Protein AF-0000000087190404 (afdb_homodimer)

Structure (mmCIF, N/CA/C/O backbone):
data_AF-0000000087190404-model_v1
#
loop_
_entity.id
_entity.type
_entity.pdbx_description
1 polymer 'ATP-binding protein'
#
loop_
_atom_site.group_PDB
_atom_site.id
_atom_site.type_symbol
_atom_site.label_atom_id
_atom_site.label_alt_id
_atom_site.label_comp_id
_atom_site.label_asym_id
_atom_site.label_entity_id
_atom_site.label_seq_id
_atom_site.pdbx_PDB_ins_code
_atom_site.Cartn_x
_atom_site.Cartn_y
_atom_site.Cartn_z
_atom_site.occupancy
_atom_site.B_iso_or_equiv
_atom_site.auth_seq_id
_atom_site.auth_comp_id
_atom_site.auth_asym_id
_atom_site.auth_atom_id
_atom_site.pdbx_PDB_model_num
ATOM 1 N N . MET A 1 1 ? -22.219 -53.188 53.156 1 31.44 1 MET A N 1
ATOM 2 C CA . MET A 1 1 ? -21.594 -52.031 52.562 1 31.44 1 MET A CA 1
ATOM 3 C C . MET A 1 1 ? -21.797 -52.031 51.062 1 31.44 1 MET A C 1
ATOM 5 O O . MET A 1 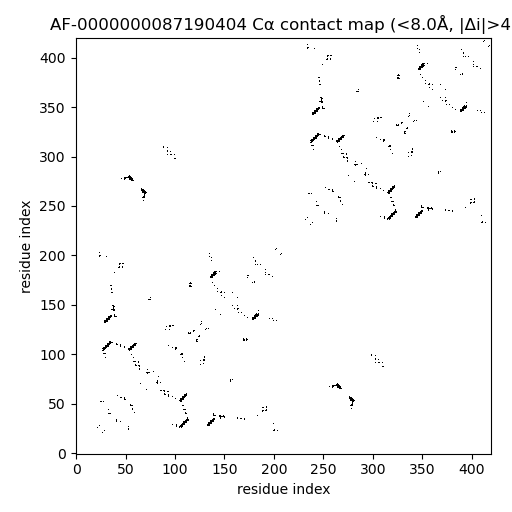1 ? -21.25 -52.875 50.344 1 31.44 1 MET A O 1
ATOM 9 N N . GLN A 1 2 ? -22.984 -51.625 50.562 1 42.12 2 GLN A N 1
ATOM 10 C CA . GLN A 1 2 ? -23.453 -51.594 49.188 1 42.12 2 GLN A CA 1
ATOM 11 C C . GLN A 1 2 ? -22.656 -50.594 48.375 1 42.12 2 GLN A C 1
ATOM 13 O O . GLN A 1 2 ? -22.516 -49.406 48.75 1 42.12 2 GLN A O 1
ATOM 18 N N . HIS A 1 3 ? -21.688 -51.031 47.531 1 48.88 3 HIS A N 1
ATOM 19 C CA . HIS A 1 3 ? -20.891 -50.25 46.594 1 48.88 3 HIS A CA 1
ATOM 20 C C . HIS A 1 3 ? -21.781 -49.438 45.688 1 48.88 3 HIS A C 1
ATOM 22 O O . HIS A 1 3 ? -22.734 -49.938 45.094 1 48.88 3 HIS A O 1
ATOM 28 N N . PRO A 1 4 ? -21.906 -48.062 45.844 1 46.94 4 PRO A N 1
ATOM 29 C CA . PRO A 1 4 ? -22.734 -47.25 44.969 1 46.94 4 PRO A CA 1
ATOM 30 C C . PRO A 1 4 ? -22.484 -47.531 43.5 1 46.94 4 PRO A C 1
ATOM 32 O O . PRO A 1 4 ? -21.359 -47.844 43.094 1 46.94 4 PRO A O 1
ATOM 35 N N . VAL A 1 5 ? -23.484 -48.062 42.719 1 50.5 5 VAL A N 1
ATOM 36 C CA . VAL A 1 5 ? -23.516 -48.219 41.281 1 50.5 5 VAL A CA 1
ATOM 37 C C . VAL A 1 5 ? -23.016 -46.938 40.594 1 50.5 5 VAL A C 1
ATOM 39 O O . VAL A 1 5 ? -23.422 -45.812 41 1 50.5 5 VAL A O 1
ATOM 42 N N . GLY A 1 6 ? -21.828 -46.938 40.062 1 47.31 6 GLY A N 1
ATOM 43 C CA . GLY A 1 6 ? -21.172 -45.844 39.375 1 47.31 6 GLY A CA 1
ATOM 44 C C . GLY A 1 6 ? -22.094 -45.094 38.406 1 47.31 6 GLY A C 1
ATOM 45 O O . GLY A 1 6 ? -23.016 -45.688 37.844 1 47.31 6 GLY A O 1
ATOM 46 N N . GLN A 1 7 ? -22.375 -43.781 38.594 1 56.03 7 GLN A N 1
ATOM 47 C CA . GLN A 1 7 ? -23.141 -42.938 37.719 1 56.03 7 GLN A CA 1
ATOM 48 C C . GLN A 1 7 ? -22.766 -43.188 36.25 1 56.03 7 GLN A C 1
ATOM 50 O O . GLN A 1 7 ? -21.594 -43.344 35.938 1 56.03 7 GLN A O 1
ATOM 55 N N . PRO A 1 8 ? -23.781 -43.562 35.344 1 53.41 8 PRO A N 1
ATOM 56 C CA . PRO A 1 8 ? -23.422 -43.719 33.938 1 53.41 8 PRO A CA 1
ATOM 57 C C . PRO A 1 8 ? -22.625 -42.562 33.375 1 53.41 8 PRO A C 1
ATOM 59 O O . PRO A 1 8 ? -22.828 -41.406 33.812 1 53.41 8 PRO A O 1
ATOM 62 N N . LEU A 1 9 ? -21.438 -42.812 32.781 1 54.31 9 LEU A N 1
ATOM 63 C CA . LEU A 1 9 ? -20.656 -41.781 32.062 1 54.31 9 LEU A CA 1
ATOM 64 C C . LEU A 1 9 ? -21.547 -40.969 31.125 1 54.31 9 LEU A C 1
ATOM 66 O O . LEU A 1 9 ? -22.516 -41.5 30.562 1 54.31 9 LEU A O 1
ATOM 70 N N . PRO A 1 10 ? -21.547 -39.625 31.281 1 54.41 10 PRO A N 1
ATOM 71 C CA . PRO A 1 10 ? -22.344 -38.812 30.344 1 54.41 10 PRO A CA 1
ATOM 72 C C . PRO A 1 10 ? -22.156 -39.25 28.891 1 54.41 10 PRO A C 1
ATOM 74 O O . PRO A 1 10 ? -21.109 -39.812 28.531 1 54.41 10 PRO A O 1
ATOM 77 N N . PRO A 1 11 ? -23.219 -39.344 28.094 1 54.03 11 PRO A N 1
ATOM 78 C CA . PRO A 1 11 ? -23.078 -39.781 26.688 1 54.03 11 PRO A CA 1
ATOM 79 C C . PRO A 1 11 ? -21.984 -39 25.953 1 54.03 11 PRO A C 1
ATOM 81 O O . PRO A 1 11 ? -21.688 -37.844 26.312 1 54.03 11 PRO A O 1
ATOM 84 N N . ALA A 1 12 ? -21.125 -39.75 25.219 1 54.16 12 ALA A N 1
ATOM 85 C CA . ALA A 1 12 ? -20.062 -39.219 24.375 1 54.16 12 ALA A CA 1
ATOM 86 C C . ALA A 1 12 ? -20.562 -38.094 23.516 1 54.16 12 ALA A C 1
ATOM 88 O O . ALA A 1 12 ? -21.688 -38.125 23 1 54.16 12 ALA A O 1
ATOM 89 N N . HIS A 1 13 ? -20.078 -36.812 23.75 1 52.69 13 HIS A N 1
ATOM 90 C CA . HIS A 1 13 ? -20.438 -35.688 22.891 1 52.69 13 HIS A CA 1
ATOM 91 C C . HIS A 1 13 ? -20.359 -36.062 21.422 1 52.69 13 HIS A C 1
ATOM 93 O O . HIS A 1 13 ? -19.5 -36.875 21.031 1 52.69 13 HIS A O 1
ATOM 99 N N . PRO A 1 14 ? -21.453 -35.875 20.656 1 54.41 14 PRO A N 1
ATOM 100 C CA . PRO A 1 14 ? -21.328 -36.219 19.25 1 54.41 14 PRO A CA 1
ATOM 101 C C . PRO A 1 14 ? -20.078 -35.625 18.594 1 54.41 14 PRO A C 1
ATOM 103 O O . PRO A 1 14 ? -19.594 -34.562 19.047 1 54.41 14 PRO A O 1
ATOM 106 N N . PRO A 1 15 ? -19.312 -36.406 17.781 1 45.94 15 PRO A N 1
ATOM 107 C CA . PRO A 1 15 ? -18.109 -35.844 17.156 1 45.94 15 PRO A CA 1
ATOM 108 C C . PRO A 1 15 ? -18.391 -34.5 16.453 1 45.94 15 PRO A C 1
ATOM 110 O O . PRO A 1 15 ? -19.516 -34.281 16.016 1 45.94 15 PRO A O 1
ATOM 113 N N . LEU A 1 16 ? -17.656 -33.469 16.766 1 53 16 LEU A N 1
ATOM 114 C CA . LEU A 1 16 ? -17.719 -32.188 16.047 1 53 16 LEU A CA 1
ATOM 115 C C . LEU A 1 16 ? -17.766 -32.438 14.547 1 53 16 LEU A C 1
ATOM 117 O O . LEU A 1 16 ? -17.203 -33.406 14.039 1 53 16 LEU A O 1
ATOM 121 N N . PRO A 1 17 ? -18.703 -31.875 13.828 1 51.62 17 PRO A N 1
ATOM 122 C CA . PRO A 1 17 ? -18.781 -32.094 12.383 1 51.62 17 PRO A CA 1
ATOM 123 C C . PRO A 1 17 ? -17.422 -31.953 11.695 1 51.62 17 PRO A C 1
ATOM 125 O O . PRO A 1 17 ? -16.562 -31.219 12.18 1 51.62 17 PRO A O 1
ATOM 128 N N . ALA A 1 18 ? -17 -32.781 10.805 1 50.62 18 ALA A N 1
ATOM 129 C CA . ALA A 1 18 ? -15.773 -32.75 10.008 1 50.62 18 ALA A CA 1
ATOM 130 C C . ALA A 1 18 ? -15.594 -31.391 9.344 1 50.62 18 ALA A C 1
ATOM 132 O O . ALA A 1 18 ? -16.578 -30.734 9 1 50.62 18 ALA A O 1
ATOM 133 N N . PRO A 1 19 ? -14.414 -30.703 9.508 1 47.59 19 PRO A N 1
ATOM 134 C CA . PRO A 1 19 ? -14.234 -29.422 8.828 1 47.59 19 PRO A CA 1
ATOM 135 C C . PRO A 1 19 ? -14.617 -29.469 7.355 1 47.59 19 PRO A C 1
ATOM 137 O O . PRO A 1 19 ? -14.359 -30.469 6.68 1 47.59 19 PRO A O 1
ATOM 140 N N . VAL A 1 20 ? -15.742 -28.938 6.984 1 51.59 20 VAL A N 1
ATOM 141 C CA . VAL A 1 20 ? -16.172 -28.828 5.594 1 51.59 20 VAL A CA 1
ATOM 142 C C . VAL A 1 20 ? -14.969 -28.484 4.715 1 51.59 20 VAL A C 1
ATOM 144 O O . VAL A 1 20 ? -14.211 -27.562 5.02 1 51.59 20 VAL A O 1
ATOM 147 N N . PRO A 1 21 ? -14.609 -29.422 3.805 1 54.62 21 PRO A N 1
ATOM 148 C CA . PRO A 1 21 ? -13.484 -29.094 2.928 1 54.62 21 PRO A CA 1
ATOM 149 C C . PRO A 1 21 ? -13.586 -27.703 2.311 1 54.62 21 PRO A C 1
ATOM 151 O O . PRO A 1 21 ? -14.672 -27.281 1.92 1 54.62 21 PRO A O 1
ATOM 154 N N . LEU A 1 22 ? -12.594 -26.844 2.562 1 62.41 22 LEU A N 1
ATOM 155 C CA . LEU A 1 22 ? -12.594 -25.484 2.023 1 62.41 22 LEU A CA 1
ATOM 156 C C . LEU A 1 22 ? -12.672 -25.5 0.501 1 62.41 22 LEU A C 1
ATOM 158 O O . LEU A 1 22 ? -12.023 -26.328 -0.15 1 62.41 22 LEU A O 1
ATOM 162 N N . ASP A 1 23 ? -13.766 -25.062 -0.133 1 70.81 23 ASP A N 1
ATOM 163 C CA . ASP A 1 23 ? -13.898 -24.812 -1.564 1 70.81 23 ASP A CA 1
ATOM 164 C C . ASP A 1 23 ? -12.977 -23.672 -2.008 1 70.81 23 ASP A C 1
ATOM 166 O O . ASP A 1 23 ? -13.156 -22.531 -1.596 1 70.81 23 ASP A O 1
ATOM 170 N N . PRO A 1 24 ? -11.898 -24.062 -2.781 1 66.19 24 PRO A N 1
ATOM 171 C CA . PRO A 1 24 ? -10.922 -23.031 -3.158 1 66.19 24 PRO A CA 1
ATOM 172 C C . PRO A 1 24 ? -11.555 -21.828 -3.854 1 66.19 24 PRO A C 1
ATOM 174 O O . PRO A 1 24 ? -10.969 -20.75 -3.891 1 66.19 24 PRO A O 1
ATOM 177 N N . THR A 1 25 ? -12.711 -22.141 -4.375 1 71.75 25 THR A N 1
ATOM 178 C CA . THR A 1 25 ? -13.344 -21.062 -5.117 1 71.75 25 THR A CA 1
ATOM 179 C C . THR A 1 25 ? -14.039 -20.078 -4.164 1 71.75 25 THR A C 1
ATOM 181 O O . THR A 1 25 ? -14.336 -18.953 -4.539 1 71.75 25 THR A O 1
ATOM 184 N N . THR A 1 26 ? -14.227 -20.547 -2.971 1 78.31 26 THR A N 1
ATOM 185 C CA . THR A 1 26 ? -14.977 -19.672 -2.08 1 78.31 26 THR A CA 1
ATOM 186 C C . THR A 1 26 ? -14.172 -19.375 -0.814 1 78.31 26 THR A C 1
ATOM 188 O O . THR A 1 26 ? -14.43 -18.391 -0.128 1 78.31 26 THR A O 1
ATOM 191 N N . ALA A 1 27 ? -13.281 -20.266 -0.605 1 86.31 27 ALA A N 1
ATOM 192 C CA . ALA A 1 27 ? -12.484 -20.047 0.603 1 86.31 27 ALA A CA 1
ATOM 193 C C . ALA A 1 27 ? -11.43 -18.969 0.386 1 86.31 27 ALA A C 1
ATOM 195 O O . ALA A 1 27 ? -10.852 -18.859 -0.697 1 86.31 27 ALA A O 1
ATOM 196 N N . PRO A 1 28 ? -11.219 -18.156 1.398 1 91.94 28 PRO A N 1
ATOM 197 C CA . PRO A 1 28 ? -10.148 -17.156 1.254 1 91.94 28 PRO A CA 1
ATOM 198 C C . PRO A 1 28 ? -8.773 -17.781 1.077 1 91.94 28 PRO A C 1
ATOM 200 O O . PRO A 1 28 ? -8.414 -18.703 1.82 1 91.94 28 PRO A O 1
ATOM 203 N N . VAL A 1 29 ? -8.086 -17.391 0.091 1 94.62 29 VAL A N 1
ATOM 204 C CA . VAL A 1 29 ? -6.766 -17.938 -0.19 1 94.62 29 VAL A CA 1
ATOM 205 C C . VAL A 1 29 ? -5.758 -16.797 -0.348 1 94.62 29 VAL A C 1
ATOM 207 O O . VAL A 1 29 ? -6.133 -15.664 -0.63 1 94.62 29 VAL A O 1
ATOM 210 N N . ALA A 1 30 ? -4.492 -17.094 -0.086 1 96.38 30 ALA A N 1
ATOM 211 C CA . ALA A 1 30 ? -3.373 -16.203 -0.362 1 96.38 30 ALA A CA 1
ATOM 212 C C . ALA A 1 30 ? -2.43 -16.797 -1.398 1 96.38 30 ALA A C 1
ATOM 214 O O . ALA A 1 30 ? -1.849 -17.875 -1.174 1 96.38 30 ALA A O 1
ATOM 215 N N . VAL A 1 31 ? -2.309 -16.125 -2.516 1 97.06 31 VAL A N 1
ATOM 216 C CA . VAL A 1 31 ? -1.421 -16.562 -3.59 1 97.06 31 VAL A CA 1
ATOM 217 C C . VAL A 1 31 ? -0.216 -15.633 -3.674 1 97.06 31 VAL A C 1
ATOM 219 O O . VAL A 1 31 ? -0.366 -14.406 -3.631 1 97.06 31 VAL A O 1
ATOM 222 N N . LEU A 1 32 ? 0.983 -16.172 -3.684 1 97.12 32 LEU A N 1
ATOM 223 C CA . LEU A 1 32 ? 2.197 -15.406 -3.963 1 97.12 32 LEU A CA 1
ATOM 224 C C . LEU A 1 32 ? 2.674 -15.656 -5.391 1 97.12 32 LEU A C 1
ATOM 226 O O . LEU A 1 32 ? 3.168 -16.734 -5.707 1 97.12 32 LEU A O 1
ATOM 230 N N . LEU A 1 33 ? 2.465 -14.68 -6.223 1 97.5 33 LEU A N 1
ATOM 231 C CA . LEU A 1 33 ? 2.902 -14.758 -7.613 1 97.5 33 LEU A CA 1
ATOM 232 C C . LEU A 1 33 ? 4.352 -14.305 -7.75 1 97.5 33 LEU A C 1
ATOM 234 O O . LEU A 1 33 ? 4.664 -13.133 -7.539 1 97.5 33 LEU A O 1
ATOM 238 N N . ILE A 1 34 ? 5.211 -15.234 -8.133 1 95.94 34 ILE A N 1
ATOM 239 C CA . ILE A 1 34 ? 6.652 -15.031 -8.172 1 95.94 34 ILE A CA 1
ATOM 240 C C . ILE A 1 34 ? 7.117 -14.93 -9.625 1 95.94 34 ILE A C 1
ATOM 242 O O . ILE A 1 34 ? 6.664 -15.688 -10.484 1 95.94 34 ILE A O 1
ATOM 246 N N . GLY A 1 35 ? 8.102 -14.07 -9.906 1 94.5 35 GLY A N 1
ATOM 247 C CA . GLY A 1 35 ? 8.672 -13.984 -11.234 1 94.5 35 GLY A CA 1
ATOM 248 C C . GLY A 1 35 ? 9.539 -12.75 -11.438 1 94.5 35 GLY A C 1
ATOM 249 O O . GLY A 1 35 ? 9.492 -11.82 -10.633 1 94.5 35 GLY A O 1
ATOM 250 N N . PRO A 1 36 ? 10.297 -12.734 -12.484 1 92.56 36 PRO A N 1
ATOM 251 C CA . PRO A 1 36 ? 11.164 -11.586 -12.75 1 92.56 36 PRO A CA 1
ATOM 252 C C . PRO A 1 36 ? 10.391 -10.359 -13.242 1 92.56 36 PRO A C 1
ATOM 254 O O . PRO A 1 36 ? 9.203 -10.461 -13.547 1 92.56 36 PRO A O 1
ATOM 257 N N . ALA A 1 37 ? 11.164 -9.188 -13.18 1 88.44 37 ALA A N 1
ATOM 258 C CA . ALA A 1 37 ? 10.609 -8 -13.828 1 88.44 37 ALA A CA 1
ATOM 259 C C . ALA A 1 37 ? 10.242 -8.289 -15.281 1 88.44 37 ALA A C 1
ATOM 261 O O . ALA A 1 37 ? 10.977 -8.969 -15.992 1 88.44 37 ALA A O 1
ATOM 262 N N . GLY A 1 38 ? 9.078 -7.891 -15.688 1 90.12 38 GLY A N 1
ATOM 263 C CA . GLY A 1 38 ? 8.664 -8.094 -17.062 1 90.12 38 GLY A CA 1
ATOM 264 C C . GLY A 1 38 ? 7.852 -9.359 -17.266 1 90.12 38 GLY A C 1
ATOM 265 O O . GLY A 1 38 ? 7.359 -9.617 -18.359 1 90.12 38 GLY A O 1
ATOM 266 N N . ALA A 1 39 ? 7.684 -10.133 -16.25 1 94.69 39 ALA A N 1
ATOM 267 C CA . ALA A 1 39 ? 6.984 -11.414 -16.375 1 94.69 39 ALA A CA 1
ATOM 268 C C . ALA A 1 39 ? 5.48 -11.203 -16.516 1 94.69 39 ALA A C 1
ATOM 270 O O . ALA A 1 39 ? 4.75 -12.117 -16.891 1 94.69 39 ALA A O 1
ATOM 271 N N . GLY A 1 40 ? 4.977 -10.016 -16.141 1 93.81 40 GLY A N 1
ATOM 272 C CA . GLY A 1 40 ? 3.551 -9.742 -16.203 1 93.81 40 GLY A CA 1
ATOM 273 C C . GLY A 1 40 ? 2.83 -10.047 -14.898 1 93.81 40 GLY A C 1
ATOM 274 O O . GLY A 1 40 ? 1.606 -10.195 -14.883 1 93.81 40 GLY A O 1
ATOM 275 N N . LYS A 1 41 ? 3.557 -10.117 -13.812 1 96.25 41 LYS A N 1
ATOM 276 C CA . LYS A 1 41 ? 2.984 -10.453 -12.508 1 96.25 41 LYS A CA 1
ATOM 277 C C . LYS A 1 41 ? 1.875 -9.477 -12.133 1 96.25 41 LYS A C 1
ATOM 279 O O . LYS A 1 41 ? 0.756 -9.891 -11.82 1 96.25 41 LYS A O 1
ATOM 284 N N . THR A 1 42 ? 2.213 -8.188 -12.141 1 94.25 42 THR A N 1
ATOM 285 C CA . THR A 1 42 ? 1.285 -7.164 -11.68 1 94.25 42 THR A CA 1
ATOM 286 C C . THR A 1 42 ? 0.003 -7.18 -12.5 1 94.25 42 THR A C 1
ATOM 288 O O . THR A 1 42 ? -1.099 -7.121 -11.953 1 94.25 42 THR A O 1
ATOM 291 N N . THR A 1 43 ? 0.123 -7.301 -13.812 1 94.38 43 THR A N 1
ATOM 292 C CA . THR A 1 43 ? -1.033 -7.344 -14.703 1 94.38 43 THR A CA 1
ATOM 293 C C . THR A 1 43 ? -1.882 -8.578 -14.43 1 94.38 43 THR A C 1
ATOM 295 O O . THR A 1 43 ? -3.102 -8.484 -14.281 1 94.38 43 THR A O 1
ATOM 298 N N . ALA A 1 44 ? -1.234 -9.711 -14.375 1 97.62 44 ALA A N 1
ATOM 299 C CA . ALA A 1 44 ? -1.954 -10.961 -14.133 1 97.62 44 ALA A CA 1
ATOM 300 C C . ALA A 1 44 ? -2.611 -10.961 -12.758 1 97.62 44 ALA A C 1
ATOM 302 O O . ALA A 1 44 ? -3.758 -11.391 -12.609 1 97.62 44 ALA A O 1
ATOM 303 N N . ALA A 1 45 ? -1.882 -10.539 -11.758 1 98.25 45 ALA A N 1
ATOM 304 C CA . ALA A 1 45 ? -2.393 -10.5 -10.391 1 98.25 45 ALA A CA 1
ATOM 305 C C . ALA A 1 45 ? -3.619 -9.594 -10.289 1 98.25 45 ALA A C 1
ATOM 307 O O . ALA A 1 45 ? -4.621 -9.969 -9.672 1 98.25 45 ALA A O 1
ATOM 308 N N . ARG A 1 46 ? -3.529 -8.422 -10.852 1 97.5 46 ARG A N 1
ATOM 309 C CA . ARG A 1 46 ? -4.652 -7.488 -10.828 1 97.5 46 ARG A CA 1
ATOM 310 C C . ARG A 1 46 ? -5.879 -8.086 -11.508 1 97.5 46 ARG A C 1
ATOM 312 O O . ARG A 1 46 ? -6.984 -8.016 -10.969 1 97.5 46 ARG A O 1
ATOM 319 N N . TYR A 1 47 ? -5.668 -8.664 -12.688 1 97.88 47 TYR A N 1
ATOM 320 C CA . TYR A 1 47 ? -6.77 -9.281 -13.414 1 97.88 47 TYR A CA 1
ATOM 321 C C . TYR A 1 47 ? -7.398 -10.406 -12.602 1 97.88 47 TYR A C 1
ATOM 323 O O . TYR A 1 47 ? -8.625 -10.5 -12.5 1 97.88 47 TYR A O 1
ATOM 331 N N . TRP A 1 48 ? -6.523 -11.242 -12.07 1 97.69 48 TRP A N 1
ATOM 332 C CA . TRP A 1 48 ? -6.988 -12.352 -11.25 1 97.69 48 TRP A CA 1
ATOM 333 C C . TRP A 1 48 ? -7.812 -11.852 -10.07 1 97.69 48 TRP A C 1
ATOM 335 O O . TRP A 1 48 ? -8.898 -12.367 -9.789 1 97.69 48 TRP A O 1
ATOM 345 N N . ALA A 1 49 ? -7.348 -10.836 -9.375 1 97.88 49 ALA A N 1
ATOM 346 C CA . ALA A 1 49 ? -8.039 -10.273 -8.219 1 97.88 49 ALA A CA 1
ATOM 347 C C . ALA A 1 49 ? -9.367 -9.641 -8.633 1 97.88 49 ALA A C 1
ATOM 349 O O . ALA A 1 49 ? -10.352 -9.711 -7.887 1 97.88 49 ALA A O 1
ATOM 350 N N . ASP A 1 50 ? -9.398 -9.031 -9.828 1 97.19 50 ASP A N 1
ATOM 351 C CA . ASP A 1 50 ? -10.586 -8.336 -10.32 1 97.19 50 ASP A CA 1
ATOM 352 C C . ASP A 1 50 ? -11.703 -9.328 -10.648 1 97.19 50 ASP A C 1
ATOM 354 O O . ASP A 1 50 ? -12.883 -8.992 -10.547 1 97.19 50 ASP A O 1
ATOM 358 N N . THR A 1 51 ? -11.344 -10.523 -11.039 1 95.5 51 THR A N 1
ATOM 359 C CA . THR A 1 51 ? -12.328 -11.383 -11.68 1 95.5 51 THR A CA 1
ATOM 360 C C . THR A 1 51 ? -12.75 -12.516 -10.758 1 95.5 51 THR A C 1
ATOM 362 O O . THR A 1 51 ? -13.578 -13.352 -11.117 1 95.5 51 THR A O 1
ATOM 365 N N . ARG A 1 52 ? -12.211 -12.555 -9.562 1 93.62 52 ARG A N 1
ATOM 366 C CA . ARG A 1 52 ? -12.609 -13.586 -8.617 1 93.62 52 ARG A CA 1
ATOM 367 C C . ARG A 1 52 ? -14.055 -13.398 -8.164 1 93.62 52 ARG A C 1
ATOM 369 O O . ARG A 1 52 ? -14.547 -12.266 -8.109 1 93.62 52 ARG A O 1
ATOM 376 N N . ARG A 1 53 ? -14.695 -14.469 -7.793 1 90.44 53 ARG A N 1
ATOM 377 C CA . ARG A 1 53 ? -16.078 -14.438 -7.34 1 90.44 53 ARG A CA 1
ATOM 378 C C . ARG A 1 53 ? -16.172 -13.969 -5.895 1 90.44 53 ARG A C 1
ATOM 380 O O . ARG A 1 53 ? -17.234 -13.539 -5.445 1 90.44 53 ARG A O 1
ATOM 387 N N . VAL A 1 54 ? -15.117 -14.102 -5.172 1 92.12 54 VAL A N 1
ATOM 388 C CA . VAL A 1 54 ? -15.086 -13.703 -3.766 1 92.12 54 VAL A CA 1
ATOM 389 C C . VAL A 1 54 ? -14.227 -12.453 -3.6 1 92.12 54 VAL A C 1
ATOM 391 O O . VAL A 1 54 ? -13.367 -12.164 -4.438 1 92.12 54 VAL A O 1
ATOM 394 N N . PRO A 1 55 ? -14.492 -11.656 -2.5 1 95.44 55 PRO A N 1
ATOM 395 C CA . PRO A 1 55 ? -13.625 -10.492 -2.287 1 95.44 55 PRO A CA 1
ATOM 396 C C . PRO A 1 55 ? -12.141 -10.844 -2.318 1 95.44 55 PRO A C 1
ATOM 398 O O . PRO A 1 55 ? -11.727 -11.82 -1.687 1 95.44 55 PRO A O 1
ATOM 401 N N . THR A 1 56 ? -11.414 -10.117 -3.143 1 97.62 56 THR A N 1
ATOM 402 C CA . THR A 1 56 ? -10.016 -10.438 -3.379 1 97.62 56 THR A CA 1
ATOM 403 C C . THR A 1 56 ? -9.18 -9.172 -3.502 1 97.62 56 THR A C 1
ATOM 405 O O . THR A 1 56 ? -9.586 -8.219 -4.168 1 97.62 56 THR A O 1
ATOM 408 N N . ALA A 1 57 ? -8.062 -9.195 -2.797 1 98.25 57 ALA A N 1
ATOM 409 C CA . ALA A 1 57 ? -7.156 -8.047 -2.814 1 98.25 57 ALA A CA 1
ATOM 410 C C . ALA A 1 57 ? -5.895 -8.359 -3.609 1 98.25 57 ALA A C 1
ATOM 412 O O . ALA A 1 57 ? -5.445 -9.508 -3.648 1 98.25 57 ALA A O 1
ATOM 413 N N . HIS A 1 58 ? -5.398 -7.375 -4.293 1 98.69 58 HIS A N 1
ATOM 414 C CA . HIS A 1 58 ? -4.066 -7.43 -4.883 1 98.69 58 HIS A CA 1
ATOM 415 C C . HIS A 1 58 ? -3.074 -6.594 -4.078 1 98.69 58 HIS A C 1
ATOM 417 O O . HIS A 1 58 ? -3.314 -5.414 -3.822 1 98.69 58 HIS A O 1
ATOM 423 N N . ILE A 1 59 ? -1.999 -7.203 -3.674 1 98.25 59 ILE A N 1
ATOM 424 C CA . ILE A 1 59 ? -0.938 -6.539 -2.922 1 98.25 59 ILE A CA 1
ATOM 425 C C . ILE A 1 59 ? 0.375 -6.629 -3.693 1 98.25 59 ILE A C 1
ATOM 427 O O . ILE A 1 59 ? 0.911 -7.723 -3.896 1 98.25 59 ILE A O 1
ATOM 431 N N . SER A 1 60 ? 0.896 -5.516 -4.117 1 97.19 60 SER A N 1
ATOM 432 C CA . SER A 1 60 ? 2.17 -5.473 -4.828 1 97.19 60 SER A CA 1
ATOM 433 C C . SER A 1 60 ? 3.307 -5.055 -3.898 1 97.19 60 SER A C 1
ATOM 435 O O . SER A 1 60 ? 3.332 -3.926 -3.406 1 97.19 60 SER A O 1
ATOM 437 N N . LEU A 1 61 ? 4.27 -5.957 -3.705 1 95.5 61 LEU A N 1
ATOM 438 C CA . LEU A 1 61 ? 5.41 -5.641 -2.854 1 95.5 61 LEU A CA 1
ATOM 439 C C . LEU A 1 61 ? 6.168 -4.426 -3.385 1 95.5 61 LEU A C 1
ATOM 441 O O . LEU A 1 61 ? 6.578 -3.557 -2.613 1 95.5 61 LEU A O 1
ATOM 445 N N . ASP A 1 62 ? 6.352 -4.328 -4.672 1 92.31 62 ASP A N 1
ATOM 446 C CA . ASP A 1 62 ? 7.09 -3.217 -5.262 1 92.31 62 ASP A CA 1
ATOM 447 C C . ASP A 1 62 ? 6.379 -1.889 -5.008 1 92.31 62 ASP A C 1
ATOM 449 O O . ASP A 1 62 ? 7.027 -0.861 -4.801 1 92.31 62 ASP A O 1
ATOM 453 N N . ASP A 1 63 ? 5.039 -1.924 -5.059 1 94.25 63 ASP A N 1
ATOM 454 C CA . ASP A 1 63 ? 4.293 -0.71 -4.746 1 94.25 63 ASP A CA 1
ATOM 455 C C . ASP A 1 63 ? 4.566 -0.255 -3.312 1 94.25 63 ASP A C 1
ATOM 457 O O . ASP A 1 63 ? 4.777 0.934 -3.064 1 94.25 63 ASP A O 1
ATOM 461 N N . VAL A 1 64 ? 4.551 -1.178 -2.416 1 96.44 64 VAL A N 1
ATOM 462 C CA . VAL A 1 64 ? 4.75 -0.851 -1.008 1 96.44 64 VAL A CA 1
ATOM 463 C C . VAL A 1 64 ? 6.18 -0.363 -0.788 1 96.44 64 VAL A C 1
ATOM 465 O O . VAL A 1 64 ? 6.418 0.558 -0.002 1 96.44 64 VAL A O 1
ATOM 468 N N . ARG A 1 65 ? 7.145 -0.986 -1.43 1 94.06 65 ARG A N 1
ATOM 469 C CA . ARG A 1 65 ? 8.523 -0.517 -1.333 1 94.06 65 ARG A CA 1
ATOM 470 C C . ARG A 1 65 ? 8.633 0.947 -1.746 1 94.06 65 ARG A C 1
ATOM 472 O O . ARG A 1 65 ? 9.414 1.704 -1.167 1 94.06 65 ARG A O 1
ATOM 479 N N . GLU A 1 66 ? 7.832 1.325 -2.705 1 93.81 66 GLU A N 1
ATOM 480 C CA . GLU A 1 66 ? 7.895 2.668 -3.273 1 93.81 66 GLU A CA 1
ATOM 481 C C . GLU A 1 66 ? 7.176 3.678 -2.385 1 93.81 66 GLU A C 1
ATOM 483 O O . GLU A 1 66 ? 7.145 4.871 -2.691 1 93.81 66 GLU A O 1
ATOM 488 N N . TRP A 1 67 ? 6.605 3.227 -1.318 1 96.12 67 TRP A N 1
ATOM 489 C CA . TRP A 1 67 ? 6.082 4.18 -0.346 1 96.12 67 TRP A CA 1
ATOM 490 C C . TRP A 1 67 ? 7.195 5.082 0.183 1 96.12 67 TRP A C 1
ATOM 492 O O . TRP A 1 67 ? 6.953 6.246 0.514 1 96.12 67 TRP A O 1
ATOM 502 N N . VAL A 1 68 ? 8.367 4.445 0.344 1 95.5 68 VAL A N 1
ATOM 503 C CA . VAL A 1 68 ? 9.508 5.266 0.742 1 95.5 68 VAL A CA 1
ATOM 504 C C . VAL A 1 68 ? 9.883 6.219 -0.392 1 95.5 68 VAL A C 1
ATOM 506 O O . VAL A 1 68 ? 10.141 5.781 -1.516 1 95.5 68 VAL A O 1
ATOM 509 N N . ARG A 1 69 ? 9.836 7.48 -0.065 1 95.69 69 ARG A N 1
ATOM 510 C CA . ARG A 1 69 ? 10.164 8.508 -1.053 1 95.69 69 ARG A CA 1
ATOM 511 C C . ARG A 1 69 ? 11.578 9.039 -0.843 1 95.69 69 ARG A C 1
ATOM 513 O O . ARG A 1 69 ? 12.531 8.562 -1.466 1 95.69 69 ARG A O 1
ATOM 520 N N . ALA A 1 70 ? 11.703 9.938 0.105 1 94 70 ALA A N 1
ATOM 521 C CA . ALA A 1 70 ? 13.062 10.312 0.473 1 94 70 ALA A CA 1
ATOM 522 C C . ALA A 1 70 ? 13.828 9.125 1.056 1 94 70 ALA A C 1
ATOM 524 O O . ALA A 1 70 ? 13.305 8.406 1.917 1 94 70 ALA A O 1
ATOM 525 N N . GLY A 1 71 ? 15.039 8.875 0.472 1 92.44 71 GLY A N 1
ATOM 526 C CA . GLY A 1 71 ? 15.859 7.781 0.97 1 92.44 71 GLY A CA 1
ATOM 527 C C . GLY A 1 71 ? 15.531 6.453 0.318 1 92.44 71 GLY A C 1
ATOM 528 O O . GLY A 1 71 ? 16.016 5.406 0.754 1 92.44 71 GLY A O 1
ATOM 529 N N . PHE A 1 72 ? 14.695 6.477 -0.697 1 92.31 72 PHE A N 1
ATOM 530 C CA . PHE A 1 72 ? 14.375 5.262 -1.436 1 92.31 72 PHE A CA 1
ATOM 531 C C . PHE A 1 72 ? 15.641 4.625 -2.004 1 92.31 72 PHE A C 1
ATOM 533 O O . PHE A 1 72 ? 16.453 5.309 -2.625 1 92.31 72 PHE A O 1
ATOM 540 N N . ALA A 1 73 ? 15.734 3.307 -1.693 1 88.19 73 ALA A N 1
ATOM 541 C CA . ALA A 1 73 ? 16.844 2.547 -2.268 1 88.19 73 ALA A CA 1
ATOM 542 C C . ALA A 1 73 ? 16.469 1.992 -3.641 1 88.19 73 ALA A C 1
ATOM 544 O O . ALA A 1 73 ? 15.828 0.946 -3.742 1 88.19 73 ALA A O 1
ATOM 545 N N . ASP A 1 74 ? 16.953 2.596 -4.656 1 82.25 74 ASP A N 1
ATOM 546 C CA . ASP A 1 74 ? 16.625 2.273 -6.039 1 82.25 74 ASP A CA 1
ATOM 547 C C . ASP A 1 74 ? 17.234 0.94 -6.457 1 82.25 74 ASP A C 1
ATOM 549 O O . ASP A 1 74 ? 18.453 0.763 -6.391 1 82.25 74 ASP A O 1
ATOM 553 N N . PRO A 1 75 ? 16.438 0.062 -6.93 1 74.75 75 PRO A N 1
ATOM 554 C CA . PRO A 1 75 ? 16.969 -1.228 -7.375 1 74.75 75 PRO A CA 1
ATOM 555 C C . PRO A 1 75 ? 17.969 -1.089 -8.523 1 74.75 75 PRO A C 1
ATOM 557 O O . PRO A 1 75 ? 18.812 -1.967 -8.727 1 74.75 75 PRO A O 1
ATOM 560 N N . GLN A 1 76 ? 17.812 -0.02 -9.266 1 75.94 76 GLN A N 1
ATOM 561 C CA . GLN A 1 76 ? 18.719 0.208 -10.383 1 75.94 76 GLN A CA 1
ATOM 562 C C . GLN A 1 76 ? 20.141 0.45 -9.906 1 75.94 76 GLN A C 1
ATOM 564 O O . GLN A 1 76 ? 21.109 0.292 -10.664 1 75.94 76 GLN A O 1
ATOM 569 N N . ALA A 1 77 ? 20.266 0.869 -8.672 1 78.56 77 ALA A N 1
ATOM 570 C CA . ALA A 1 77 ? 21.578 1.138 -8.109 1 78.56 77 ALA A CA 1
ATOM 571 C C . ALA A 1 77 ? 22.203 -0.13 -7.52 1 78.56 77 ALA A C 1
ATOM 573 O O . ALA A 1 77 ? 23.297 -0.094 -6.953 1 78.56 77 ALA A O 1
ATOM 574 N N . GLY A 1 78 ? 21.531 -1.243 -7.695 1 77.06 78 GLY A N 1
ATOM 575 C CA . GLY A 1 78 ? 22.031 -2.504 -7.172 1 77.06 78 GLY A CA 1
ATOM 576 C C . GLY A 1 78 ? 21.469 -2.846 -5.805 1 77.06 78 GLY A C 1
ATOM 577 O O . GLY A 1 78 ? 20.922 -1.98 -5.117 1 77.06 78 GLY A O 1
ATOM 578 N N . TRP A 1 79 ? 21.609 -4.066 -5.473 1 79 79 TRP A N 1
ATOM 579 C CA . TRP A 1 79 ? 21.125 -4.559 -4.18 1 79 79 TRP A CA 1
ATOM 580 C C . TRP A 1 79 ? 22.156 -4.273 -3.084 1 79 79 TRP A C 1
ATOM 582 O O . TRP A 1 79 ? 23.312 -4.66 -3.193 1 79 79 TRP A O 1
ATOM 592 N N . ASN A 1 80 ? 21.812 -3.504 -2.068 1 84.5 80 ASN A N 1
ATOM 593 C CA . ASN A 1 80 ? 22.641 -3.152 -0.927 1 84.5 80 ASN A CA 1
ATOM 594 C C . ASN A 1 80 ? 21.891 -3.289 0.39 1 84.5 80 ASN A C 1
ATOM 596 O O . ASN A 1 80 ? 20.766 -3.814 0.417 1 84.5 80 ASN A O 1
ATOM 600 N N . GLU A 1 81 ? 22.516 -2.91 1.449 1 85.69 81 GLU A N 1
ATOM 601 C CA . GLU A 1 81 ? 21.922 -3.086 2.77 1 85.69 81 GLU A CA 1
ATOM 602 C C . GLU A 1 81 ? 20.625 -2.275 2.906 1 85.69 81 GLU A C 1
ATOM 604 O O . GLU A 1 81 ? 19.656 -2.734 3.514 1 85.69 81 GLU A O 1
ATOM 609 N N . ARG A 1 82 ? 20.625 -1.097 2.322 1 87.75 82 ARG A N 1
ATOM 610 C CA . ARG A 1 82 ? 19.453 -0.24 2.408 1 87.75 82 ARG A CA 1
ATOM 611 C C . ARG A 1 82 ? 18.281 -0.831 1.624 1 87.75 82 ARG A C 1
ATOM 613 O O . ARG A 1 82 ? 17.141 -0.816 2.092 1 87.75 82 ARG A O 1
ATOM 620 N N . SER A 1 83 ? 18.609 -1.354 0.438 1 88.19 83 SER A N 1
ATOM 621 C CA . SER A 1 83 ? 17.562 -1.975 -0.366 1 88.19 83 SER A CA 1
ATOM 622 C C . SER A 1 83 ? 17 -3.219 0.318 1 88.19 83 SER A C 1
ATOM 624 O O . SER A 1 83 ? 15.789 -3.459 0.294 1 88.19 83 SER A O 1
ATOM 626 N N . GLU A 1 84 ? 17.875 -3.949 0.921 1 88 84 GLU A N 1
ATOM 627 C CA . GLU A 1 84 ? 17.422 -5.133 1.644 1 88 84 GLU A CA 1
ATOM 628 C C . GLU A 1 84 ? 16.516 -4.758 2.818 1 88 84 GLU A C 1
ATOM 630 O O . GLU A 1 84 ? 15.492 -5.395 3.051 1 88 84 GLU A O 1
ATOM 635 N N . ALA A 1 85 ? 16.938 -3.766 3.574 1 89.31 85 ALA A N 1
ATOM 636 C CA . ALA A 1 85 ? 16.156 -3.316 4.719 1 89.31 85 ALA A CA 1
ATOM 637 C C . ALA A 1 85 ? 14.766 -2.859 4.281 1 89.31 85 ALA A C 1
ATOM 639 O O . ALA A 1 85 ? 13.766 -3.217 4.906 1 89.31 85 ALA A O 1
ATOM 640 N N . GLN A 1 86 ? 14.742 -2.08 3.25 1 92.19 86 GLN A N 1
ATOM 641 C CA . GLN A 1 86 ? 13.461 -1.576 2.754 1 92.19 86 GLN A CA 1
ATOM 642 C C . GLN A 1 86 ? 12.602 -2.709 2.193 1 92.19 86 GLN A C 1
ATOM 644 O O . GLN A 1 86 ? 11.383 -2.695 2.332 1 92.19 86 GLN A O 1
ATOM 649 N N . TYR A 1 87 ? 13.234 -3.729 1.576 1 91.62 87 TYR A N 1
ATOM 650 C CA . TYR A 1 87 ? 12.531 -4.918 1.102 1 91.62 87 TYR A CA 1
ATOM 651 C C . TYR A 1 87 ? 11.891 -5.668 2.26 1 91.62 87 TYR A C 1
ATOM 653 O O . TYR A 1 87 ? 10.719 -6.055 2.186 1 91.62 87 TYR A O 1
ATOM 661 N N . ARG A 1 88 ? 12.617 -5.84 3.291 1 90.44 88 ARG A N 1
ATOM 662 C CA . ARG A 1 88 ? 12.117 -6.562 4.457 1 90.44 88 ARG A CA 1
ATOM 663 C C . ARG A 1 88 ? 10.938 -5.828 5.09 1 90.44 88 ARG A C 1
ATOM 665 O O . ARG A 1 88 ? 9.969 -6.457 5.512 1 90.44 88 ARG A O 1
ATOM 672 N N . LEU A 1 89 ? 11.055 -4.523 5.133 1 92.5 89 LEU A N 1
ATOM 673 C CA . LEU A 1 89 ? 9.969 -3.721 5.684 1 92.5 89 LEU A CA 1
ATOM 674 C C . LEU A 1 89 ? 8.711 -3.854 4.828 1 92.5 89 LEU A C 1
ATOM 676 O O . LEU A 1 89 ? 7.609 -4.012 5.355 1 92.5 89 LEU A O 1
ATOM 680 N N . ALA A 1 90 ? 8.906 -3.791 3.551 1 95.38 90 ALA A N 1
ATOM 681 C CA . ALA A 1 90 ? 7.777 -3.939 2.635 1 95.38 90 ALA A CA 1
ATOM 682 C C . ALA A 1 90 ? 7.141 -5.32 2.766 1 95.38 90 ALA A C 1
ATOM 684 O O . ALA A 1 90 ? 5.914 -5.445 2.807 1 95.38 90 ALA A O 1
ATOM 685 N N . ARG A 1 91 ? 7.938 -6.316 2.879 1 94.5 91 ARG A N 1
ATOM 686 C CA . ARG A 1 91 ? 7.426 -7.676 3.006 1 94.5 91 ARG A CA 1
ATOM 687 C C . ARG A 1 91 ? 6.633 -7.844 4.297 1 94.5 91 ARG A C 1
ATOM 689 O O . ARG A 1 91 ? 5.586 -8.5 4.309 1 94.5 91 ARG A O 1
ATOM 696 N N . ARG A 1 92 ? 7.172 -7.316 5.348 1 94.81 92 ARG A N 1
ATOM 697 C CA . ARG A 1 92 ? 6.469 -7.379 6.621 1 94.81 92 ARG A CA 1
ATOM 698 C C . ARG A 1 92 ? 5.098 -6.715 6.523 1 94.81 92 ARG A C 1
ATOM 700 O O . ARG A 1 92 ? 4.105 -7.25 7.023 1 94.81 92 ARG A O 1
ATOM 707 N N . THR A 1 93 ? 5.078 -5.602 5.922 1 96 93 THR A N 1
ATOM 708 C CA . THR A 1 93 ? 3.83 -4.871 5.734 1 96 93 THR A CA 1
ATOM 709 C C . THR A 1 93 ? 2.852 -5.676 4.887 1 96 93 THR A C 1
ATOM 711 O O . THR A 1 93 ? 1.686 -5.832 5.25 1 96 93 THR A O 1
ATOM 714 N N . CYS A 1 94 ? 3.309 -6.188 3.787 1 97.31 94 CYS A N 1
ATOM 715 C CA . CYS A 1 94 ? 2.469 -6.977 2.896 1 97.31 94 CYS A CA 1
ATOM 716 C C . CYS A 1 94 ? 1.959 -8.234 3.598 1 97.31 94 CYS A C 1
ATOM 718 O O . CYS A 1 94 ? 0.79 -8.594 3.457 1 97.31 94 CYS A O 1
ATOM 720 N N . GLY A 1 95 ? 2.854 -8.867 4.316 1 96.56 95 GLY A N 1
ATOM 721 C CA . GLY A 1 95 ? 2.455 -10.055 5.059 1 96.56 95 GLY A CA 1
ATOM 722 C C . GLY A 1 95 ? 1.371 -9.781 6.082 1 96.56 95 GLY A C 1
ATOM 723 O O . GLY A 1 95 ? 0.403 -10.539 6.188 1 96.56 95 GLY A O 1
ATOM 724 N N . PHE A 1 96 ? 1.525 -8.719 6.797 1 96 96 PHE A N 1
ATOM 725 C CA . PHE A 1 96 ? 0.519 -8.312 7.77 1 96 96 PHE A CA 1
ATOM 726 C C . PHE A 1 96 ? -0.821 -8.055 7.09 1 96 96 PHE A C 1
ATOM 728 O O . PHE A 1 96 ? -1.863 -8.516 7.57 1 96 96 PHE A O 1
ATOM 735 N N . ALA A 1 97 ? -0.765 -7.352 6.023 1 97.06 97 ALA A N 1
ATOM 736 C CA . ALA A 1 97 ? -1.983 -7.047 5.277 1 97.06 97 ALA A CA 1
ATOM 737 C C . ALA A 1 97 ? -2.68 -8.32 4.816 1 97.06 97 ALA A C 1
ATOM 739 O O . ALA A 1 97 ? -3.898 -8.453 4.949 1 97.06 97 ALA A O 1
ATOM 740 N N . ALA A 1 98 ? -1.902 -9.203 4.277 1 97.5 98 ALA A N 1
ATOM 741 C CA . ALA A 1 98 ? -2.459 -10.461 3.791 1 97.5 98 ALA A CA 1
ATOM 742 C C . ALA A 1 98 ? -3.162 -11.219 4.914 1 97.5 98 ALA A C 1
ATOM 744 O O . ALA A 1 98 ? -4.281 -11.703 4.734 1 97.5 98 ALA A O 1
ATOM 745 N N . ARG A 1 99 ? -2.535 -11.297 6.043 1 96.19 99 ARG A N 1
ATOM 746 C CA . ARG A 1 99 ? -3.146 -11.977 7.18 1 96.19 99 ARG A CA 1
ATOM 747 C C . ARG A 1 99 ? -4.441 -11.289 7.598 1 96.19 99 ARG A C 1
ATOM 749 O O . ARG A 1 99 ? -5.426 -11.961 7.926 1 96.19 99 ARG A O 1
ATOM 756 N N . ASN A 1 100 ? -4.34 -10.016 7.621 1 95.19 100 ASN A N 1
ATOM 757 C CA . ASN A 1 100 ? -5.523 -9.25 7.992 1 95.19 100 ASN A CA 1
ATOM 758 C C . ASN A 1 100 ? -6.676 -9.492 7.027 1 95.19 100 ASN A C 1
ATOM 760 O O . ASN A 1 100 ? -7.82 -9.664 7.449 1 95.19 100 ASN A O 1
ATOM 764 N N . PHE A 1 101 ? -6.434 -9.5 5.738 1 96.31 101 PHE A N 1
ATOM 765 C CA . PHE A 1 101 ? -7.449 -9.781 4.727 1 96.31 101 PHE A CA 1
ATOM 766 C C . PHE A 1 101 ? -8.031 -11.18 4.914 1 96.31 101 PHE A C 1
ATOM 768 O O . PHE A 1 101 ? -9.25 -11.344 4.996 1 96.31 101 PHE A O 1
ATOM 775 N N . LEU A 1 102 ? -7.145 -12.156 5.047 1 94.94 102 LEU A N 1
ATOM 776 C CA . LEU A 1 102 ? -7.59 -13.539 5.199 1 94.94 102 LEU A CA 1
ATOM 777 C C . LEU A 1 102 ? -8.492 -13.688 6.422 1 94.94 102 LEU A C 1
ATOM 779 O O . LEU A 1 102 ? -9.531 -14.344 6.352 1 94.94 102 LEU A O 1
ATOM 783 N N . ALA A 1 103 ? -8.078 -13.086 7.523 1 94.44 103 ALA A N 1
ATOM 784 C CA . ALA A 1 103 ? -8.836 -13.156 8.766 1 94.44 103 ALA A CA 1
ATOM 785 C C . ALA A 1 103 ? -10.219 -12.539 8.609 1 94.44 103 ALA A C 1
ATOM 787 O O . ALA A 1 103 ? -11.117 -12.789 9.414 1 94.44 103 ALA A O 1
ATOM 788 N N . ASN A 1 104 ? -10.383 -11.742 7.531 1 94.31 104 ASN A N 1
ATOM 789 C CA . ASN A 1 104 ? -11.656 -11.07 7.301 1 94.31 104 ASN A CA 1
ATOM 790 C C . ASN A 1 104 ? -12.352 -11.594 6.051 1 94.31 104 ASN A C 1
ATOM 792 O O . ASN A 1 104 ? -13.195 -10.914 5.469 1 94.31 104 ASN A O 1
ATOM 796 N N . GLY A 1 105 ? -11.938 -12.719 5.551 1 93.38 105 GLY A N 1
ATOM 797 C CA . GLY A 1 105 ? -12.617 -13.422 4.477 1 93.38 105 GLY A CA 1
ATOM 798 C C . GLY A 1 105 ? -12.289 -12.867 3.102 1 93.38 105 GLY A C 1
ATOM 799 O O . GLY A 1 105 ? -13.062 -13.055 2.154 1 93.38 105 GLY A O 1
ATOM 800 N N . ILE A 1 106 ? -11.242 -12.125 2.965 1 95.88 106 ILE A N 1
ATOM 801 C CA . ILE A 1 106 ? -10.805 -11.562 1.69 1 95.88 106 ILE A CA 1
ATOM 802 C C . ILE A 1 106 ? -9.57 -12.32 1.189 1 95.88 106 ILE A C 1
ATOM 804 O O . ILE A 1 106 ? -8.555 -12.391 1.883 1 95.88 106 ILE A O 1
ATOM 808 N N . SER A 1 107 ? -9.688 -12.906 0.008 1 96.5 107 SER A N 1
ATOM 809 C CA . SER A 1 107 ? -8.516 -13.523 -0.616 1 96.5 107 SER A CA 1
ATOM 810 C C . SER A 1 107 ? -7.492 -12.469 -1.025 1 96.5 107 SER A C 1
ATOM 812 O O . SER A 1 107 ? -7.816 -11.281 -1.116 1 96.5 107 SER A O 1
ATOM 814 N N . CYS A 1 108 ? -6.262 -12.945 -1.192 1 96.94 108 CYS A N 1
ATOM 815 C CA . CYS A 1 108 ? -5.281 -11.977 -1.679 1 96.94 108 CYS A CA 1
ATOM 816 C C . CYS A 1 108 ? -4.277 -12.641 -2.613 1 96.94 108 CYS A C 1
ATOM 818 O O . CYS A 1 108 ? -3.994 -13.828 -2.482 1 96.94 108 CYS A O 1
ATOM 820 N N . ILE A 1 109 ? -3.861 -11.914 -3.574 1 98.38 109 ILE A N 1
ATOM 821 C CA . ILE A 1 109 ? -2.729 -12.258 -4.43 1 98.38 109 ILE A CA 1
ATOM 822 C C . ILE A 1 109 ? -1.633 -11.203 -4.277 1 98.38 109 ILE A C 1
ATOM 824 O O . ILE A 1 109 ? -1.9 -10 -4.363 1 98.38 109 ILE A O 1
ATOM 828 N N . LEU A 1 110 ? -0.436 -11.656 -3.908 1 98.06 110 LEU A N 1
ATOM 829 C CA . LEU A 1 110 ? 0.752 -10.82 -3.795 1 98.06 110 LEU A CA 1
ATOM 830 C C . LEU A 1 110 ? 1.699 -11.055 -4.965 1 98.06 110 LEU A C 1
ATOM 832 O O . LEU A 1 110 ? 1.776 -12.164 -5.492 1 98.06 110 LEU A O 1
ATOM 836 N N . ASP A 1 111 ? 2.385 -10.07 -5.375 1 97.12 111 ASP A N 1
ATOM 837 C CA . ASP A 1 111 ? 3.402 -10.281 -6.398 1 97.12 111 ASP A CA 1
ATOM 838 C C . ASP A 1 111 ? 4.77 -9.797 -5.926 1 97.12 111 ASP A C 1
ATOM 840 O O . ASP A 1 111 ? 4.871 -8.766 -5.266 1 97.12 111 ASP A O 1
ATOM 844 N N . ASP A 1 112 ? 5.738 -10.625 -6.117 1 94.81 112 ASP A N 1
ATOM 845 C CA . ASP A 1 112 ? 7.125 -10.406 -5.719 1 94.81 112 ASP A CA 1
ATOM 846 C C . ASP A 1 112 ? 8.086 -11.203 -6.598 1 94.81 112 ASP A C 1
ATOM 848 O O . ASP A 1 112 ? 7.723 -12.266 -7.113 1 94.81 112 ASP A O 1
ATOM 852 N N . ALA A 1 113 ? 9.281 -10.711 -6.852 1 91.31 113 ALA A N 1
ATOM 853 C CA . ALA A 1 113 ? 10.258 -11.445 -7.645 1 91.31 113 ALA A CA 1
ATOM 854 C C . ALA A 1 113 ? 10.773 -12.664 -6.891 1 91.31 113 ALA A C 1
ATOM 856 O O . ALA A 1 113 ? 10.852 -13.766 -7.449 1 91.31 113 ALA A O 1
ATOM 857 N N . VAL A 1 114 ? 10.969 -12.898 -5.785 1 90.19 114 VAL A N 1
ATOM 858 C CA . VAL A 1 114 ? 11.516 -13.898 -4.875 1 90.19 114 VAL A CA 1
ATOM 859 C C . VAL A 1 114 ? 12.492 -14.797 -5.625 1 90.19 114 VAL A C 1
ATOM 861 O O . VAL A 1 114 ? 12.133 -15.43 -6.621 1 90.19 114 VAL A O 1
ATOM 864 N N . PHE A 1 115 ? 13.68 -14.805 -5.145 1 87.88 115 PHE A N 1
ATOM 865 C CA . PHE A 1 115 ? 14.695 -15.602 -5.809 1 87.88 115 PHE A CA 1
ATOM 866 C C . PHE A 1 115 ? 14.883 -16.938 -5.102 1 87.88 115 PHE A C 1
ATOM 868 O O . PHE A 1 115 ? 14.789 -17.016 -3.877 1 87.88 115 PHE A O 1
ATOM 875 N N . PRO A 1 116 ? 15.172 -17.969 -5.824 1 84.38 116 PRO A N 1
ATOM 876 C CA . PRO A 1 116 ? 15.32 -19.297 -5.242 1 84.38 116 PRO A CA 1
ATOM 877 C C . PRO A 1 116 ? 16.609 -19.453 -4.445 1 84.38 116 PRO A C 1
ATOM 879 O O . PRO A 1 116 ? 16.734 -20.391 -3.643 1 84.38 116 PRO A O 1
ATOM 882 N N . ASP A 1 117 ? 17.562 -18.672 -4.652 1 77.25 117 ASP A N 1
ATOM 883 C CA . ASP A 1 117 ? 18.891 -18.891 -4.094 1 77.25 117 ASP A CA 1
ATOM 884 C C . ASP A 1 117 ? 18.969 -18.422 -2.646 1 77.25 117 ASP A C 1
ATOM 886 O O . ASP A 1 117 ? 19.906 -18.75 -1.928 1 77.25 117 ASP A O 1
ATOM 890 N N . ARG A 1 118 ? 18.062 -17.609 -2.221 1 68.75 118 ARG A N 1
ATOM 891 C CA . ARG A 1 118 ? 18.047 -17.25 -0.806 1 68.75 118 ARG A CA 1
ATOM 892 C C . ARG A 1 118 ? 16.703 -17.594 -0.167 1 68.75 118 ARG A C 1
ATOM 894 O O . ARG A 1 118 ? 15.922 -16.703 0.163 1 68.75 118 ARG A O 1
ATOM 901 N N . PRO A 1 119 ? 16.469 -18.891 0.108 1 58.5 119 PRO A N 1
ATOM 902 C CA . PRO A 1 119 ? 15.133 -19.344 0.507 1 58.5 119 PRO A CA 1
ATOM 903 C C . 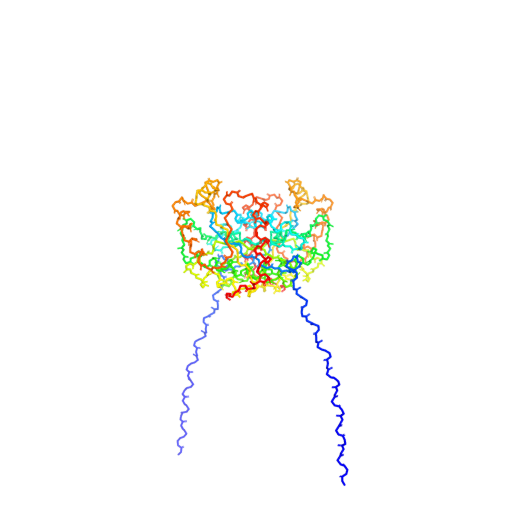PRO A 1 119 ? 14.672 -18.719 1.818 1 58.5 119 PRO A C 1
ATOM 905 O O . PRO A 1 119 ? 13.484 -18.406 1.972 1 58.5 119 PRO A O 1
ATOM 908 N N . ALA A 1 120 ? 15.586 -18.5 2.668 1 57.19 120 ALA A N 1
ATOM 909 C CA . ALA A 1 120 ? 15.219 -17.953 3.975 1 57.19 120 ALA A CA 1
ATOM 910 C C . ALA A 1 120 ? 14.711 -16.531 3.85 1 57.19 120 ALA A C 1
ATOM 912 O O . ALA A 1 120 ? 13.797 -16.125 4.57 1 57.19 120 ALA A O 1
ATOM 913 N N . VAL A 1 121 ? 15.297 -15.93 2.85 1 62.84 121 VAL A N 1
ATOM 914 C CA . VAL A 1 121 ? 14.906 -14.539 2.637 1 62.84 121 VAL A CA 1
ATOM 915 C C . VAL A 1 121 ? 13.719 -14.477 1.681 1 62.84 121 VAL A C 1
ATOM 917 O O . VAL A 1 121 ? 12.789 -13.688 1.877 1 62.84 121 VAL A O 1
ATOM 920 N N . GLY A 1 122 ? 13.727 -15.516 0.923 1 76.75 122 GLY A N 1
ATOM 921 C CA . GLY A 1 122 ? 12.711 -15.5 -0.116 1 76.75 122 GLY A CA 1
ATOM 922 C C . GLY A 1 122 ? 11.383 -16.062 0.349 1 76.75 122 GLY A C 1
ATOM 923 O O . GLY A 1 122 ? 10.672 -15.422 1.132 1 76.75 122 GLY A O 1
ATOM 924 N N . LEU A 1 123 ? 11.102 -17.281 0.018 1 84.81 123 LEU A N 1
ATOM 925 C CA . LEU A 1 123 ? 9.82 -17.922 0.264 1 84.81 123 LEU A CA 1
ATOM 926 C C . LEU A 1 123 ? 9.609 -18.172 1.755 1 84.81 123 LEU A C 1
ATOM 928 O O . LEU A 1 123 ? 8.484 -18.062 2.256 1 84.81 123 LEU A O 1
ATOM 932 N N . GLY A 1 124 ? 10.703 -18.484 2.432 1 85.56 124 GLY A N 1
ATOM 933 C CA . GLY A 1 124 ? 10.617 -18.672 3.869 1 85.56 124 GLY A CA 1
ATOM 934 C C . GLY A 1 124 ? 10.148 -17.438 4.613 1 85.56 124 GLY A C 1
ATOM 935 O O . GLY A 1 124 ? 9.344 -17.531 5.543 1 85.56 124 GLY A O 1
ATOM 936 N N . GLY A 1 125 ? 10.633 -16.312 4.227 1 87.25 125 GLY A N 1
ATOM 937 C CA . GLY A 1 125 ? 10.188 -15.062 4.82 1 87.25 125 GLY A CA 1
ATOM 938 C C . GLY A 1 125 ? 8.703 -14.812 4.645 1 87.25 125 GLY A C 1
ATOM 939 O O . GLY A 1 125 ? 8.023 -14.414 5.59 1 87.25 125 GLY A O 1
ATOM 940 N N . TRP A 1 126 ? 8.227 -15.078 3.492 1 92.5 126 TRP A N 1
ATOM 941 C CA . TRP A 1 126 ? 6.805 -14.898 3.221 1 92.5 126 TRP A CA 1
ATOM 942 C C . TRP A 1 126 ? 5.965 -15.867 4.043 1 92.5 126 TRP A C 1
ATOM 944 O O . TRP A 1 126 ? 4.938 -15.484 4.609 1 92.5 126 TRP A O 1
ATOM 954 N N . LYS A 1 127 ? 6.387 -17.078 4.121 1 90.06 127 LYS A N 1
ATOM 955 C CA . LYS A 1 127 ? 5.66 -18.094 4.887 1 90.06 127 LYS A CA 1
ATOM 956 C C . LYS A 1 127 ? 5.602 -17.719 6.367 1 90.06 127 LYS A C 1
ATOM 958 O O . LYS A 1 127 ? 4.594 -17.953 7.031 1 90.06 127 LYS A O 1
ATOM 963 N N . ARG A 1 128 ? 6.688 -17.188 6.805 1 89.94 128 ARG A N 1
ATOM 964 C CA . ARG A 1 128 ? 6.727 -16.75 8.203 1 89.94 128 ARG A CA 1
ATOM 965 C C . ARG A 1 128 ? 5.699 -15.656 8.469 1 89.94 128 ARG A C 1
ATOM 967 O O . ARG A 1 128 ? 5.074 -15.625 9.523 1 89.94 128 ARG A O 1
ATOM 974 N N . HIS A 1 129 ? 5.531 -14.812 7.555 1 91.69 129 HIS A N 1
ATOM 975 C CA . HIS A 1 129 ? 4.66 -13.656 7.766 1 91.69 129 HIS A CA 1
ATOM 976 C C . HIS A 1 129 ? 3.199 -14.023 7.531 1 91.69 129 HIS A C 1
ATOM 978 O O . HIS A 1 129 ? 2.311 -13.523 8.219 1 91.69 129 HIS A O 1
ATOM 984 N N . ILE A 1 130 ? 2.891 -14.906 6.598 1 93 130 ILE A N 1
ATOM 985 C CA . ILE A 1 130 ? 1.504 -15.125 6.203 1 93 130 ILE A CA 1
ATOM 986 C C . ILE A 1 130 ? 1.008 -16.453 6.762 1 93 130 ILE A C 1
ATOM 988 O O . ILE A 1 130 ? -0.17 -16.594 7.105 1 93 130 ILE A O 1
ATOM 992 N N . GLY A 1 131 ? 1.912 -17.5 6.777 1 89.69 131 GLY A N 1
ATOM 993 C CA . GLY A 1 131 ? 1.543 -18.812 7.309 1 89.69 131 GLY A CA 1
ATOM 994 C C . GLY A 1 131 ? 1.615 -19.906 6.27 1 89.69 131 GLY A C 1
ATOM 995 O O . GLY A 1 131 ? 1.923 -19.656 5.105 1 89.69 131 GLY A O 1
ATOM 996 N N . PRO A 1 132 ? 1.323 -21.078 6.641 1 83.25 132 PRO A N 1
ATOM 997 C CA . PRO A 1 132 ? 1.53 -22.266 5.805 1 83.25 132 PRO A CA 1
ATOM 998 C C . PRO A 1 132 ? 0.529 -22.359 4.656 1 83.25 132 PRO A C 1
ATOM 1000 O O . PRO A 1 132 ? 0.749 -23.109 3.701 1 83.25 132 PRO A O 1
ATOM 1003 N N . GLY A 1 133 ? -0.499 -21.641 4.738 1 86.69 133 GLY A N 1
A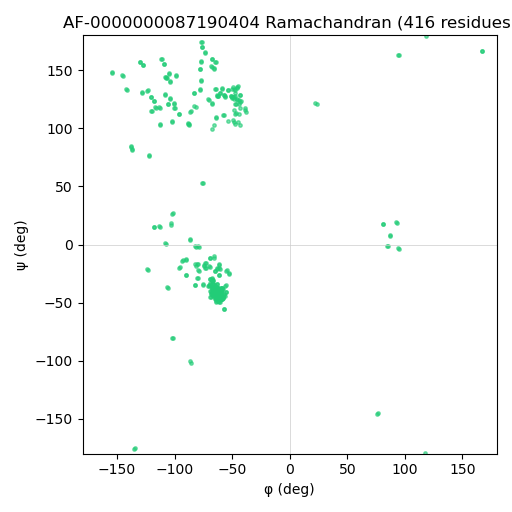TOM 1004 C CA . GLY A 1 133 ? -1.512 -21.703 3.695 1 86.69 133 GLY A CA 1
ATOM 1005 C C . GLY A 1 133 ? -1.174 -20.859 2.482 1 86.69 133 GLY A C 1
ATOM 1006 O O . GLY A 1 133 ? -1.9 -20.875 1.487 1 86.69 133 GLY A O 1
ATOM 1007 N N . LEU A 1 134 ? -0.06 -20.156 2.525 1 94.06 134 LEU A N 1
ATOM 1008 C CA . LEU A 1 134 ? 0.383 -19.375 1.381 1 94.06 134 LEU A CA 1
ATOM 1009 C C . LEU A 1 134 ? 0.697 -20.266 0.189 1 94.06 134 LEU A C 1
ATOM 1011 O O . LEU A 1 134 ? 1.383 -21.281 0.334 1 94.06 134 LEU A O 1
ATOM 1015 N N . LEU A 1 135 ? 0.205 -19.891 -0.998 1 94.06 135 LEU A N 1
ATOM 1016 C CA . LEU A 1 135 ? 0.382 -20.688 -2.211 1 94.06 135 LEU A CA 1
ATOM 1017 C C . LEU A 1 135 ? 1.278 -19.953 -3.207 1 94.06 135 LEU A C 1
ATOM 1019 O O . LEU A 1 135 ? 0.817 -19.078 -3.936 1 94.06 135 LEU A O 1
ATOM 1023 N N . PRO A 1 136 ? 2.516 -20.375 -3.316 1 95 136 PRO A N 1
ATOM 1024 C CA . PRO A 1 136 ? 3.398 -19.781 -4.32 1 95 136 PRO A CA 1
ATOM 1025 C C . PRO A 1 136 ? 3.139 -20.312 -5.727 1 95 136 PRO A C 1
ATOM 1027 O O . PRO A 1 136 ? 2.951 -21.516 -5.91 1 95 136 PRO A O 1
ATOM 1030 N N . VAL A 1 137 ? 3.062 -19.406 -6.66 1 96.12 137 VAL A N 1
ATOM 1031 C CA . VAL A 1 137 ? 2.975 -19.703 -8.086 1 96.12 137 VAL A CA 1
ATOM 1032 C C . VAL A 1 137 ? 4.035 -18.906 -8.844 1 96.12 137 VAL A C 1
ATOM 1034 O O . VAL A 1 137 ? 4.148 -17.703 -8.68 1 96.12 137 VAL A O 1
ATOM 1037 N N . VAL A 1 138 ? 4.809 -19.594 -9.727 1 96.12 138 VAL A N 1
ATOM 1038 C CA . VAL A 1 138 ? 5.891 -18.938 -10.445 1 96.12 138 VAL A CA 1
ATOM 1039 C C . VAL A 1 138 ? 5.438 -18.609 -11.867 1 96.12 138 VAL A C 1
ATOM 1041 O O . VAL A 1 138 ? 4.953 -19.484 -12.594 1 96.12 138 VAL A O 1
ATOM 1044 N N . LEU A 1 139 ? 5.477 -17.375 -12.195 1 97.31 139 LEU A N 1
ATOM 1045 C CA . LEU A 1 139 ? 5.281 -16.891 -13.555 1 97.31 139 LEU A CA 1
ATOM 1046 C C . LEU A 1 139 ? 6.621 -16.672 -14.25 1 97.31 139 LEU A C 1
ATOM 1048 O O . LEU A 1 139 ? 7.352 -15.742 -13.914 1 97.31 139 LEU A O 1
ATOM 1052 N N . LEU A 1 140 ? 6.902 -17.516 -15.273 1 96.44 140 LEU A N 1
ATOM 1053 C CA . LEU A 1 140 ? 8.242 -17.5 -15.844 1 96.44 140 LEU A CA 1
ATOM 1054 C C . LEU A 1 140 ? 8.18 -17.578 -17.375 1 96.44 140 LEU A C 1
ATOM 1056 O O . LEU A 1 140 ? 8.422 -18.641 -17.953 1 96.44 140 LEU A O 1
ATOM 1060 N N . PRO A 1 141 ? 8.008 -16.469 -18 1 97.19 141 PRO A N 1
ATOM 1061 C CA . PRO A 1 141 ? 8.086 -16.438 -19.469 1 97.19 141 PRO A CA 1
ATOM 1062 C C . PRO A 1 141 ? 9.523 -16.5 -19.984 1 97.19 141 PRO A C 1
ATOM 1064 O O . PRO A 1 141 ? 10.469 -16.391 -19.203 1 97.19 141 PRO A O 1
ATOM 1067 N N . GLY A 1 142 ? 9.609 -16.688 -21.281 1 96.19 142 GLY A N 1
ATOM 1068 C CA . GLY A 1 142 ? 10.93 -16.719 -21.906 1 96.19 142 GLY A CA 1
ATOM 1069 C C . GLY A 1 142 ? 11.664 -15.406 -21.797 1 96.19 142 GLY A C 1
ATOM 1070 O O . GLY A 1 142 ? 11.047 -14.352 -21.641 1 96.19 142 GLY A O 1
ATOM 1071 N N . LEU A 1 143 ? 12.984 -15.477 -21.891 1 96.12 143 LEU A N 1
ATOM 1072 C CA . LEU A 1 143 ? 13.844 -14.305 -21.734 1 96.12 143 LEU A CA 1
ATOM 1073 C C . LEU A 1 143 ? 13.492 -13.242 -22.781 1 96.12 143 LEU A C 1
ATOM 1075 O O . LEU A 1 143 ? 13.469 -12.047 -22.453 1 96.12 143 LEU A O 1
ATOM 1079 N N . ASP A 1 144 ? 13.203 -13.656 -23.969 1 95.94 144 ASP A N 1
ATOM 1080 C CA . ASP A 1 144 ? 12.898 -12.703 -25.031 1 95.94 144 ASP A CA 1
ATOM 1081 C C . ASP A 1 144 ? 11.656 -11.883 -24.688 1 95.94 144 ASP A C 1
ATOM 1083 O O . ASP A 1 144 ? 11.625 -10.672 -24.938 1 95.94 144 ASP A O 1
ATOM 1087 N N . VAL A 1 145 ? 10.727 -12.547 -24.109 1 95.62 145 VAL A N 1
ATOM 1088 C CA . VAL A 1 145 ? 9.477 -11.891 -23.734 1 95.62 145 VAL A CA 1
ATOM 1089 C C . VAL A 1 145 ? 9.727 -10.883 -22.609 1 95.62 145 VAL A C 1
ATOM 1091 O O . VAL A 1 145 ? 9.25 -9.75 -22.672 1 95.62 145 VAL A O 1
ATOM 1094 N N . VAL A 1 146 ? 10.484 -11.289 -21.625 1 95.25 146 VAL A N 1
ATOM 1095 C CA . VAL A 1 146 ? 10.75 -10.438 -20.469 1 95.25 146 VAL A CA 1
ATOM 1096 C C . VAL A 1 146 ? 11.555 -9.211 -20.906 1 95.25 146 VAL A C 1
ATOM 1098 O O . VAL A 1 146 ? 11.312 -8.102 -20.438 1 95.25 146 VAL A O 1
ATOM 1101 N N . LEU A 1 147 ? 12.477 -9.398 -21.844 1 94.62 147 LEU A N 1
ATOM 1102 C CA . LEU A 1 147 ? 13.281 -8.289 -22.344 1 94.62 147 LEU A CA 1
ATOM 1103 C C . LEU A 1 147 ? 12.422 -7.305 -23.125 1 94.62 147 LEU A C 1
ATOM 1105 O O . LEU A 1 147 ? 12.578 -6.09 -22.984 1 94.62 147 LEU A O 1
ATOM 1109 N N . GLU A 1 148 ? 11.57 -7.793 -23.922 1 94.81 148 GLU A N 1
ATOM 1110 C CA . GLU A 1 148 ? 10.672 -6.949 -24.719 1 94.81 148 GLU A CA 1
ATOM 1111 C C . GLU A 1 148 ? 9.781 -6.105 -23.812 1 94.81 148 GLU A C 1
ATOM 1113 O O . GLU A 1 148 ? 9.641 -4.898 -24.016 1 94.81 148 GLU A O 1
ATOM 1118 N N . ARG A 1 149 ? 9.227 -6.723 -22.812 1 91.62 149 ARG A N 1
ATOM 1119 C CA . ARG A 1 149 ? 8.336 -6.02 -21.891 1 91.62 149 ARG A CA 1
ATOM 1120 C C . ARG A 1 149 ? 9.109 -5.012 -21.047 1 91.62 149 ARG A C 1
ATOM 1122 O O . ARG A 1 149 ? 8.609 -3.922 -20.766 1 91.62 149 ARG A O 1
ATOM 1129 N N . ASN A 1 150 ? 10.266 -5.367 -20.609 1 90.38 150 ASN A N 1
ATOM 1130 C CA . ASN A 1 150 ? 11.117 -4.445 -19.875 1 90.38 150 ASN A CA 1
ATOM 1131 C C . ASN A 1 150 ? 11.453 -3.205 -20.703 1 90.38 150 ASN A C 1
ATOM 1133 O O . ASN A 1 150 ? 11.5 -2.096 -20.156 1 90.38 150 ASN A O 1
ATOM 1137 N N . ALA A 1 151 ? 11.664 -3.418 -21.984 1 90.81 151 ALA A N 1
ATOM 1138 C CA . ALA A 1 151 ? 12.023 -2.318 -22.875 1 90.81 151 ALA A CA 1
ATOM 1139 C C . ALA A 1 151 ? 10.906 -1.281 -22.953 1 90.81 151 ALA A C 1
ATOM 1141 O O . ALA A 1 151 ? 11.156 -0.11 -23.234 1 90.81 151 ALA A O 1
ATOM 1142 N N . GLU A 1 152 ? 9.688 -1.654 -22.609 1 90.94 152 GLU A N 1
ATOM 1143 C CA . GLU A 1 152 ? 8.523 -0.773 -22.656 1 90.94 152 GLU A CA 1
ATOM 1144 C C . GLU A 1 152 ? 8.32 -0.035 -21.344 1 90.94 152 GLU A C 1
ATOM 1146 O O . GLU A 1 152 ? 7.539 0.912 -21.266 1 90.94 152 GLU A O 1
ATOM 1151 N N . ARG A 1 153 ? 9.008 -0.494 -20.344 1 84.5 153 ARG A N 1
ATOM 1152 C CA . ARG A 1 153 ? 8.852 0.127 -19.031 1 84.5 153 ARG A CA 1
ATOM 1153 C C . ARG A 1 153 ? 9.609 1.448 -18.953 1 84.5 153 ARG A C 1
ATOM 1155 O O . ARG A 1 153 ? 10.484 1.716 -19.781 1 84.5 153 ARG A O 1
ATOM 1162 N N . ARG A 1 154 ? 9.125 2.275 -17.984 1 81.31 154 ARG A N 1
ATOM 1163 C CA . ARG A 1 154 ? 9.742 3.578 -17.766 1 81.31 154 ARG A CA 1
ATOM 1164 C C . ARG A 1 154 ? 10.062 3.793 -16.297 1 81.31 154 ARG A C 1
ATOM 1166 O O . ARG A 1 154 ? 9.562 3.064 -15.43 1 81.31 154 ARG A O 1
ATOM 1173 N N . GLY A 1 155 ? 10.984 4.645 -16.062 1 80.12 155 GLY A N 1
ATOM 1174 C CA . GLY A 1 155 ? 11.266 5.082 -14.711 1 80.12 155 GLY A CA 1
ATOM 1175 C C . GLY A 1 155 ? 12.039 4.055 -13.898 1 80.12 155 GLY A C 1
ATOM 1176 O O . GLY A 1 155 ? 12.914 3.369 -14.43 1 80.12 155 GLY A O 1
ATOM 1177 N N . ASN A 1 156 ? 11.727 3.998 -12.578 1 76.5 156 ASN A N 1
ATOM 1178 C CA . ASN A 1 156 ? 12.477 3.166 -11.641 1 76.5 156 ASN A CA 1
ATOM 1179 C C . ASN A 1 156 ? 12.242 1.68 -11.898 1 76.5 156 ASN A C 1
ATOM 1181 O O . ASN A 1 156 ? 12.992 0.834 -11.414 1 76.5 156 ASN A O 1
ATOM 1185 N N . ARG A 1 157 ? 11.273 1.359 -12.711 1 80.19 157 ARG A N 1
ATOM 1186 C CA . ARG A 1 157 ? 10.898 -0.035 -12.922 1 80.19 157 ARG A CA 1
ATOM 1187 C C . ARG A 1 157 ? 11.633 -0.617 -14.125 1 80.19 157 ARG A C 1
ATOM 1189 O O . ARG A 1 157 ? 11.656 -1.834 -14.32 1 80.19 157 ARG A O 1
ATOM 1196 N N . ARG A 1 158 ? 12.234 0.201 -14.938 1 83.75 158 ARG A N 1
ATOM 1197 C CA . ARG A 1 158 ? 13.023 -0.298 -16.062 1 83.75 158 ARG A CA 1
ATOM 1198 C C . ARG A 1 158 ? 14.43 -0.68 -15.609 1 83.75 158 ARG A C 1
ATOM 1200 O O . ARG A 1 158 ? 15.117 0.116 -14.977 1 83.75 158 ARG A O 1
ATOM 1207 N N . LEU A 1 159 ? 14.859 -1.889 -15.992 1 86.44 159 LEU A N 1
ATOM 1208 C CA . LEU A 1 159 ? 16.188 -2.391 -15.664 1 86.44 159 LEU A CA 1
ATOM 1209 C C . LEU A 1 159 ? 17.047 -2.502 -16.922 1 86.44 159 LEU A C 1
ATOM 1211 O O . LEU A 1 159 ? 16.531 -2.496 -18.031 1 86.44 159 LEU A O 1
ATOM 1215 N N . GLY A 1 160 ? 18.312 -2.539 -16.719 1 88.75 160 GLY A N 1
ATOM 1216 C CA . GLY A 1 160 ? 19.203 -2.85 -17.844 1 88.75 160 GLY A CA 1
ATOM 1217 C C . GLY A 1 160 ? 19.031 -4.266 -18.359 1 88.75 160 GLY A C 1
ATOM 1218 O O . GLY A 1 160 ? 18.703 -5.176 -17.594 1 88.75 160 GLY A O 1
ATOM 1219 N N . ASP A 1 161 ? 19.312 -4.43 -19.672 1 90.38 161 ASP A N 1
ATOM 1220 C CA . ASP A 1 161 ? 19.109 -5.727 -20.297 1 90.38 161 ASP A CA 1
ATOM 1221 C C . ASP A 1 161 ? 19.953 -6.809 -19.625 1 90.38 161 ASP A C 1
ATOM 1223 O O . ASP A 1 161 ? 19.5 -7.938 -19.453 1 90.38 161 ASP A O 1
ATOM 1227 N N . GLU A 1 162 ? 21.109 -6.473 -19.281 1 90.88 162 GLU A N 1
ATOM 1228 C CA . GLU A 1 162 ? 21.984 -7.441 -18.641 1 90.88 162 GLU A CA 1
ATOM 1229 C C . GLU A 1 162 ? 21.453 -7.844 -17.266 1 90.88 162 GLU A C 1
ATOM 1231 O O . GLU A 1 162 ? 21.516 -9.016 -16.891 1 90.88 162 GLU A O 1
ATOM 1236 N N . GLU A 1 163 ? 20.938 -6.879 -16.609 1 88.88 163 GLU A N 1
ATOM 1237 C CA . GLU A 1 163 ? 20.344 -7.152 -15.297 1 88.88 163 GLU A CA 1
ATOM 1238 C C . GLU A 1 163 ? 19.094 -8.016 -15.422 1 88.88 163 GLU A C 1
ATOM 1240 O O . GLU A 1 163 ? 18.891 -8.93 -14.625 1 88.88 163 GLU A O 1
ATOM 1245 N N . VAL A 1 164 ? 18.344 -7.781 -16.438 1 90.25 164 VAL A N 1
ATOM 1246 C CA . VAL A 1 164 ? 17.141 -8.578 -16.688 1 90.25 164 VAL A CA 1
ATOM 1247 C C . VAL A 1 164 ? 17.547 -10.031 -16.969 1 90.25 164 VAL A C 1
ATOM 1249 O O . VAL A 1 164 ? 16.969 -10.961 -16.422 1 90.25 164 VAL A O 1
ATOM 1252 N N . ALA A 1 165 ? 18.531 -10.164 -17.781 1 92.44 165 ALA A N 1
ATOM 1253 C CA . ALA A 1 165 ? 19 -11.5 -18.125 1 92.44 165 ALA A CA 1
ATOM 1254 C C . ALA A 1 165 ? 19.547 -12.234 -16.906 1 92.44 165 ALA A C 1
ATOM 1256 O O . ALA A 1 165 ? 19.297 -13.43 -16.719 1 92.44 165 ALA A O 1
ATOM 1257 N N . ARG A 1 166 ? 20.203 -11.508 -16.125 1 91.06 166 ARG A N 1
ATOM 1258 C CA . ARG A 1 166 ? 20.766 -12.086 -14.898 1 91.06 166 ARG A CA 1
ATOM 1259 C C . ARG A 1 166 ? 19.656 -12.547 -13.953 1 91.06 166 ARG A C 1
ATOM 1261 O O . ARG A 1 166 ? 19.703 -13.672 -13.445 1 91.06 166 ARG A O 1
ATOM 1268 N N . ILE A 1 167 ? 18.766 -11.734 -13.797 1 89.25 167 ILE A N 1
ATOM 1269 C CA . ILE A 1 167 ? 17.656 -12.039 -12.906 1 89.25 167 ILE A CA 1
ATOM 1270 C C . ILE A 1 167 ? 16.859 -13.227 -13.461 1 89.25 167 ILE A C 1
ATOM 1272 O O . ILE A 1 167 ? 16.531 -14.156 -12.719 1 89.25 167 ILE A O 1
ATOM 1276 N N . HIS A 1 168 ? 16.641 -13.195 -14.727 1 92.94 168 HIS A N 1
ATOM 1277 C CA . HIS A 1 168 ? 15.914 -14.289 -15.375 1 92.94 168 HIS A CA 1
ATOM 1278 C C . HIS A 1 168 ? 16.656 -15.609 -15.188 1 92.94 168 HIS A C 1
ATOM 1280 O O . HIS A 1 168 ? 16.031 -16.641 -14.906 1 92.94 168 HIS A O 1
ATOM 1286 N N . GLY A 1 169 ? 17.922 -15.578 -15.383 1 92.06 169 GLY A N 1
ATOM 1287 C CA . GLY A 1 169 ? 18.719 -16.766 -15.172 1 92.06 169 GLY A CA 1
ATOM 1288 C C . GLY A 1 169 ? 18.609 -17.328 -13.766 1 92.06 169 GLY A C 1
ATOM 1289 O O . GLY A 1 169 ? 18.547 -18.547 -13.578 1 92.06 169 GLY A O 1
ATOM 1290 N N . ARG A 1 170 ? 18.547 -16.438 -12.828 1 90.25 170 ARG A N 1
ATOM 1291 C CA . ARG A 1 170 ? 18.422 -16.859 -11.438 1 90.25 170 ARG A CA 1
ATOM 1292 C C . ARG A 1 170 ? 17.062 -17.516 -11.188 1 90.25 170 ARG A C 1
ATOM 1294 O O . ARG A 1 170 ? 16.969 -18.438 -10.375 1 90.25 170 ARG A O 1
ATOM 1301 N N . MET A 1 171 ? 16.062 -17.109 -11.953 1 92.25 171 MET A N 1
ATOM 1302 C CA . MET A 1 171 ? 14.719 -17.641 -11.773 1 92.25 171 MET A CA 1
ATOM 1303 C C . MET A 1 171 ? 14.648 -19.094 -12.211 1 92.25 171 MET A C 1
ATOM 1305 O O . MET A 1 171 ? 13.719 -19.812 -11.836 1 92.25 171 MET A O 1
ATOM 1309 N N . ALA A 1 172 ? 15.586 -19.531 -12.984 1 88.19 172 ALA A N 1
ATOM 1310 C CA . ALA A 1 172 ? 15.625 -20.906 -13.461 1 88.19 172 ALA A CA 1
ATOM 1311 C C . ALA A 1 172 ? 15.734 -21.891 -12.297 1 88.19 172 ALA A C 1
ATOM 1313 O O . ALA A 1 172 ? 15.367 -23.062 -12.422 1 88.19 172 ALA A O 1
ATOM 1314 N N . GLY A 1 173 ? 16.172 -21.375 -11.211 1 88.56 173 GLY A N 1
ATOM 1315 C CA . GLY A 1 173 ? 16.281 -22.188 -10.016 1 88.56 173 GLY A CA 1
ATOM 1316 C C . GLY A 1 173 ? 14.945 -22.656 -9.477 1 88.56 173 GLY A C 1
ATOM 1317 O O . GLY A 1 173 ? 14.883 -23.578 -8.672 1 88.56 173 GLY A O 1
ATOM 1318 N N . TRP A 1 174 ? 13.852 -22.125 -9.969 1 91.94 174 TRP A N 1
ATOM 1319 C CA . TRP A 1 174 ? 12.531 -22.531 -9.523 1 91.94 174 TRP A CA 1
ATOM 1320 C C . TRP A 1 174 ? 12.102 -23.828 -10.188 1 91.94 174 TRP A C 1
ATOM 1322 O O . TRP A 1 174 ? 11.219 -24.531 -9.688 1 91.94 174 TRP A O 1
ATOM 1332 N N . TYR A 1 175 ? 12.508 -24.25 -11.414 1 90.19 175 TYR A N 1
ATOM 1333 C CA . TYR A 1 175 ? 12.102 -25.469 -12.125 1 90.19 175 TYR A CA 1
ATOM 1334 C C . TYR A 1 175 ? 12.297 -26.703 -11.258 1 90.19 175 TYR A C 1
ATOM 1336 O O . TYR A 1 175 ? 11.469 -27.625 -11.281 1 90.19 175 TYR A O 1
ATOM 1344 N N . GLY A 1 176 ? 13.18 -26.734 -10.273 1 85.06 176 GLY A N 1
ATOM 1345 C CA . GLY A 1 176 ? 13.414 -27.875 -9.406 1 85.06 176 GLY A CA 1
ATOM 1346 C C . GLY A 1 176 ? 12.789 -27.719 -8.031 1 85.06 176 GLY A C 1
ATOM 1347 O O . GLY A 1 176 ? 12.961 -28.578 -7.164 1 85.06 176 GLY A O 1
ATOM 1348 N N . SER A 1 177 ? 11.875 -26.844 -7.91 1 85.81 177 SER A N 1
ATOM 1349 C CA . SER A 1 177 ? 11.367 -26.516 -6.582 1 85.81 177 SER A CA 1
ATOM 1350 C C . SER A 1 177 ? 10.102 -27.297 -6.262 1 85.81 177 SER A C 1
ATOM 1352 O O . SER A 1 177 ? 9.703 -27.391 -5.102 1 85.81 177 SER A O 1
ATOM 1354 N N . GLY A 1 178 ? 9.391 -27.828 -7.301 1 87.56 178 GLY A N 1
ATOM 1355 C CA . GLY A 1 178 ? 8.102 -28.469 -7.105 1 87.56 178 GLY A CA 1
ATOM 1356 C C . GLY A 1 178 ? 6.945 -27.484 -7.094 1 87.56 178 GLY A C 1
ATOM 1357 O O . GLY A 1 178 ? 5.781 -27.891 -7.035 1 87.56 178 GLY A O 1
ATOM 1358 N N . LEU A 1 179 ? 7.227 -26.234 -7.227 1 91.19 179 LEU A N 1
ATOM 1359 C CA . LEU A 1 179 ? 6.176 -25.219 -7.27 1 91.19 179 LEU A CA 1
ATOM 1360 C C . LEU A 1 179 ? 5.516 -25.188 -8.641 1 91.19 179 LEU A C 1
ATOM 1362 O O . LEU A 1 179 ? 6.133 -25.562 -9.641 1 91.19 179 LEU A O 1
ATOM 1366 N N . PRO A 1 180 ? 4.25 -24.797 -8.641 1 94.38 180 PRO A N 1
ATOM 1367 C CA . PRO A 1 180 ? 3.656 -24.562 -9.953 1 94.38 180 PRO A CA 1
ATOM 1368 C C . PRO A 1 180 ? 4.375 -23.469 -10.742 1 94.38 180 PRO A C 1
ATOM 1370 O O . PRO A 1 180 ? 4.617 -22.375 -10.219 1 94.38 180 PRO A O 1
ATOM 1373 N N . ILE A 1 181 ? 4.711 -23.781 -12 1 95.69 181 ILE A N 1
ATOM 1374 C CA . ILE A 1 181 ? 5.371 -22.828 -12.883 1 95.69 181 ILE A CA 1
ATOM 1375 C C . ILE A 1 181 ? 4.512 -22.594 -14.117 1 95.69 181 ILE A C 1
ATOM 1377 O O . ILE A 1 181 ? 4.098 -23.547 -14.789 1 95.69 181 ILE A O 1
ATOM 1381 N N . ILE A 1 182 ? 4.234 -21.359 -14.391 1 97.5 182 ILE A N 1
ATOM 1382 C CA . ILE A 1 182 ? 3.434 -20.969 -15.547 1 97.5 182 ILE A CA 1
ATOM 1383 C C . ILE A 1 182 ? 4.301 -20.203 -16.547 1 97.5 182 ILE A C 1
ATOM 1385 O O . ILE A 1 182 ? 4.879 -19.172 -16.203 1 97.5 182 ILE A O 1
ATOM 1389 N N . ASP A 1 183 ? 4.465 -20.719 -17.703 1 97.56 183 ASP A N 1
ATOM 1390 C CA . ASP A 1 183 ? 5.047 -19.969 -18.812 1 97.56 183 ASP A CA 1
ATOM 1391 C C . ASP A 1 183 ? 3.973 -19.219 -19.594 1 97.56 183 ASP A C 1
ATOM 1393 O O . ASP A 1 183 ? 3.223 -19.797 -20.375 1 97.56 183 ASP A O 1
ATOM 1397 N N . ASN A 1 184 ? 3.904 -17.891 -19.375 1 97.44 184 ASN A N 1
ATOM 1398 C CA . ASN A 1 184 ? 2.863 -17.094 -20.016 1 97.44 184 ASN A CA 1
ATOM 1399 C C . ASN A 1 184 ? 3.4 -16.328 -21.219 1 97.44 184 ASN A C 1
ATOM 1401 O O . ASN A 1 184 ? 2.896 -15.25 -21.547 1 97.44 184 ASN A O 1
ATOM 1405 N N . SER A 1 185 ? 4.457 -16.844 -21.859 1 96.56 185 SER A N 1
ATOM 1406 C CA . SER A 1 185 ? 5.074 -16.203 -23.016 1 96.56 185 SER A CA 1
ATOM 1407 C C . SER A 1 185 ? 4.055 -15.945 -24.109 1 96.56 185 SER A C 1
ATOM 1409 O O . SER A 1 185 ? 4.066 -14.891 -24.75 1 96.56 185 SER A O 1
ATOM 1411 N N . GLN A 1 186 ? 3.166 -16.922 -24.312 1 95.38 186 GLN A N 1
ATOM 1412 C CA . GLN A 1 186 ? 2.23 -16.812 -25.438 1 95.38 186 GLN A CA 1
ATOM 1413 C C . GLN A 1 186 ? 0.788 -16.766 -24.938 1 95.38 186 GLN A C 1
ATOM 1415 O O . GLN A 1 186 ? -0.141 -17.062 -25.688 1 95.38 186 GLN A O 1
ATOM 1420 N N . GLN A 1 187 ? 0.634 -16.516 -23.672 1 96.25 187 GLN A N 1
ATOM 1421 C CA . GLN A 1 187 ? -0.705 -16.484 -23.094 1 96.25 187 GLN A CA 1
ATOM 1422 C C . GLN A 1 187 ? -1.17 -15.055 -22.844 1 96.25 187 GLN A C 1
ATOM 1424 O O . GLN A 1 187 ? -0.374 -14.195 -22.453 1 96.25 187 GLN A O 1
ATOM 1429 N N . ASP A 1 188 ? -2.406 -14.828 -23.109 1 96.62 188 ASP A N 1
ATOM 1430 C CA . ASP A 1 188 ? -2.971 -13.539 -22.719 1 96.62 188 ASP A CA 1
ATOM 1431 C C . ASP A 1 188 ? -3.252 -13.508 -21.203 1 96.62 188 ASP A C 1
ATOM 1433 O O . ASP A 1 188 ? -3.07 -14.516 -20.516 1 96.62 188 ASP A O 1
ATOM 1437 N N . VAL A 1 189 ? -3.633 -12.422 -20.75 1 97.5 189 VAL A N 1
ATOM 1438 C CA . VAL A 1 189 ? -3.781 -12.203 -19.312 1 97.5 189 VAL A CA 1
ATOM 1439 C C . VAL A 1 189 ? -4.902 -13.086 -18.766 1 97.5 189 VAL A C 1
ATOM 1441 O O . VAL A 1 189 ? -4.793 -13.625 -17.672 1 97.5 189 VAL A O 1
ATOM 1444 N N . ALA A 1 190 ? -6.035 -13.281 -19.516 1 97.81 190 ALA A N 1
ATOM 1445 C CA . ALA A 1 190 ? -7.156 -14.102 -19.062 1 97.81 190 ALA A CA 1
ATOM 1446 C C . ALA A 1 190 ? -6.75 -15.562 -18.938 1 97.81 190 ALA A C 1
ATOM 1448 O O . ALA A 1 190 ? -7.102 -16.234 -17.969 1 97.81 190 ALA A O 1
ATOM 1449 N N . THR A 1 191 ? -5.988 -16 -19.906 1 98.12 191 THR A N 1
ATOM 1450 C CA . THR A 1 191 ? -5.496 -17.375 -19.859 1 98.12 191 THR A CA 1
ATOM 1451 C C . THR A 1 191 ? -4.52 -17.562 -18.703 1 98.12 191 THR A C 1
ATOM 1453 O O . THR A 1 191 ? -4.574 -18.578 -18 1 98.12 191 THR A O 1
ATOM 1456 N N . THR A 1 192 ? -3.635 -16.594 -18.531 1 98.06 192 THR A N 1
ATOM 1457 C CA . THR A 1 192 ? -2.697 -16.641 -17.406 1 98.06 192 THR A CA 1
ATOM 1458 C C . THR A 1 192 ? -3.439 -16.734 -16.078 1 98.06 192 THR A C 1
ATOM 1460 O O . THR A 1 192 ? -3.088 -17.547 -15.219 1 98.06 192 THR A O 1
ATOM 1463 N N . ALA A 1 193 ? -4.508 -15.977 -15.898 1 97.69 193 ALA A N 1
ATOM 1464 C CA . ALA A 1 193 ? -5.309 -15.992 -14.68 1 97.69 193 ALA A CA 1
ATOM 1465 C C . ALA A 1 193 ? -5.965 -17.359 -14.469 1 97.69 193 ALA A C 1
ATOM 1467 O O . ALA A 1 193 ? -6.039 -17.844 -13.344 1 97.69 193 ALA A O 1
ATOM 1468 N N . ARG A 1 194 ? -6.438 -17.953 -15.531 1 97 194 ARG A N 1
ATOM 1469 C CA . ARG A 1 194 ? -7.035 -19.281 -15.445 1 97 194 ARG A CA 1
ATOM 1470 C C . ARG A 1 194 ? -6.008 -20.312 -14.984 1 97 194 ARG A C 1
ATOM 1472 O O . ARG A 1 194 ? -6.332 -21.219 -14.219 1 97 194 ARG A O 1
ATOM 1479 N N . LEU A 1 195 ? -4.805 -20.156 -15.492 1 97.5 195 LEU A N 1
ATOM 1480 C CA . LEU A 1 195 ? -3.742 -21.078 -15.094 1 97.5 195 LEU A CA 1
ATOM 1481 C C . LEU A 1 195 ? -3.408 -20.906 -13.609 1 97.5 195 LEU A C 1
ATOM 1483 O O . LEU A 1 195 ? -3.09 -21.875 -12.93 1 97.5 195 LEU A O 1
ATOM 1487 N N . ILE A 1 196 ? -3.48 -19.688 -13.141 1 97.06 196 ILE A N 1
ATOM 1488 C CA . ILE A 1 196 ? -3.301 -19.438 -11.711 1 97.06 196 ILE A CA 1
ATOM 1489 C C . ILE A 1 196 ? -4.41 -20.141 -10.93 1 97.06 196 ILE A C 1
ATOM 1491 O O . ILE A 1 196 ? -4.141 -20.812 -9.93 1 97.06 196 ILE A O 1
ATOM 1495 N N . ASP A 1 197 ? -5.664 -20.078 -11.375 1 95.56 197 ASP A N 1
ATOM 1496 C CA . ASP A 1 197 ? -6.785 -20.766 -10.734 1 95.56 197 ASP A CA 1
ATOM 1497 C C . ASP A 1 197 ? -6.539 -22.266 -10.656 1 95.56 197 ASP A C 1
ATOM 1499 O O . ASP A 1 197 ? -6.812 -22.891 -9.633 1 95.56 197 ASP A O 1
ATOM 1503 N N . GLU A 1 198 ? -6.055 -22.766 -11.758 1 95.19 198 GLU A N 1
ATOM 1504 C CA . GLU A 1 198 ? -5.789 -24.188 -11.812 1 95.19 198 GLU A CA 1
ATOM 1505 C C . GLU A 1 198 ? -4.707 -24.578 -10.805 1 95.19 198 GLU A C 1
ATOM 1507 O O . GLU A 1 198 ? -4.812 -25.625 -10.148 1 95.19 198 GLU A O 1
ATOM 1512 N N . ALA A 1 199 ? -3.676 -23.781 -10.734 1 94.44 199 ALA A N 1
ATOM 1513 C CA . ALA A 1 199 ? -2.619 -24.031 -9.758 1 94.44 199 ALA A CA 1
ATOM 1514 C C . ALA A 1 199 ? -3.168 -24 -8.336 1 94.44 199 ALA A C 1
ATOM 1516 O O . ALA A 1 199 ? -2.805 -24.844 -7.508 1 94.44 199 ALA A O 1
ATOM 1517 N N . VAL A 1 200 ? -3.996 -23.047 -8.039 1 92.56 200 VAL A N 1
ATOM 1518 C CA . VAL A 1 200 ? -4.605 -22.906 -6.723 1 92.56 200 VAL A CA 1
ATOM 1519 C C . VAL A 1 200 ? -5.477 -24.125 -6.426 1 92.56 200 VAL A C 1
ATOM 1521 O O . VAL A 1 200 ? -5.395 -24.703 -5.34 1 92.56 200 VAL A O 1
ATOM 1524 N N . ALA A 1 201 ? -6.293 -24.531 -7.379 1 90.69 201 ALA A N 1
ATOM 1525 C CA . ALA A 1 201 ? -7.176 -25.688 -7.211 1 90.69 201 ALA A CA 1
ATOM 1526 C C . ALA A 1 201 ? -6.371 -26.953 -6.918 1 90.69 201 ALA A C 1
ATOM 1528 O O . ALA A 1 201 ?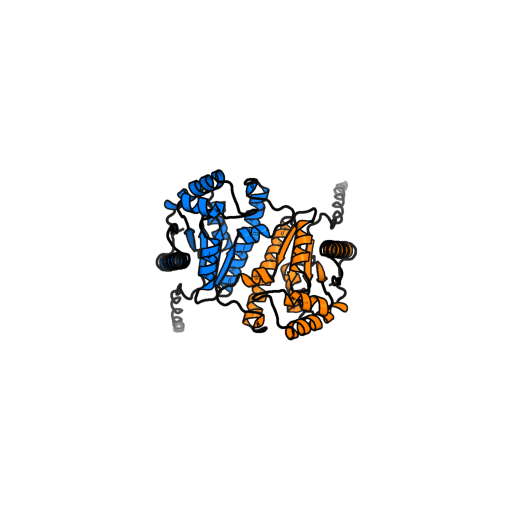 -6.754 -27.766 -6.066 1 90.69 201 ALA A O 1
ATOM 1529 N N . ARG A 1 202 ? -5.266 -27.094 -7.59 1 88.75 202 ARG A N 1
ATOM 1530 C CA . ARG A 1 202 ? -4.418 -28.281 -7.414 1 88.75 202 ARG A CA 1
ATOM 1531 C C . ARG A 1 202 ? -3.807 -28.297 -6.016 1 88.75 202 ARG A C 1
ATOM 1533 O O . ARG A 1 202 ? -3.641 -29.375 -5.426 1 88.75 202 ARG A O 1
ATOM 1540 N N . SER A 1 203 ? -3.447 -27.141 -5.516 1 83.06 203 SER A N 1
ATOM 1541 C CA . SER A 1 203 ? -2.83 -27.047 -4.199 1 83.06 203 SER A CA 1
ATOM 1542 C C . SER A 1 203 ? -3.812 -27.438 -3.1 1 83.06 203 SER A C 1
ATOM 1544 O O . SER A 1 203 ? -3.402 -27.891 -2.025 1 83.06 203 SER A O 1
ATOM 1546 N N . PHE A 1 204 ? -5.074 -27.219 -3.268 1 78.19 204 PHE A N 1
ATOM 1547 C CA . PHE A 1 204 ? -6.098 -27.625 -2.311 1 78.19 204 PHE A CA 1
ATOM 1548 C C . PHE A 1 204 ? -6.273 -29.141 -2.318 1 78.19 204 PHE A C 1
ATOM 1550 O O . PHE A 1 204 ? -6.496 -29.75 -1.271 1 78.19 204 PHE A O 1
ATOM 1557 N N . ALA A 1 205 ? -6.121 -29.609 -3.494 1 76.19 205 ALA A N 1
ATOM 1558 C CA . ALA A 1 205 ? -6.297 -31.062 -3.633 1 76.19 205 ALA A CA 1
ATOM 1559 C C . ALA A 1 205 ? -5.086 -31.812 -3.092 1 76.19 205 ALA A C 1
ATOM 1561 O O . ALA A 1 205 ? -5.227 -32.906 -2.51 1 76.19 205 ALA A O 1
ATOM 1562 N N . THR A 1 206 ? -3.857 -31.219 -3.244 1 72.12 206 THR A N 1
ATOM 1563 C CA . THR A 1 206 ? -2.596 -31.797 -2.803 1 72.12 206 THR A CA 1
ATOM 1564 C C . THR A 1 206 ? -1.716 -30.75 -2.137 1 72.12 206 THR A C 1
ATOM 1566 O O . THR A 1 206 ? -0.893 -30.109 -2.799 1 72.12 206 THR A O 1
ATOM 1569 N N . PRO A 1 207 ? -2.018 -30.5 -0.84 1 63.88 207 PRO A N 1
ATOM 1570 C CA . PRO A 1 207 ? -1.242 -29.422 -0.208 1 63.88 207 PRO A CA 1
ATOM 1571 C C . PRO A 1 207 ? 0.264 -29.656 -0.287 1 63.88 207 PRO A C 1
ATOM 1573 O O . PRO A 1 207 ? 0.726 -30.797 -0.091 1 63.88 207 PRO A O 1
ATOM 1576 N N . PRO A 1 208 ? 0.866 -28.562 -0.823 1 59.25 208 PRO A N 1
ATOM 1577 C CA . PRO A 1 208 ? 2.311 -28.75 -0.998 1 59.25 208 PRO A CA 1
ATOM 1578 C C . PRO A 1 208 ? 3.029 -29.062 0.311 1 59.25 208 PRO A C 1
ATOM 1580 O O . PRO A 1 208 ? 2.615 -28.594 1.376 1 59.25 208 PRO A O 1
ATOM 1583 N N . ALA A 1 209 ? 3.928 -30.094 0.25 1 59.47 209 ALA A N 1
ATOM 1584 C CA . ALA A 1 209 ? 4.762 -30.469 1.39 1 59.47 209 ALA A CA 1
ATOM 1585 C C . ALA A 1 209 ? 5.902 -29.469 1.58 1 59.47 209 ALA A C 1
ATOM 1587 O O . ALA A 1 209 ? 6.98 -29.625 1 1 59.47 209 ALA A O 1
ATOM 1588 N N . TRP A 1 210 ? 5.574 -28.156 1.665 1 51.97 210 TRP A N 1
ATOM 1589 C CA . TRP A 1 210 ? 6.805 -27.391 1.803 1 51.97 210 TRP A CA 1
ATOM 1590 C C . TRP A 1 210 ? 7.098 -27.078 3.27 1 51.97 210 TRP A C 1
ATOM 1592 O O . TRP A 1 210 ? 6.191 -27.109 4.105 1 51.97 210 TRP A O 1
ATOM 1602 N N . MET B 1 1 ? 35.094 -5.184 70.75 1 31.73 1 MET B N 1
ATOM 1603 C CA . MET B 1 1 ? 34.062 -5.465 69.75 1 31.73 1 MET B CA 1
ATOM 1604 C C . MET B 1 1 ? 33.906 -4.312 68.812 1 31.73 1 MET B C 1
ATOM 1606 O O . MET B 1 1 ? 33.375 -3.26 69.125 1 31.73 1 MET B O 1
ATOM 1610 N N . GLN B 1 2 ? 34.906 -4.09 67.938 1 41.5 2 GLN B N 1
ATOM 1611 C CA . GLN B 1 2 ? 35.031 -3.02 66.938 1 41.5 2 GLN B CA 1
ATOM 1612 C C . GLN B 1 2 ? 34 -3.141 65.812 1 41.5 2 GLN B C 1
ATOM 1614 O O . GLN B 1 2 ? 33.812 -4.207 65.25 1 41.5 2 GLN B O 1
ATOM 1619 N N . HIS B 1 3 ? 32.906 -2.334 65.938 1 46.72 3 HIS B N 1
ATOM 1620 C CA . HIS B 1 3 ? 31.844 -2.25 64.875 1 46.72 3 HIS B CA 1
ATOM 1621 C C . HIS B 1 3 ? 32.438 -2.031 63.5 1 46.72 3 HIS B C 1
ATOM 1623 O O . HIS B 1 3 ? 33.312 -1.188 63.344 1 46.72 3 HIS B O 1
ATOM 1629 N N . PRO B 1 4 ? 32.438 -3.055 62.594 1 45.78 4 PRO B N 1
ATOM 1630 C CA . PRO B 1 4 ? 32.969 -2.871 61.25 1 45.78 4 PRO B CA 1
ATOM 1631 C C . PRO B 1 4 ? 32.469 -1.598 60.562 1 45.78 4 PRO B C 1
ATOM 1633 O O . PRO B 1 4 ? 31.297 -1.21 60.781 1 45.78 4 PRO B O 1
ATOM 1636 N N . VAL B 1 5 ? 33.312 -0.597 60.312 1 49.34 5 VAL B N 1
ATOM 1637 C CA . VAL B 1 5 ? 33.062 0.598 59.531 1 49.34 5 VAL B CA 1
ATOM 1638 C C . VAL B 1 5 ? 32.312 0.219 58.25 1 49.34 5 VAL B C 1
ATOM 1640 O O . VAL B 1 5 ? 32.656 -0.748 57.562 1 49.34 5 VAL B O 1
ATOM 1643 N N . GLY B 1 6 ? 31.031 0.466 58.219 1 47.16 6 GLY B N 1
ATOM 1644 C CA . GLY B 1 6 ? 30.141 0.23 57.094 1 47.16 6 GLY B CA 1
ATOM 1645 C C . GLY B 1 6 ? 30.781 0.551 55.75 1 47.16 6 GLY B C 1
ATOM 1646 O O . GLY B 1 6 ? 31.625 1.435 55.656 1 47.16 6 GLY B O 1
ATOM 1647 N N . GLN B 1 7 ? 30.969 -0.448 54.812 1 55.41 7 GLN B N 1
ATOM 1648 C CA . GLN B 1 7 ? 31.469 -0.262 53.469 1 55.41 7 GLN B CA 1
ATOM 1649 C C . GLN B 1 7 ? 30.812 0.954 52.812 1 55.41 7 GLN B C 1
ATOM 1651 O O . GLN B 1 7 ? 29.609 1.181 52.969 1 55.41 7 GLN B O 1
ATOM 1656 N N . PRO B 1 8 ? 31.641 1.997 52.375 1 52.84 8 PRO B N 1
ATOM 1657 C CA . PRO B 1 8 ? 31.016 3.139 51.719 1 52.84 8 PRO B CA 1
ATOM 1658 C C . PRO B 1 8 ? 30.047 2.717 50.625 1 52.84 8 PRO B C 1
ATOM 1660 O O . PRO B 1 8 ? 30.234 1.666 50 1 52.84 8 PRO B O 1
ATOM 1663 N N . LEU B 1 9 ? 28.766 3.215 50.656 1 53.84 9 LEU B N 1
ATOM 1664 C CA . LEU B 1 9 ? 27.797 3.006 49.594 1 53.84 9 LEU B CA 1
ATOM 1665 C C . LEU B 1 9 ? 28.438 3.256 48.25 1 53.84 9 LEU B C 1
ATOM 1667 O O . LEU B 1 9 ? 29.328 4.094 48.094 1 53.84 9 LEU B O 1
ATOM 1671 N N . PRO B 1 10 ? 28.359 2.236 47.281 1 54.31 10 PRO B N 1
ATOM 1672 C CA . PRO B 1 10 ? 28.906 2.5 45.969 1 54.31 10 PRO B CA 1
ATOM 1673 C C . PRO B 1 10 ? 28.5 3.863 45.406 1 54.31 10 PRO B C 1
ATOM 1675 O O . PRO B 1 10 ? 27.453 4.398 45.781 1 54.31 10 PRO B O 1
ATOM 1678 N N . PRO B 1 11 ? 29.406 4.625 44.844 1 54 11 PRO B N 1
ATOM 1679 C CA . PRO B 1 11 ? 29.062 5.941 44.312 1 54 11 PRO B CA 1
ATOM 1680 C C . PRO B 1 11 ? 27.812 5.898 43.438 1 54 11 PRO B C 1
ATOM 1682 O O . PRO B 1 11 ? 27.5 4.863 42.844 1 54 11 PRO B O 1
ATOM 1685 N N . ALA B 1 12 ? 26.859 6.852 43.75 1 54.62 12 ALA B N 1
ATOM 1686 C CA . ALA B 1 12 ? 25.641 7.043 42.969 1 54.62 12 ALA B CA 1
ATOM 1687 C C . ALA B 1 12 ? 25.922 7.012 41.469 1 54.62 12 ALA B C 1
ATOM 1689 O O . ALA B 1 12 ? 26.938 7.539 41.031 1 54.62 12 ALA B O 1
ATOM 1690 N N . HIS B 1 13 ? 25.422 5.957 40.75 1 53.16 13 HIS B N 1
ATOM 1691 C CA . HIS B 1 13 ? 25.562 5.895 39.281 1 53.16 13 HIS B CA 1
ATOM 1692 C C . HIS B 1 13 ? 25.266 7.25 38.656 1 53.16 13 HIS B C 1
ATOM 1694 O O . HIS B 1 13 ? 24.406 7.992 39.125 1 53.16 13 HIS B O 1
ATOM 1700 N N . PRO B 1 14 ? 26.219 7.809 37.906 1 53.88 14 PRO B N 1
ATOM 1701 C CA . PRO B 1 14 ? 25.891 9.094 37.281 1 53.88 14 PRO B CA 1
ATOM 1702 C C . PRO B 1 14 ? 24.531 9.086 36.594 1 53.88 14 PRO B C 1
ATOM 1704 O O . PRO B 1 14 ? 24.078 8.031 36.125 1 53.88 14 PRO B O 1
ATOM 1707 N N . PRO B 1 15 ? 23.656 10.133 36.812 1 45.88 15 PRO B N 1
ATOM 1708 C CA . PRO B 1 15 ? 22.359 10.117 36.125 1 45.88 15 PRO B CA 1
ATOM 1709 C C . PRO B 1 15 ? 22.469 9.82 34.625 1 45.88 15 PRO B C 1
ATOM 1711 O O . PRO B 1 15 ? 23.5 10.109 34 1 45.88 15 PRO B O 1
ATOM 1714 N N . LEU B 1 16 ? 21.734 8.844 34.156 1 53.56 16 LEU B N 1
ATOM 1715 C CA . LEU B 1 16 ? 21.641 8.578 32.719 1 53.56 16 LEU B CA 1
ATOM 1716 C C . LEU B 1 16 ? 21.484 9.883 31.938 1 53.56 16 LEU B C 1
ATOM 1718 O O . LEU B 1 16 ? 20.906 10.844 32.438 1 53.56 16 LEU B O 1
ATOM 1722 N N . PRO B 1 17 ? 22.266 10.156 30.922 1 51.41 17 PRO B N 1
ATOM 1723 C CA . PRO B 1 17 ? 22.156 11.414 30.188 1 51.41 17 PRO B CA 1
ATOM 1724 C C . PRO B 1 17 ? 20.719 11.742 29.797 1 51.41 17 PRO B C 1
ATOM 1726 O O . PRO B 1 17 ? 19.891 10.836 29.625 1 51.41 17 PRO B O 1
ATOM 1729 N N . ALA B 1 18 ? 20.203 12.922 29.969 1 50.41 18 ALA B N 1
ATOM 1730 C CA . ALA B 1 18 ? 18.875 13.414 29.578 1 50.41 18 ALA B CA 1
ATOM 1731 C C . ALA B 1 18 ? 18.547 13.055 28.141 1 50.41 18 ALA B C 1
ATOM 1733 O O . ALA B 1 18 ? 19.453 12.977 27.297 1 50.41 18 ALA B O 1
ATOM 1734 N N . PRO B 1 19 ? 17.359 12.406 27.859 1 47.62 19 PRO B N 1
ATOM 1735 C CA . PRO B 1 19 ? 17.047 12.102 26.453 1 47.62 19 PRO B CA 1
ATOM 1736 C C . PRO B 1 19 ? 17.234 13.297 25.531 1 47.62 19 PRO B C 1
ATOM 1738 O O . PRO B 1 19 ? 16.953 14.438 25.922 1 47.62 19 PRO B O 1
ATOM 1741 N N . VAL B 1 20 ? 18.281 13.32 24.75 1 51.66 20 VAL B N 1
ATOM 1742 C CA . VAL B 1 20 ? 18.516 14.344 23.734 1 51.66 20 VAL B CA 1
ATOM 1743 C C . VAL B 1 20 ? 17.203 14.742 23.062 1 51.66 20 VAL B C 1
ATOM 1745 O O . VAL B 1 20 ? 16.438 13.875 22.641 1 51.66 20 VAL B O 1
ATOM 1748 N N . PRO B 1 21 ? 16.781 15.992 23.266 1 54.72 21 PRO B N 1
ATOM 1749 C CA . PRO B 1 21 ? 15.539 16.406 22.609 1 54.72 21 PRO B CA 1
ATOM 1750 C C . PRO B 1 21 ? 15.492 16 21.141 1 54.72 21 PRO B C 1
ATOM 1752 O O . PRO B 1 21 ? 16.5 16.109 20.438 1 54.72 21 PRO B O 1
ATOM 1755 N N . LEU B 1 22 ? 14.492 15.203 20.734 1 62.47 22 LEU B N 1
ATOM 1756 C CA . LEU B 1 22 ? 14.359 14.766 19.359 1 62.47 22 LEU B CA 1
ATOM 1757 C C . LEU B 1 22 ? 14.273 15.961 18.406 1 62.47 22 LEU B C 1
ATOM 1759 O O . LEU B 1 22 ? 13.602 16.953 18.719 1 62.47 22 LEU B O 1
ATOM 1763 N N . ASP B 1 23 ? 15.242 16.234 17.562 1 71.19 23 ASP B N 1
ATOM 1764 C CA . ASP B 1 23 ? 15.203 17.188 16.469 1 71.19 23 ASP B CA 1
ATOM 1765 C C . ASP B 1 23 ? 14.172 16.766 15.414 1 71.19 23 ASP B C 1
ATOM 1767 O O . ASP B 1 23 ? 14.328 15.742 14.758 1 71.19 23 ASP B O 1
ATOM 1771 N N . PRO B 1 24 ? 13.047 17.547 15.336 1 66.81 24 PRO B N 1
ATOM 1772 C CA . PRO B 1 24 ? 11.969 17.156 14.43 1 66.81 24 PRO B CA 1
ATOM 1773 C C . PRO B 1 24 ? 12.453 16.969 12.992 1 66.81 24 PRO B C 1
ATOM 1775 O O . PRO B 1 24 ? 11.805 16.281 12.203 1 66.81 24 PRO B O 1
ATOM 1778 N N . THR B 1 25 ? 13.547 17.625 12.781 1 71.69 25 THR B N 1
ATOM 1779 C CA . THR B 1 25 ? 14.023 17.562 11.406 1 71.69 25 THR B CA 1
ATOM 1780 C C . THR B 1 25 ? 14.766 16.25 11.164 1 71.69 25 THR B C 1
ATOM 1782 O O . THR B 1 25 ? 14.953 15.828 10.016 1 71.69 25 THR B O 1
ATOM 1785 N N . THR B 1 26 ? 15.125 15.625 12.242 1 78.31 26 THR B N 1
ATOM 1786 C CA . THR B 1 26 ? 15.914 14.422 12.023 1 78.31 26 THR B CA 1
ATOM 1787 C C . THR B 1 26 ? 15.25 13.211 12.68 1 78.31 26 THR B C 1
ATOM 1789 O O . THR B 1 26 ? 15.531 12.07 12.312 1 78.31 26 THR B O 1
ATOM 1792 N N . ALA B 1 27 ? 14.445 13.555 13.594 1 86.31 27 ALA B N 1
ATOM 1793 C CA . ALA B 1 27 ? 13.781 12.445 14.273 1 86.31 27 ALA B CA 1
ATOM 1794 C C . ALA B 1 27 ? 12.648 11.875 13.414 1 86.31 27 ALA B C 1
ATOM 1796 O O . ALA B 1 27 ? 11.953 12.617 12.719 1 86.31 27 ALA B O 1
ATOM 1797 N N . PRO B 1 28 ? 12.516 10.562 13.438 1 91.88 28 PRO B N 1
ATOM 1798 C CA . PRO B 1 28 ? 11.383 9.992 12.703 1 91.88 28 PRO B CA 1
ATOM 1799 C C . PRO B 1 28 ? 10.031 10.453 13.242 1 91.88 28 PRO B C 1
ATOM 1801 O O . PRO B 1 28 ? 9.805 10.438 14.453 1 91.88 28 PRO B O 1
ATOM 1804 N N . VAL B 1 29 ? 9.227 10.938 12.391 1 94.56 29 VAL B N 1
ATOM 1805 C CA . VAL B 1 29 ? 7.91 11.43 12.797 1 94.56 29 VAL B CA 1
ATOM 1806 C C . VAL B 1 29 ? 6.828 10.781 11.938 1 94.56 29 VAL B C 1
ATOM 1808 O O . VAL B 1 29 ? 7.105 10.297 10.836 1 94.56 29 VAL B O 1
ATOM 1811 N N . ALA B 1 30 ? 5.613 10.703 12.477 1 96.31 30 ALA B N 1
ATOM 1812 C CA . ALA B 1 30 ? 4.422 10.289 11.734 1 96.31 30 ALA B CA 1
ATOM 1813 C C . ALA B 1 30 ? 3.398 11.422 11.672 1 96.31 30 ALA B C 1
ATOM 1815 O O . ALA B 1 30 ? 2.912 11.883 12.703 1 96.31 30 ALA B O 1
ATOM 1816 N N . VAL B 1 31 ? 3.117 11.844 10.461 1 97.06 31 VAL B N 1
ATOM 1817 C CA . VAL B 1 31 ? 2.135 12.898 10.234 1 97.06 31 VAL B CA 1
ATOM 1818 C C . VAL B 1 31 ? 0.879 12.305 9.602 1 97.06 31 VAL B C 1
ATOM 1820 O O . VAL B 1 31 ? 0.966 11.508 8.664 1 97.06 31 VAL B O 1
ATOM 1823 N N . LEU B 1 32 ? -0.286 12.594 10.148 1 97.06 32 LEU B N 1
ATOM 1824 C CA . LEU B 1 32 ? -1.563 12.258 9.531 1 97.06 32 LEU B CA 1
ATOM 1825 C C . LEU B 1 32 ? -2.191 13.492 8.883 1 97.06 32 LEU B C 1
ATOM 1827 O O . LEU B 1 32 ? -2.66 14.391 9.586 1 97.06 32 LEU B O 1
ATOM 1831 N N . LEU B 1 33 ? -2.141 13.531 7.59 1 97.5 33 LEU B N 1
ATOM 1832 C CA . LEU B 1 33 ? -2.732 14.633 6.836 1 97.5 33 LEU B CA 1
ATOM 1833 C C . LEU B 1 33 ? -4.211 14.375 6.566 1 97.5 33 LEU B C 1
ATOM 1835 O O . LEU B 1 33 ? -4.559 13.461 5.816 1 97.5 33 LEU B O 1
ATOM 1839 N N . ILE B 1 34 ? -5.055 15.195 7.16 1 95.88 34 ILE B N 1
ATOM 1840 C CA . ILE B 1 34 ? -6.504 15.023 7.141 1 95.88 34 ILE B CA 1
ATOM 1841 C C . ILE B 1 34 ? -7.137 16.062 6.215 1 95.88 34 ILE B C 1
ATOM 1843 O O . ILE B 1 34 ? -6.75 17.234 6.223 1 95.88 34 ILE B O 1
ATOM 1847 N N . GLY B 1 35 ? -8.188 15.688 5.492 1 94.44 35 GLY B N 1
ATOM 1848 C CA . GLY B 1 35 ? -8.922 16.625 4.668 1 94.44 35 GLY B CA 1
ATOM 1849 C C . GLY B 1 35 ? -9.867 15.961 3.689 1 94.44 35 GLY B C 1
ATOM 1850 O O . GLY B 1 35 ? -9.781 14.75 3.463 1 94.44 35 GLY B O 1
ATOM 1851 N N . PRO B 1 36 ? -10.742 16.719 3.111 1 92.5 36 PRO B N 1
ATOM 1852 C CA . PRO B 1 36 ? -11.703 16.156 2.154 1 92.5 36 PRO B CA 1
ATOM 1853 C C . PRO B 1 36 ? -11.055 15.805 0.814 1 92.5 36 PRO B C 1
ATOM 1855 O O . PRO B 1 36 ? -9.906 16.172 0.564 1 92.5 36 PRO B O 1
ATOM 1858 N N . ALA B 1 37 ? -11.883 14.969 0.034 1 88.31 37 ALA B N 1
ATOM 1859 C CA . ALA B 1 37 ? -11.477 14.75 -1.351 1 88.31 37 ALA B CA 1
ATOM 1860 C C . ALA B 1 37 ? -11.266 16.078 -2.076 1 88.31 37 ALA B C 1
ATOM 1862 O O . ALA B 1 37 ? -12.039 17.016 -1.901 1 88.31 37 ALA B O 1
ATOM 1863 N N . GLY B 1 38 ? -10.172 16.203 -2.775 1 90.06 38 GLY B N 1
ATOM 1864 C CA . GLY B 1 38 ? -9.906 17.422 -3.529 1 90.06 38 GLY B CA 1
ATOM 1865 C C . GLY B 1 38 ? -9.062 18.422 -2.77 1 90.06 38 GLY B C 1
ATOM 1866 O O . GLY B 1 38 ? -8.688 19.453 -3.311 1 90.06 38 GLY B O 1
ATOM 1867 N N . ALA B 1 39 ? -8.734 18.125 -1.552 1 94.62 39 ALA B N 1
ATOM 1868 C CA . ALA B 1 39 ? -7.988 19.078 -0.727 1 94.62 39 ALA B CA 1
ATOM 1869 C C . ALA B 1 39 ? -6.523 19.141 -1.154 1 94.62 39 ALA B C 1
ATOM 1871 O O . ALA B 1 39 ? -5.793 20.047 -0.76 1 94.62 39 ALA B O 1
ATOM 1872 N N . GLY B 1 40 ? -6.051 18.125 -1.899 1 93.75 40 GLY B N 1
ATOM 1873 C CA . GLY B 1 40 ? -4.656 18.094 -2.311 1 93.75 40 GLY B CA 1
ATOM 1874 C C . GLY B 1 40 ? -3.773 17.312 -1.354 1 93.75 40 GLY B C 1
ATOM 1875 O O . GLY B 1 40 ? -2.549 17.469 -1.368 1 93.75 40 GLY B O 1
ATOM 1876 N N . LYS B 1 41 ? -4.352 16.469 -0.535 1 96.19 41 LYS B N 1
ATOM 1877 C CA . LYS B 1 41 ? -3.613 15.703 0.464 1 96.19 41 LYS B CA 1
ATOM 1878 C C . LYS B 1 41 ? -2.521 14.867 -0.187 1 96.19 41 LYS B C 1
ATOM 1880 O O . LYS B 1 41 ? -1.353 14.945 0.196 1 96.19 41 LYS B O 1
ATOM 1885 N N . THR B 1 42 ? -2.926 14.039 -1.153 1 94.19 42 THR B N 1
ATOM 1886 C CA . THR B 1 42 ? -2.008 13.086 -1.771 1 94.19 42 THR B CA 1
ATOM 1887 C C . THR B 1 42 ? -0.831 13.812 -2.416 1 94.19 42 THR B C 1
ATOM 1889 O O . THR B 1 42 ? 0.322 13.414 -2.246 1 94.19 42 THR B O 1
ATOM 1892 N N . THR B 1 43 ? -1.102 14.898 -3.125 1 94.44 43 THR B N 1
ATOM 1893 C CA . THR B 1 43 ? -0.056 15.68 -3.777 1 94.44 43 THR B CA 1
ATOM 1894 C C . THR B 1 43 ? 0.883 16.297 -2.744 1 94.44 43 THR B C 1
ATOM 1896 O O . THR B 1 43 ? 2.105 16.188 -2.867 1 94.44 43 THR B O 1
ATOM 1899 N N . ALA B 1 44 ? 0.311 16.922 -1.756 1 97.62 44 ALA B N 1
ATOM 1900 C CA . ALA B 1 44 ? 1.119 17.562 -0.723 1 97.62 44 ALA B CA 1
ATOM 1901 C C . ALA B 1 44 ? 1.932 16.531 0.057 1 97.62 44 ALA B C 1
ATOM 1903 O O . ALA B 1 44 ? 3.107 16.766 0.352 1 97.62 44 ALA B O 1
ATOM 1904 N N . ALA B 1 45 ? 1.304 15.453 0.426 1 98.25 45 ALA B N 1
ATOM 1905 C CA . ALA B 1 45 ? 1.966 14.398 1.188 1 98.25 45 ALA B CA 1
ATOM 1906 C C . ALA B 1 45 ? 3.145 13.82 0.412 1 98.25 45 ALA B C 1
ATOM 1908 O O . ALA B 1 45 ? 4.23 13.633 0.966 1 98.25 45 ALA B O 1
ATOM 1909 N N . ARG B 1 46 ? 2.924 13.508 -0.837 1 97.5 46 ARG B N 1
ATOM 1910 C CA . ARG B 1 46 ? 3.988 12.961 -1.671 1 97.5 46 ARG B CA 1
ATOM 1911 C C . ARG B 1 46 ? 5.16 13.93 -1.775 1 97.5 46 ARG B C 1
ATOM 1913 O O . ARG B 1 46 ? 6.316 13.531 -1.623 1 97.5 46 ARG B O 1
ATOM 1920 N N . TYR B 1 47 ? 4.84 15.203 -2.039 1 97.88 47 TYR B N 1
ATOM 1921 C CA . TYR B 1 47 ? 5.883 16.219 -2.143 1 97.88 47 TYR B CA 1
ATOM 1922 C C . TYR B 1 47 ? 6.664 16.328 -0.839 1 97.88 47 TYR B C 1
ATOM 1924 O O . TYR B 1 47 ? 7.898 16.391 -0.848 1 97.88 47 TYR B O 1
ATOM 1932 N N . TRP B 1 48 ? 5.914 16.391 0.245 1 97.69 48 TRP B N 1
ATOM 1933 C CA . TRP B 1 48 ? 6.531 16.484 1.563 1 97.69 48 TRP B CA 1
ATOM 1934 C C . TRP B 1 48 ? 7.457 15.297 1.811 1 97.69 48 TRP B C 1
ATOM 1936 O O . TRP B 1 48 ? 8.594 15.469 2.252 1 97.69 48 TRP B O 1
ATOM 1946 N N . ALA B 1 49 ? 7.02 14.094 1.511 1 97.88 49 ALA B N 1
ATOM 1947 C CA . ALA B 1 49 ? 7.812 12.883 1.713 1 97.88 49 ALA B CA 1
ATOM 1948 C C . ALA B 1 49 ? 9.047 12.875 0.814 1 97.88 49 ALA B C 1
ATOM 1950 O O . ALA B 1 49 ? 10.109 12.391 1.21 1 97.88 49 ALA B O 1
ATOM 1951 N N . ASP B 1 50 ? 8.898 13.43 -0.402 1 97.19 50 ASP B N 1
ATOM 1952 C CA . ASP B 1 50 ? 9.977 13.445 -1.385 1 97.19 50 ASP B CA 1
ATOM 1953 C C . ASP B 1 50 ? 11.102 14.383 -0.952 1 97.19 50 ASP B C 1
ATOM 1955 O O . ASP B 1 50 ? 12.266 14.156 -1.284 1 97.19 50 ASP B O 1
ATOM 1959 N N . THR B 1 51 ? 10.758 15.414 -0.225 1 95.5 51 THR B N 1
ATOM 1960 C CA . THR B 1 51 ? 11.711 16.516 -0.08 1 95.5 51 THR B CA 1
ATOM 1961 C C . THR B 1 51 ? 12.297 16.547 1.33 1 95.5 51 THR B C 1
ATOM 1963 O O . THR B 1 51 ? 13.125 17.391 1.648 1 95.5 51 THR B O 1
ATOM 1966 N N . ARG B 1 52 ? 11.906 15.609 2.162 1 93.69 52 ARG B N 1
ATOM 1967 C CA . ARG B 1 52 ? 12.461 15.555 3.51 1 93.69 52 ARG B CA 1
ATOM 1968 C C . ARG B 1 52 ? 13.938 15.172 3.477 1 93.69 52 ARG B C 1
ATOM 1970 O O . ARG B 1 52 ? 14.375 14.445 2.582 1 93.69 52 ARG B O 1
ATOM 1977 N N . ARG B 1 53 ? 14.672 15.594 4.477 1 90.5 53 ARG B N 1
ATOM 1978 C CA . ARG B 1 53 ? 16.094 15.305 4.574 1 90.5 53 ARG B CA 1
ATOM 1979 C C . ARG B 1 53 ? 16.344 13.891 5.098 1 90.5 53 ARG B C 1
ATOM 1981 O O . ARG B 1 53 ? 17.422 13.336 4.926 1 90.5 53 ARG B O 1
ATOM 1988 N N . VAL B 1 54 ? 15.375 13.352 5.77 1 92.06 54 VAL B N 1
ATOM 1989 C CA . VAL B 1 54 ? 15.492 12.008 6.336 1 92.06 54 VAL B CA 1
ATOM 1990 C C . VAL B 1 54 ? 14.586 11.047 5.57 1 92.06 54 VAL B C 1
ATOM 1992 O O . VAL B 1 54 ? 13.625 11.461 4.926 1 92.06 54 VAL B O 1
ATOM 1995 N N . PRO B 1 55 ? 14.938 9.703 5.602 1 95.44 55 PRO B N 1
ATOM 1996 C CA . PRO B 1 55 ? 14.047 8.758 4.934 1 95.44 55 PRO B CA 1
ATOM 1997 C C . PRO B 1 55 ? 12.586 8.922 5.359 1 95.44 55 PRO B C 1
ATOM 1999 O O . PRO B 1 55 ? 12.297 9.016 6.555 1 95.44 55 PRO B O 1
ATOM 2002 N N . THR B 1 56 ? 11.734 9.055 4.363 1 97.62 56 THR B N 1
ATOM 2003 C CA . THR B 1 56 ? 10.336 9.367 4.633 1 97.62 56 THR B CA 1
ATOM 2004 C C . THR B 1 56 ? 9.422 8.609 3.664 1 97.62 56 THR B C 1
ATOM 2006 O O . THR B 1 56 ? 9.695 8.555 2.465 1 97.62 56 THR B O 1
ATOM 2009 N N . ALA B 1 57 ? 8.398 8.023 4.246 1 98.25 57 ALA B N 1
ATOM 2010 C CA . ALA B 1 57 ? 7.438 7.266 3.451 1 98.25 57 ALA B CA 1
ATOM 2011 C C . ALA B 1 57 ? 6.109 8.008 3.348 1 98.25 57 ALA B C 1
ATOM 2013 O O . ALA B 1 57 ? 5.727 8.742 4.262 1 98.25 57 ALA B O 1
ATOM 2014 N N . HIS B 1 58 ? 5.48 7.891 2.209 1 98.69 58 HIS B N 1
ATOM 2015 C CA . HIS B 1 58 ? 4.09 8.305 2.039 1 98.69 58 HIS B CA 1
ATOM 2016 C C . HIS B 1 58 ? 3.156 7.098 2.01 1 98.69 58 HIS B C 1
ATOM 2018 O O . HIS B 1 58 ? 3.359 6.172 1.223 1 98.69 58 HIS B O 1
ATOM 2024 N N . ILE B 1 59 ? 2.182 7.098 2.865 1 98.25 59 ILE B N 1
ATOM 2025 C CA . ILE B 1 59 ? 1.182 6.039 2.945 1 98.25 59 ILE B CA 1
ATOM 2026 C C . ILE B 1 59 ? -0.208 6.621 2.688 1 98.25 59 ILE B C 1
ATOM 2028 O O . ILE B 1 59 ? -0.704 7.43 3.475 1 98.25 59 ILE B O 1
ATOM 2032 N N . SER B 1 60 ? -0.828 6.223 1.62 1 97.19 60 SER B N 1
ATOM 2033 C CA . SER B 1 60 ? -2.176 6.68 1.293 1 97.19 60 SER B CA 1
ATOM 2034 C C . SER B 1 60 ? -3.219 5.637 1.677 1 97.19 60 SER B C 1
ATOM 2036 O O . SER B 1 60 ? -3.252 4.543 1.105 1 97.19 60 SER B O 1
ATOM 2038 N N . LEU B 1 61 ? -4.109 5.996 2.607 1 95.5 61 LEU B N 1
ATOM 2039 C CA . LEU B 1 61 ? -5.156 5.07 3.023 1 95.5 61 LEU B CA 1
ATOM 2040 C C . LEU B 1 61 ? -6.035 4.68 1.841 1 95.5 61 LEU B C 1
ATOM 2042 O O . LEU B 1 61 ? -6.402 3.51 1.694 1 95.5 61 LEU B O 1
ATOM 2046 N N . ASP B 1 62 ? -6.375 5.605 0.987 1 92.44 62 ASP B N 1
ATOM 2047 C CA . ASP B 1 62 ? -7.238 5.316 -0.152 1 92.44 62 ASP B CA 1
ATOM 2048 C C . ASP B 1 62 ? -6.578 4.328 -1.108 1 92.44 62 ASP B C 1
ATOM 2050 O O . ASP B 1 62 ? -7.254 3.486 -1.706 1 92.44 62 ASP B O 1
ATOM 2054 N N . ASP B 1 63 ? -5.258 4.477 -1.278 1 94.25 63 ASP B N 1
ATOM 2055 C CA . ASP B 1 63 ? -4.551 3.51 -2.109 1 94.25 63 ASP B CA 1
ATOM 2056 C C . ASP B 1 63 ? -4.68 2.098 -1.542 1 94.25 63 ASP B C 1
ATOM 2058 O O . ASP B 1 63 ? -4.93 1.146 -2.283 1 94.25 63 ASP B O 1
ATOM 2062 N N . VAL B 1 64 ? -4.504 1.979 -0.273 1 96.44 64 VAL B N 1
ATOM 2063 C CA . VAL B 1 64 ? -4.555 0.67 0.371 1 96.44 64 VAL B CA 1
ATOM 2064 C C . VAL B 1 64 ? -5.977 0.113 0.295 1 96.44 64 VAL B C 1
ATOM 2066 O O . VAL B 1 64 ? -6.168 -1.089 0.098 1 96.44 64 VAL B O 1
ATOM 2069 N N . ARG B 1 65 ? -6.977 0.953 0.492 1 94.06 65 ARG B N 1
ATOM 2070 C CA . ARG B 1 65 ? -8.359 0.502 0.348 1 94.06 65 ARG B CA 1
ATOM 2071 C C . ARG B 1 65 ? -8.594 -0.105 -1.03 1 94.06 65 ARG B C 1
ATOM 2073 O O . ARG B 1 65 ? -9.344 -1.074 -1.167 1 94.06 65 ARG B O 1
ATOM 2080 N N . GLU B 1 66 ? -7.941 0.453 -2.016 1 93.88 66 GLU B N 1
ATOM 2081 C CA . GLU B 1 66 ? -8.141 0.042 -3.402 1 93.88 66 GLU B CA 1
ATOM 2082 C C . GLU B 1 66 ? -7.383 -1.242 -3.715 1 93.88 66 GLU B C 1
ATOM 2084 O O . GLU B 1 66 ? -7.457 -1.758 -4.832 1 93.88 66 GLU B O 1
ATOM 2089 N N . TRP B 1 67 ? -6.664 -1.756 -2.773 1 96.19 67 TRP B N 1
ATOM 2090 C CA . TRP B 1 67 ? -6.086 -3.082 -2.971 1 96.19 67 TRP B CA 1
ATOM 2091 C C . TRP B 1 67 ? -7.176 -4.121 -3.211 1 96.19 67 TRP B C 1
ATOM 2093 O O . TRP B 1 67 ? -6.965 -5.094 -3.938 1 96.19 67 TRP B O 1
ATOM 2103 N N . VAL B 1 68 ? -8.289 -3.91 -2.471 1 95.5 68 VAL B N 1
ATOM 2104 C CA . VAL B 1 68 ? -9.414 -4.801 -2.727 1 95.5 68 VAL B CA 1
ATOM 2105 C C . VAL B 1 68 ? -9.969 -4.547 -4.125 1 95.5 68 VAL B C 1
ATOM 2107 O O . VAL B 1 68 ? -10.336 -3.418 -4.461 1 95.5 68 VAL B O 1
ATOM 2110 N N . ARG B 1 69 ? -9.969 -5.594 -4.902 1 95.75 69 ARG B N 1
ATOM 2111 C CA . ARG B 1 69 ? -10.461 -5.492 -6.273 1 95.75 69 ARG B CA 1
ATOM 2112 C C . ARG B 1 69 ? -11.867 -6.07 -6.391 1 95.75 69 ARG B C 1
ATOM 2114 O O . ARG B 1 69 ? -12.859 -5.336 -6.305 1 95.75 69 ARG B O 1
ATOM 2121 N N . ALA B 1 70 ? -11.93 -7.379 -6.488 1 94.06 70 ALA B N 1
ATOM 2122 C CA . ALA B 1 70 ? -13.258 -7.973 -6.391 1 94.06 70 ALA B CA 1
ATOM 2123 C C . ALA B 1 70 ? -13.875 -7.715 -5.02 1 94.06 70 ALA B C 1
ATOM 2125 O O . ALA B 1 70 ? -13.219 -7.895 -3.99 1 94.06 70 ALA B O 1
ATOM 2126 N N . GLY B 1 71 ? -15.133 -7.184 -5.055 1 92.44 71 GLY B N 1
ATOM 2127 C CA . GLY B 1 71 ? -15.82 -6.922 -3.797 1 92.44 71 GLY B CA 1
ATOM 2128 C C . GLY B 1 71 ? -15.5 -5.562 -3.211 1 92.44 71 GLY B C 1
ATOM 2129 O O . GLY B 1 71 ? -15.867 -5.266 -2.074 1 92.44 71 GLY B O 1
ATOM 2130 N N . PHE B 1 72 ? -14.789 -4.738 -3.955 1 92.44 72 PHE B N 1
ATOM 2131 C CA . PHE B 1 72 ? -14.492 -3.385 -3.51 1 92.44 72 PHE B CA 1
ATOM 2132 C C . PHE B 1 72 ? -15.773 -2.615 -3.221 1 92.44 72 PHE B C 1
ATOM 2134 O O . PHE B 1 72 ? -16.703 -2.609 -4.035 1 92.44 72 PHE B O 1
ATOM 2141 N N . ALA B 1 73 ? -15.75 -2.033 -1.989 1 88.12 73 ALA B N 1
ATOM 2142 C CA . ALA B 1 73 ? -16.875 -1.173 -1.623 1 88.12 73 ALA B CA 1
ATOM 2143 C C . ALA B 1 73 ? -16.641 0.26 -2.094 1 88.12 73 ALA B C 1
ATOM 2145 O O . ALA B 1 73 ? -15.953 1.036 -1.426 1 88.12 73 ALA B O 1
ATOM 2146 N N . ASP B 1 74 ? -17.266 0.635 -3.141 1 82.31 74 ASP B N 1
ATOM 2147 C CA . ASP B 1 74 ? -17.094 1.927 -3.795 1 82.31 74 ASP B CA 1
ATOM 2148 C C . ASP B 1 74 ? -17.672 3.057 -2.955 1 82.31 74 ASP B C 1
ATOM 2150 O O . ASP B 1 74 ? -18.875 3.043 -2.637 1 82.31 74 ASP B O 1
ATOM 2154 N N . PRO B 1 75 ? -16.891 4.02 -2.658 1 74.56 75 PRO B N 1
ATOM 2155 C CA . PRO B 1 75 ? -17.406 5.145 -1.876 1 74.56 75 PRO B CA 1
ATOM 2156 C C . PRO B 1 75 ? -18.547 5.887 -2.584 1 74.56 75 PRO B C 1
ATOM 2158 O O . PRO B 1 75 ? -19.359 6.543 -1.931 1 74.56 75 PRO B O 1
ATOM 2161 N N . GLN B 1 76 ? -18.547 5.805 -3.896 1 75.94 76 GLN B N 1
ATOM 2162 C CA . GLN B 1 76 ? -19.578 6.473 -4.664 1 75.94 76 GLN B CA 1
ATOM 2163 C C . GLN B 1 76 ? -20.953 5.859 -4.379 1 75.94 76 GLN B C 1
ATOM 2165 O O . GLN B 1 76 ? -21.984 6.496 -4.613 1 75.94 76 GLN B O 1
ATOM 2170 N N . ALA B 1 77 ? -20.953 4.633 -3.918 1 78.56 77 ALA B N 1
ATOM 2171 C CA . ALA B 1 77 ? -22.203 3.949 -3.609 1 78.56 77 ALA B CA 1
ATOM 2172 C C . ALA B 1 77 ? -22.656 4.266 -2.189 1 78.56 77 ALA B C 1
ATOM 2174 O O . ALA B 1 77 ? -23.688 3.754 -1.736 1 78.56 77 ALA B O 1
ATOM 2175 N N . GLY B 1 78 ? -21.938 5.133 -1.515 1 77 78 GLY B N 1
ATOM 2176 C CA . GLY B 1 78 ? -22.312 5.5 -0.156 1 77 78 GLY B CA 1
ATOM 2177 C C . GLY B 1 78 ? -21.578 4.691 0.898 1 77 78 GLY B C 1
ATOM 2178 O O . GLY B 1 78 ? -21 3.641 0.595 1 77 78 GLY B O 1
ATOM 2179 N N . TRP B 1 79 ? -21.609 5.203 2.064 1 78.88 79 TRP B N 1
ATOM 2180 C CA . TRP B 1 79 ? -20.969 4.539 3.197 1 78.88 79 TRP B CA 1
ATOM 2181 C C . TRP B 1 79 ? -21.859 3.451 3.771 1 78.88 79 TRP B C 1
ATOM 2183 O O . TRP B 1 79 ? -23.016 3.713 4.125 1 78.88 79 TRP B O 1
ATOM 2193 N N . ASN B 1 80 ? -21.453 2.209 3.773 1 84.31 80 ASN B N 1
ATOM 2194 C CA . ASN B 1 80 ? -22.172 1.054 4.305 1 84.31 80 ASN B CA 1
ATOM 2195 C C . ASN B 1 80 ? -21.25 0.161 5.133 1 84.31 80 ASN B C 1
ATOM 2197 O O . ASN B 1 80 ? -20.109 0.53 5.426 1 84.31 80 ASN B O 1
ATOM 2201 N N . GLU B 1 81 ? -21.781 -0.935 5.578 1 85.56 81 GLU B N 1
ATOM 2202 C CA . GLU B 1 81 ? -21.016 -1.814 6.461 1 85.56 81 GLU B CA 1
ATOM 2203 C C . GLU B 1 81 ? -19.766 -2.355 5.766 1 85.56 81 GLU B C 1
ATOM 2205 O O . GLU B 1 81 ? -18.719 -2.484 6.383 1 85.56 81 GLU B O 1
ATOM 2210 N N . ARG B 1 82 ? -19.891 -2.641 4.488 1 87.62 82 ARG B N 1
ATOM 2211 C CA . ARG B 1 82 ? -18.766 -3.18 3.736 1 87.62 82 ARG B CA 1
ATOM 2212 C C . ARG B 1 82 ? -17.672 -2.135 3.57 1 87.62 82 ARG B C 1
ATOM 2214 O O . ARG B 1 82 ? -16.484 -2.443 3.707 1 87.62 82 ARG B O 1
ATOM 2221 N N . SER B 1 83 ? -18.094 -0.907 3.271 1 88.12 83 SER B N 1
ATOM 2222 C CA . SER B 1 83 ? -17.125 0.166 3.131 1 88.12 83 SER B CA 1
ATOM 2223 C C . SER B 1 83 ? -16.422 0.452 4.453 1 88.12 83 SER B C 1
ATOM 2225 O O . SER B 1 83 ? -15.211 0.69 4.484 1 88.12 83 SER B O 1
ATOM 2227 N N . GLU B 1 84 ? -17.172 0.385 5.496 1 87.88 84 GLU B N 1
ATOM 2228 C CA . GLU B 1 84 ? -16.578 0.599 6.812 1 87.88 84 GLU B CA 1
ATOM 2229 C C . GLU B 1 84 ? -15.562 -0.497 7.145 1 87.88 84 GLU B C 1
ATOM 2231 O O . GLU B 1 84 ? -14.484 -0.216 7.664 1 87.88 84 GLU B O 1
ATOM 2236 N N . ALA B 1 85 ? -15.953 -1.724 6.902 1 89.31 85 ALA B N 1
ATOM 2237 C CA . ALA B 1 85 ? -15.062 -2.85 7.176 1 89.31 85 ALA B CA 1
ATOM 2238 C C . ALA B 1 85 ? -13.758 -2.723 6.387 1 89.31 85 ALA B C 1
ATOM 2240 O O . ALA B 1 85 ? -12.672 -2.924 6.934 1 89.31 85 ALA B O 1
ATOM 2241 N N . GLN B 1 86 ? -13.891 -2.42 5.137 1 92.12 86 GLN B N 1
ATOM 2242 C CA . GLN B 1 86 ? -12.711 -2.279 4.293 1 92.12 86 GLN B CA 1
ATOM 2243 C C . GLN B 1 86 ? -11.867 -1.083 4.719 1 92.12 86 GLN B C 1
ATOM 2245 O O . GLN B 1 86 ? -10.641 -1.128 4.652 1 92.12 86 GLN B O 1
ATOM 2250 N N . TYR B 1 87 ? -12.508 0.008 5.199 1 91.5 87 TYR B N 1
ATOM 2251 C CA . TYR B 1 87 ? -11.805 1.163 5.742 1 91.5 87 TYR B CA 1
ATOM 2252 C C . TYR B 1 87 ? -10.992 0.775 6.973 1 91.5 87 TYR B C 1
ATOM 2254 O O . TYR B 1 87 ? -9.82 1.141 7.086 1 91.5 87 TYR B O 1
ATOM 2262 N N . ARG B 1 88 ? -11.578 0.039 7.832 1 90.38 88 ARG B N 1
ATOM 2263 C CA . ARG B 1 88 ? -10.906 -0.383 9.055 1 90.38 88 ARG B CA 1
ATOM 2264 C C . ARG B 1 88 ? -9.703 -1.268 8.742 1 90.38 88 ARG B C 1
ATOM 2266 O O . ARG B 1 88 ? -8.648 -1.145 9.375 1 90.38 88 ARG B O 1
ATOM 2273 N N . LEU B 1 89 ? -9.891 -2.133 7.773 1 92.5 89 LEU B N 1
ATOM 2274 C CA . LEU B 1 89 ? -8.789 -3 7.367 1 92.5 89 LEU B CA 1
ATOM 2275 C C . LEU B 1 89 ? -7.641 -2.184 6.789 1 92.5 89 LEU B C 1
ATOM 2277 O O . LEU B 1 89 ? -6.477 -2.432 7.113 1 92.5 89 LEU B O 1
ATOM 2281 N N . ALA B 1 90 ? -7.988 -1.248 5.973 1 95.38 90 ALA B N 1
ATOM 2282 C CA . ALA B 1 90 ? -6.969 -0.38 5.387 1 95.38 90 ALA B CA 1
ATOM 2283 C C . ALA B 1 90 ? -6.246 0.423 6.465 1 95.38 90 ALA B C 1
ATOM 2285 O O . ALA B 1 90 ? -5.02 0.541 6.441 1 95.38 90 ALA B O 1
ATOM 2286 N N . ARG B 1 91 ? -6.969 0.927 7.395 1 94.44 91 ARG B N 1
ATOM 2287 C CA . ARG B 1 91 ? -6.367 1.712 8.469 1 94.44 91 ARG B CA 1
ATOM 2288 C C . ARG B 1 91 ? -5.422 0.86 9.305 1 94.44 91 ARG B C 1
ATOM 2290 O O . ARG B 1 91 ? -4.348 1.32 9.703 1 94.44 91 ARG B O 1
ATOM 2297 N N . ARG B 1 92 ? -5.855 -0.319 9.609 1 94.75 92 ARG B N 1
ATOM 2298 C CA . ARG B 1 92 ? -5 -1.229 10.367 1 94.75 92 ARG B CA 1
ATOM 2299 C C . ARG B 1 92 ? -3.691 -1.49 9.633 1 94.75 92 ARG B C 1
ATOM 2301 O O . ARG B 1 92 ? -2.619 -1.484 10.25 1 94.75 92 ARG B O 1
ATOM 2308 N N . THR B 1 93 ? -3.805 -1.729 8.398 1 96 93 THR B N 1
ATOM 2309 C CA . THR B 1 93 ? -2.627 -1.973 7.57 1 96 93 THR B CA 1
ATOM 2310 C C . THR B 1 93 ? -1.715 -0.75 7.555 1 96 93 THR B C 1
ATOM 2312 O O . THR B 1 93 ? -0.507 -0.868 7.773 1 96 93 THR B O 1
ATOM 2315 N N . CYS B 1 94 ? -2.273 0.397 7.32 1 97.25 94 CYS B N 1
ATOM 2316 C CA . CYS B 1 94 ? -1.502 1.635 7.281 1 97.25 94 CYS B CA 1
ATOM 2317 C C . CYS B 1 94 ? -0.847 1.911 8.633 1 97.25 94 CYS B C 1
ATOM 2319 O O . CYS B 1 94 ? 0.315 2.314 8.688 1 97.25 94 CYS B O 1
ATOM 2321 N N . GLY B 1 95 ? -1.611 1.705 9.68 1 96.56 95 GLY B N 1
ATOM 2322 C CA . GLY B 1 95 ? -1.065 1.899 11.008 1 96.56 95 GLY B CA 1
ATOM 2323 C C . GLY B 1 95 ? 0.114 0.995 11.312 1 96.56 95 GLY B C 1
ATOM 2324 O O . GLY B 1 95 ? 1.128 1.445 11.852 1 96.56 95 GLY B O 1
ATOM 2325 N N . PHE B 1 96 ? -0.018 -0.236 10.945 1 96 96 PHE B N 1
ATOM 2326 C CA . PHE B 1 96 ? 1.072 -1.188 11.125 1 96 96 PHE B CA 1
ATOM 2327 C C . PHE B 1 96 ? 2.309 -0.75 10.352 1 96 96 PHE B C 1
ATOM 2329 O O . PHE B 1 96 ? 3.422 -0.776 10.875 1 96 96 PHE B O 1
ATOM 2336 N N . ALA B 1 97 ? 2.088 -0.374 9.148 1 97.06 97 ALA B N 1
ATOM 2337 C CA . ALA B 1 97 ? 3.195 0.075 8.312 1 97.06 97 ALA B CA 1
ATOM 2338 C C . ALA B 1 97 ? 3.904 1.275 8.93 1 97.06 97 ALA B C 1
ATOM 2340 O O . ALA B 1 97 ? 5.137 1.327 8.969 1 97.06 97 ALA B O 1
ATOM 2341 N N . ALA B 1 98 ? 3.115 2.201 9.367 1 97.5 98 ALA B N 1
ATOM 2342 C CA . ALA B 1 98 ? 3.682 3.402 9.969 1 97.5 98 ALA B CA 1
ATOM 2343 C C . ALA B 1 98 ? 4.551 3.051 11.172 1 97.5 98 ALA B C 1
ATOM 2345 O O . ALA B 1 98 ? 5.672 3.551 11.305 1 97.5 98 ALA B O 1
ATOM 2346 N N . ARG B 1 99 ? 4.062 2.197 12.008 1 96.19 99 ARG B N 1
ATOM 2347 C CA . ARG B 1 99 ? 4.84 1.773 13.172 1 96.19 99 ARG B CA 1
ATOM 2348 C C . ARG B 1 99 ? 6.129 1.086 12.742 1 96.19 99 ARG B C 1
ATOM 2350 O O . ARG B 1 99 ? 7.184 1.304 13.344 1 96.19 99 ARG B O 1
ATOM 2357 N N . ASN B 1 100 ? 5.957 0.254 11.781 1 95.31 100 ASN B N 1
ATOM 2358 C CA . ASN B 1 100 ? 7.125 -0.457 11.273 1 95.31 100 ASN B CA 1
ATOM 2359 C C . ASN B 1 100 ? 8.172 0.506 10.727 1 95.31 100 ASN B C 1
ATOM 2361 O O . ASN B 1 100 ? 9.367 0.343 10.992 1 95.31 100 ASN B O 1
ATOM 2365 N N . PHE B 1 101 ? 7.797 1.509 9.977 1 96.31 101 PHE B N 1
ATOM 2366 C CA . PHE B 1 101 ? 8.703 2.521 9.445 1 96.31 101 PHE B CA 1
ATOM 2367 C C . PHE B 1 101 ? 9.375 3.289 10.578 1 96.31 101 PHE B C 1
ATOM 2369 O O . PHE B 1 101 ? 10.602 3.396 10.609 1 96.31 101 PHE B O 1
ATOM 2376 N N . LEU B 1 102 ? 8.57 3.752 11.516 1 94.94 102 LEU B N 1
ATOM 2377 C CA . LEU B 1 102 ? 9.102 4.527 12.625 1 94.94 102 LEU B CA 1
ATOM 2378 C C . LEU B 1 102 ? 10.148 3.727 13.398 1 94.94 102 LEU B C 1
ATOM 2380 O O . LEU B 1 102 ? 11.211 4.25 13.742 1 94.94 102 LEU B O 1
ATOM 2384 N N . ALA B 1 103 ? 9.836 2.479 13.664 1 94.44 103 ALA B N 1
ATOM 2385 C CA . ALA B 1 103 ? 10.734 1.601 14.406 1 94.44 103 ALA B CA 1
ATOM 2386 C C . ALA B 1 103 ? 12.055 1.411 13.664 1 94.44 103 ALA B C 1
ATOM 2388 O O . ALA B 1 103 ? 13.055 0.987 14.258 1 94.44 103 ALA B O 1
ATOM 2389 N N . ASN B 1 104 ? 12.047 1.734 12.367 1 94.31 104 ASN B N 1
ATOM 2390 C CA . ASN B 1 104 ? 13.242 1.559 11.547 1 94.31 104 ASN B CA 1
ATOM 2391 C C . ASN B 1 104 ? 13.82 2.9 11.102 1 94.31 104 ASN B C 1
ATOM 2393 O O . ASN B 1 104 ? 14.555 2.967 10.117 1 94.31 104 ASN B O 1
ATOM 2397 N N . GLY B 1 105 ? 13.414 3.975 11.711 1 93.38 105 GLY B N 1
ATOM 2398 C CA . GLY B 1 105 ? 14 5.289 11.508 1 93.38 105 GLY B CA 1
ATOM 2399 C C . GLY B 1 105 ? 13.492 5.988 10.266 1 93.38 105 GLY B C 1
ATOM 2400 O O . GLY B 1 105 ? 14.156 6.879 9.727 1 93.38 105 GLY B O 1
ATOM 2401 N N . ILE B 1 106 ? 12.391 5.57 9.727 1 95.88 106 ILE B N 1
ATOM 2402 C CA . ILE B 1 106 ? 11.781 6.184 8.555 1 95.88 106 ILE B CA 1
ATOM 2403 C C . ILE B 1 106 ? 10.547 6.98 8.969 1 95.88 106 ILE B C 1
ATOM 2405 O O . ILE B 1 106 ? 9.617 6.43 9.57 1 95.88 106 ILE B O 1
ATOM 2409 N N . SER B 1 107 ? 10.555 8.273 8.68 1 96.5 107 SER B N 1
ATOM 2410 C CA . SER B 1 107 ? 9.359 9.078 8.906 1 96.5 107 SER B CA 1
ATOM 2411 C C . SER B 1 107 ? 8.234 8.68 7.953 1 96.5 107 SER B C 1
ATOM 2413 O O . SER B 1 107 ? 8.477 8.023 6.938 1 96.5 107 SER B O 1
ATOM 2415 N N . CYS B 1 108 ? 7.016 9.047 8.359 1 96.94 108 CYS B N 1
ATOM 2416 C CA . CYS B 1 108 ? 5.938 8.758 7.418 1 96.94 108 CYS B CA 1
ATOM 2417 C C . CYS B 1 108 ? 4.867 9.844 7.473 1 96.94 108 CYS B C 1
ATOM 2419 O O . CYS B 1 108 ? 4.668 10.477 8.508 1 96.94 108 CYS B O 1
ATOM 2421 N N . ILE B 1 109 ? 4.301 10.102 6.359 1 98.31 109 ILE B N 1
ATOM 2422 C CA . ILE B 1 109 ? 3.096 10.914 6.227 1 98.31 109 ILE B CA 1
ATOM 2423 C C . ILE B 1 109 ? 1.97 10.07 5.633 1 98.31 109 ILE B C 1
ATOM 2425 O O . ILE B 1 109 ? 2.16 9.391 4.621 1 98.31 109 ILE B O 1
ATOM 2429 N N . LEU B 1 110 ? 0.847 10 6.355 1 98.06 110 LEU B N 1
ATOM 2430 C CA . LEU B 1 110 ? -0.365 9.32 5.918 1 98.06 110 LEU B CA 1
ATOM 2431 C C . LEU B 1 110 ? -1.429 10.32 5.484 1 98.06 110 LEU B C 1
ATOM 2433 O O . LEU B 1 110 ? -1.509 11.422 6.035 1 98.06 110 LEU B O 1
ATOM 2437 N N . ASP B 1 111 ? -2.205 9.977 4.535 1 97.06 111 ASP B N 1
ATOM 2438 C CA . ASP B 1 111 ? -3.322 10.852 4.184 1 97.06 111 ASP B CA 1
ATOM 2439 C C . ASP B 1 111 ? -4.652 10.102 4.262 1 97.06 111 ASP B C 1
ATOM 2441 O O . ASP B 1 111 ? -4.73 8.93 3.898 1 97.06 111 ASP B O 1
ATOM 2445 N N . ASP B 1 112 ? -5.594 10.719 4.898 1 94.81 112 ASP B N 1
ATOM 2446 C CA . ASP B 1 112 ? -6.934 10.195 5.137 1 94.81 112 ASP B CA 1
ATOM 2447 C C . ASP B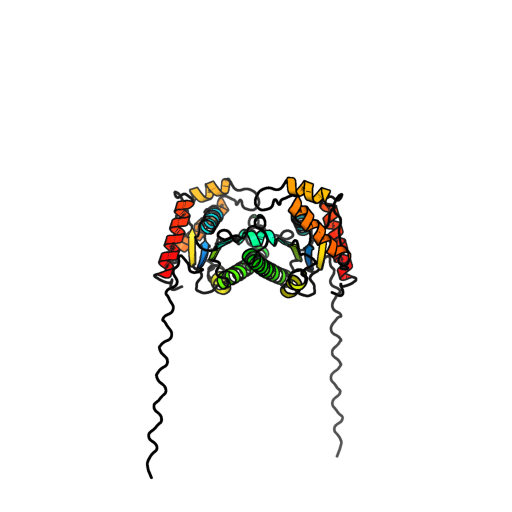 1 112 ? -7.945 11.32 5.32 1 94.81 112 ASP B C 1
ATOM 2449 O O . ASP B 1 112 ? -7.59 12.414 5.777 1 94.81 112 ASP B O 1
ATOM 2453 N N . ALA B 1 113 ? -9.188 11.141 4.93 1 91.25 113 ALA B N 1
ATOM 2454 C CA . ALA B 1 113 ? -10.211 12.156 5.121 1 91.25 113 ALA B CA 1
ATOM 2455 C C . ALA B 1 113 ? -10.562 12.312 6.598 1 91.25 113 ALA B C 1
ATOM 2457 O O . ALA B 1 113 ? -10.625 13.438 7.113 1 91.25 113 ALA B O 1
ATOM 2458 N N . VAL B 1 114 ? -10.625 11.586 7.48 1 90.06 114 VAL B N 1
ATOM 2459 C CA . VAL B 1 114 ? -11 11.484 8.883 1 90.06 114 VAL B CA 1
ATOM 2460 C C . VAL B 1 114 ? -12.016 12.578 9.234 1 90.06 114 VAL B C 1
ATOM 2462 O O . VAL B 1 114 ? -11.742 13.766 9.047 1 90.06 114 VAL B O 1
ATOM 2465 N N . PHE B 1 115 ? -13.125 12.141 9.672 1 87.88 115 PHE B N 1
ATOM 2466 C CA . PHE B 1 115 ? -14.172 13.102 10 1 87.88 115 PHE B CA 1
ATOM 2467 C C . PHE B 1 115 ? -14.203 13.383 11.5 1 87.88 115 PHE B C 1
ATOM 2469 O O . PHE B 1 115 ? -13.961 12.484 12.305 1 87.88 115 PHE B O 1
ATOM 2476 N N . PRO B 1 116 ? -14.508 14.57 11.875 1 84 116 PRO B N 1
ATOM 2477 C CA . PRO B 1 116 ? -14.516 14.945 13.289 1 84 116 PRO B CA 1
ATOM 2478 C C . PRO B 1 116 ? -15.695 14.344 14.055 1 84 116 PRO B C 1
ATOM 2480 O O . PRO B 1 116 ? -15.672 14.297 15.289 1 84 116 PRO B O 1
ATOM 2483 N N . ASP B 1 117 ? -16.703 13.953 13.43 1 77.06 117 ASP B N 1
ATOM 2484 C CA . ASP B 1 117 ? -17.938 13.586 14.102 1 77.06 117 ASP B CA 1
ATOM 2485 C C . ASP B 1 117 ? -17.875 12.148 14.633 1 77.06 117 ASP B C 1
ATOM 2487 O O . ASP B 1 117 ? -18.703 11.742 15.438 1 77.06 117 ASP B O 1
ATOM 2491 N N . ARG B 1 118 ? -16.969 11.383 14.164 1 68.38 118 ARG B N 1
ATOM 2492 C CA . ARG B 1 118 ? -16.812 10.055 14.75 1 68.38 118 ARG B CA 1
ATOM 2493 C C . ARG B 1 118 ? -15.391 9.859 15.273 1 68.38 118 ARG B C 1
ATOM 2495 O O . ARG B 1 118 ? -14.609 9.102 14.688 1 68.38 118 ARG B O 1
ATOM 2502 N N . PRO B 1 119 ? -15.07 10.453 16.438 1 58.34 119 PRO B N 1
ATOM 2503 C CA . PRO B 1 119 ? -13.68 10.508 16.891 1 58.34 119 PRO B CA 1
ATOM 2504 C C . PRO B 1 119 ? -13.094 9.117 17.156 1 58.34 119 PRO B C 1
ATOM 2506 O O . PRO B 1 119 ? -11.914 8.891 16.875 1 58.34 119 PRO B O 1
ATOM 2509 N N . ALA B 1 120 ? -13.906 8.25 17.609 1 56.91 120 ALA B N 1
ATOM 2510 C CA . ALA B 1 120 ? -13.414 6.918 17.938 1 56.91 120 ALA B CA 1
ATOM 2511 C C . ALA B 1 120 ? -12.992 6.164 16.688 1 56.91 120 ALA B C 1
ATOM 2513 O O . ALA B 1 120 ? -12.008 5.418 16.703 1 56.91 120 ALA B O 1
ATOM 2514 N N . VAL B 1 121 ? -13.719 6.523 15.664 1 62.59 121 VAL B N 1
ATOM 2515 C CA . VAL B 1 121 ? -13.414 5.855 14.406 1 62.59 121 VAL B CA 1
ATOM 2516 C C . VAL B 1 121 ? -12.359 6.648 13.641 1 62.59 121 VAL B C 1
ATOM 2518 O O . VAL B 1 121 ? -11.461 6.07 13.031 1 62.59 121 VAL B O 1
ATOM 2521 N N . GLY B 1 122 ? -12.422 7.879 13.984 1 76.06 122 GLY B N 1
ATOM 2522 C CA . GLY B 1 122 ? -11.539 8.758 13.242 1 76.06 122 GLY B CA 1
ATOM 2523 C C . GLY B 1 122 ? -10.133 8.828 13.812 1 76.06 122 GLY B C 1
ATOM 2524 O O . GLY B 1 122 ? -9.383 7.855 13.734 1 76.06 122 GLY B O 1
ATOM 2525 N N . LEU B 1 123 ? -9.836 9.867 14.516 1 84.69 123 LEU B N 1
ATOM 2526 C C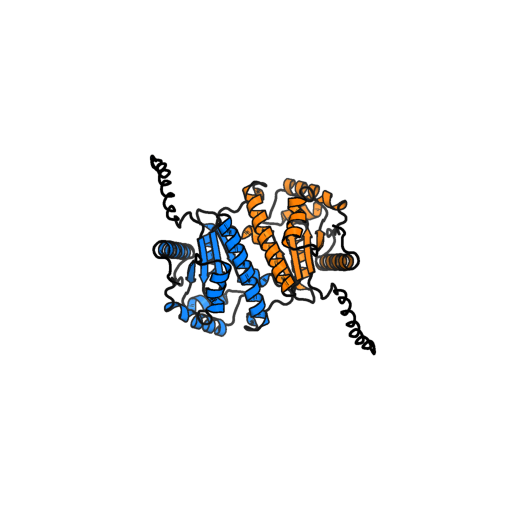A . LEU B 1 123 ? -8.492 10.156 15.016 1 84.69 123 LEU B CA 1
ATOM 2527 C C . LEU B 1 123 ? -8.102 9.172 16.109 1 84.69 123 LEU B C 1
ATOM 2529 O O . LEU B 1 123 ? -6.934 8.773 16.203 1 84.69 123 LEU B O 1
ATOM 2533 N N . GLY B 1 124 ? -9.094 8.781 16.891 1 85.25 124 GLY B N 1
ATOM 2534 C CA . GLY B 1 124 ? -8.828 7.793 17.922 1 85.25 124 GLY B CA 1
ATOM 2535 C C . GLY B 1 124 ? -8.336 6.465 17.375 1 85.25 124 GLY B C 1
ATOM 2536 O O . GLY B 1 124 ? -7.43 5.848 17.938 1 85.25 124 GLY B O 1
ATOM 2537 N N . GLY B 1 125 ? -8.93 6.02 16.312 1 87 125 GLY B N 1
ATOM 2538 C CA . GLY B 1 125 ? -8.484 4.797 15.664 1 87 125 GLY B CA 1
ATOM 2539 C C . GLY B 1 125 ? -7.043 4.859 15.195 1 87 125 GLY B C 1
ATOM 2540 O O . GLY B 1 125 ? -6.273 3.922 15.398 1 87 125 GLY B O 1
ATOM 2541 N N . TRP B 1 126 ? -6.695 5.949 14.617 1 92.38 126 TRP B N 1
ATOM 2542 C CA . TRP B 1 126 ? -5.328 6.129 14.141 1 92.38 126 TRP B CA 1
ATOM 2543 C C . TRP B 1 126 ? -4.344 6.156 15.312 1 92.38 126 TRP B C 1
ATOM 2545 O O . TRP B 1 126 ? -3.283 5.531 15.25 1 92.38 126 TRP B O 1
ATOM 2555 N N . LYS B 1 127 ? -4.688 6.828 16.344 1 89.81 127 LYS B N 1
ATOM 2556 C CA . LYS B 1 127 ? -3.824 6.914 17.516 1 89.81 127 LYS B CA 1
ATOM 2557 C C . LYS B 1 127 ? -3.611 5.543 18.141 1 89.81 127 LYS B C 1
ATOM 2559 O O . LYS B 1 127 ? -2.518 5.234 18.625 1 89.81 127 LYS B O 1
ATOM 2564 N N . ARG B 1 128 ? -4.66 4.797 18.141 1 89.75 128 ARG B N 1
ATOM 2565 C CA . ARG B 1 128 ? -4.555 3.445 18.672 1 89.75 128 ARG B CA 1
ATOM 2566 C C . ARG B 1 128 ? -3.568 2.605 17.875 1 89.75 128 ARG B C 1
ATOM 2568 O O . ARG B 1 128 ? -2.828 1.798 18.438 1 89.75 128 ARG B O 1
ATOM 2575 N N . HIS B 1 129 ? -3.562 2.787 16.625 1 91.5 129 HIS B N 1
ATOM 2576 C CA . HIS B 1 129 ? -2.734 1.95 15.766 1 91.5 129 HIS B CA 1
ATOM 2577 C C . HIS B 1 129 ? -1.292 2.445 15.734 1 91.5 129 HIS B C 1
ATOM 2579 O O . HIS B 1 129 ? -0.357 1.643 15.688 1 91.5 129 HIS B O 1
ATOM 2585 N N . ILE B 1 130 ? -1.046 3.744 15.805 1 92.88 130 ILE B N 1
ATOM 2586 C CA . ILE B 1 130 ? 0.295 4.266 15.57 1 92.88 130 ILE B CA 1
ATOM 2587 C C . ILE B 1 130 ? 0.923 4.707 16.891 1 92.88 130 ILE B C 1
ATOM 2589 O O . ILE B 1 130 ? 2.139 4.602 17.078 1 92.88 130 ILE B O 1
ATOM 2593 N N . GLY B 1 131 ? 0.079 5.289 17.812 1 89.5 131 GLY B N 1
ATOM 2594 C CA . GLY B 1 131 ? 0.576 5.723 19.109 1 89.5 131 GLY B CA 1
ATOM 2595 C C . GLY B 1 131 ? 0.455 7.219 19.328 1 89.5 131 GLY B C 1
ATOM 2596 O O . GLY B 1 131 ? -0.002 7.941 18.438 1 89.5 131 GLY B O 1
ATOM 2597 N N . PRO B 1 132 ? 0.87 7.691 20.422 1 83.06 132 PRO B N 1
ATOM 2598 C CA . PRO B 1 132 ? 0.64 9.078 20.844 1 83.06 132 PRO B CA 1
ATOM 2599 C C . PRO B 1 132 ? 1.505 10.078 20.078 1 83.06 132 PRO B C 1
ATOM 2601 O O . PRO B 1 132 ? 1.22 11.273 20.078 1 83.06 132 PRO B O 1
ATOM 2604 N N . GLY B 1 133 ? 2.486 9.602 19.453 1 86.62 133 GLY B N 1
ATOM 2605 C CA . GLY B 1 133 ? 3.375 10.5 18.734 1 86.62 133 GLY B CA 1
ATOM 2606 C C . GLY B 1 133 ? 2.848 10.883 17.359 1 86.62 133 GLY B C 1
ATOM 2607 O O . GLY B 1 133 ? 3.453 11.695 16.672 1 86.62 133 GLY B O 1
ATOM 2608 N N . LEU B 1 134 ? 1.703 10.352 16.984 1 94 134 LEU B N 1
ATOM 2609 C CA . LEU B 1 134 ? 1.084 10.719 15.703 1 94 134 LEU B CA 1
ATOM 2610 C C . LEU B 1 134 ? 0.684 12.188 15.695 1 94 134 LEU B C 1
ATOM 2612 O O . LEU B 1 134 ? 0.084 12.68 16.656 1 94 134 LEU B O 1
ATOM 2616 N N . LEU B 1 135 ? 1.015 12.891 14.617 1 94 135 LEU B N 1
ATOM 2617 C CA . LEU B 1 135 ? 0.743 14.32 14.5 1 94 135 LEU B CA 1
ATOM 2618 C C . LEU B 1 135 ? -0.304 14.586 13.422 1 94 135 LEU B C 1
ATOM 2620 O O . LEU B 1 135 ? 0.019 14.625 12.227 1 94 135 LEU B O 1
ATOM 2624 N N . PRO B 1 136 ? -1.527 14.859 13.82 1 95 136 PRO B N 1
ATOM 2625 C CA . PRO B 1 136 ? -2.555 15.211 12.836 1 95 136 PRO B CA 1
ATOM 2626 C C . PRO B 1 136 ? -2.434 16.656 12.344 1 95 136 PRO B C 1
ATOM 2628 O O . PRO B 1 136 ? -2.197 17.562 13.141 1 95 136 PRO B O 1
ATOM 2631 N N . VAL B 1 137 ? -2.518 16.812 11.055 1 96.06 137 VAL B N 1
ATOM 2632 C CA . VAL B 1 137 ? -2.582 18.109 10.391 1 96.06 137 VAL B CA 1
ATOM 2633 C C . VAL B 1 137 ? -3.766 18.141 9.43 1 96.06 137 VAL B C 1
ATOM 2635 O O . VAL B 1 137 ? -3.924 17.234 8.602 1 96.06 137 VAL B O 1
ATOM 2638 N N . VAL B 1 138 ? -4.602 19.203 9.508 1 96.12 138 VAL B N 1
ATOM 2639 C CA . VAL B 1 138 ? -5.793 19.281 8.672 1 96.12 138 VAL B CA 1
ATOM 2640 C C . VAL B 1 138 ? -5.527 20.203 7.48 1 96.12 138 VAL B C 1
ATOM 2642 O O . VAL B 1 138 ? -5.09 21.344 7.652 1 96.12 138 VAL B O 1
ATOM 2645 N N . LEU B 1 139 ? -5.672 19.672 6.324 1 97.25 139 LEU B N 1
ATOM 2646 C CA . LEU B 1 139 ? -5.66 20.438 5.078 1 97.25 139 LEU B CA 1
ATOM 2647 C C . LEU B 1 139 ? -7.082 20.766 4.629 1 97.25 139 LEU B C 1
ATOM 2649 O O . LEU B 1 139 ? -7.82 19.875 4.199 1 97.25 139 LEU B O 1
ATOM 2653 N N . LEU B 1 140 ? -7.438 22.062 4.68 1 96.44 140 LEU B N 1
ATOM 2654 C CA . LEU B 1 140 ? -8.836 22.422 4.473 1 96.44 140 LEU B CA 1
ATOM 2655 C C . LEU B 1 140 ? -8.953 23.656 3.58 1 96.44 140 LEU B C 1
ATOM 2657 O O . LEU B 1 140 ? -9.203 24.766 4.07 1 96.44 140 LEU B O 1
ATOM 2661 N N . PRO B 1 141 ? -8.914 23.453 2.293 1 97.19 141 PRO B N 1
ATOM 2662 C CA . PRO B 1 141 ? -9.164 24.562 1.374 1 97.19 141 PRO B CA 1
ATOM 2663 C C . PRO B 1 141 ? -10.641 24.922 1.269 1 97.19 141 PRO B C 1
ATOM 2665 O O . PRO B 1 141 ? -11.5 24.188 1.766 1 97.19 141 PRO B O 1
ATOM 2668 N N . GLY B 1 142 ? -10.875 26.047 0.604 1 96.19 142 GLY B N 1
ATOM 2669 C CA . GLY B 1 142 ? -12.25 26.469 0.403 1 96.19 142 GLY B CA 1
ATOM 2670 C C . GLY B 1 142 ? -13.047 25.516 -0.473 1 96.19 142 GLY B C 1
ATOM 2671 O O . GLY B 1 142 ? -12.477 24.766 -1.265 1 96.19 142 GLY B O 1
ATOM 2672 N N . LEU B 1 143 ? -14.375 25.562 -0.307 1 96.06 143 LEU B N 1
ATOM 2673 C CA . LEU B 1 143 ? -15.273 24.656 -1.021 1 96.06 143 LEU B CA 1
ATOM 2674 C C . LEU B 1 143 ? -15.109 24.812 -2.529 1 96.06 143 LEU B C 1
ATOM 2676 O O . LEU B 1 143 ? -15.109 23.812 -3.262 1 96.06 143 LEU B O 1
ATOM 2680 N N . ASP B 1 144 ? -14.938 26.016 -2.99 1 95.94 144 ASP B N 1
ATOM 2681 C CA . ASP B 1 144 ? -14.812 26.25 -4.426 1 95.94 144 ASP B CA 1
ATOM 2682 C C . ASP B 1 144 ? -13.586 25.547 -4.996 1 95.94 144 ASP B C 1
ATOM 2684 O O . ASP B 1 144 ? -13.648 24.969 -6.09 1 95.94 144 ASP B O 1
ATOM 2688 N N . VAL B 1 145 ? -12.562 25.562 -4.215 1 95.69 145 VAL B N 1
ATOM 2689 C CA . VAL B 1 145 ? -11.312 24.938 -4.648 1 95.69 145 VAL B CA 1
ATOM 2690 C C . VAL B 1 145 ? -11.477 23.422 -4.699 1 95.69 145 VAL B C 1
ATOM 2692 O O . VAL B 1 145 ? -11.086 22.781 -5.672 1 95.69 145 VAL B O 1
ATOM 2695 N N . VAL B 1 146 ? -12.086 22.844 -3.68 1 95.25 146 VAL B N 1
ATOM 2696 C CA . VAL B 1 146 ? -12.25 21.406 -3.602 1 95.25 146 VAL B CA 1
ATOM 2697 C C . VAL B 1 146 ? -13.172 20.922 -4.723 1 95.25 146 VAL B C 1
ATOM 2699 O O . VAL B 1 146 ? -12.945 19.875 -5.312 1 95.25 146 VAL B O 1
ATOM 2702 N N . LEU B 1 147 ? -14.195 21.719 -5.047 1 94.69 147 LEU B N 1
ATOM 2703 C CA . LEU B 1 147 ? -15.117 21.375 -6.121 1 94.69 147 LEU B CA 1
ATOM 2704 C C . LEU B 1 147 ? -14.414 21.391 -7.473 1 94.69 147 LEU B C 1
ATOM 2706 O O . LEU B 1 147 ? -14.617 20.516 -8.305 1 94.69 147 LEU B O 1
ATOM 2710 N N . GLU B 1 148 ? -13.641 22.375 -7.691 1 94.81 148 GLU B N 1
ATOM 2711 C CA . GLU B 1 148 ? -12.891 22.5 -8.938 1 94.81 148 GLU B CA 1
ATOM 2712 C C . GLU B 1 148 ? -11.938 21.328 -9.133 1 94.81 148 GLU B C 1
ATOM 2714 O O . GLU B 1 148 ? -11.891 20.734 -10.211 1 94.81 148 GLU B O 1
ATOM 2719 N N . ARG B 1 149 ? -11.242 20.984 -8.102 1 91.69 149 ARG B N 1
ATOM 2720 C CA . ARG B 1 149 ? -10.289 19.891 -8.18 1 91.69 149 ARG B CA 1
ATOM 2721 C C . ARG B 1 149 ? -11.008 18.547 -8.344 1 91.69 149 ARG B C 1
ATOM 2723 O O . ARG B 1 149 ? -10.547 17.672 -9.07 1 91.69 149 ARG B O 1
ATOM 2730 N N . ASN B 1 150 ? -12.086 18.375 -7.656 1 90.5 150 ASN B N 1
ATOM 2731 C CA . ASN B 1 150 ? -12.898 17.172 -7.812 1 90.5 150 ASN B CA 1
ATOM 2732 C C . ASN B 1 150 ? -13.398 17 -9.242 1 90.5 150 ASN B C 1
ATOM 2734 O O . ASN B 1 150 ? -13.445 15.891 -9.773 1 90.5 150 ASN B O 1
ATOM 2738 N N . ALA B 1 151 ? -13.734 18.109 -9.859 1 90.88 151 ALA B N 1
ATOM 2739 C CA . ALA B 1 151 ? -14.258 18.094 -11.227 1 90.88 151 ALA B CA 1
ATOM 2740 C C . ALA B 1 151 ? -13.211 17.562 -12.203 1 90.88 151 ALA B C 1
ATOM 2742 O O . ALA B 1 151 ? -13.562 17.031 -13.266 1 90.88 151 ALA B O 1
ATOM 2743 N N . GLU B 1 152 ? -11.945 17.609 -11.844 1 90.94 152 GLU B N 1
ATOM 2744 C CA . GLU B 1 152 ? -10.852 17.156 -12.695 1 90.94 152 GLU B CA 1
ATOM 2745 C C . GLU B 1 152 ? -10.531 15.688 -12.469 1 90.94 152 GLU B C 1
ATOM 2747 O O . GLU B 1 152 ? -9.797 15.078 -13.242 1 90.94 152 GLU B O 1
ATOM 2752 N N . ARG B 1 153 ? -11.07 15.156 -11.414 1 84.69 153 ARG B N 1
ATOM 2753 C CA . ARG B 1 153 ? -10.797 13.758 -11.094 1 84.69 153 ARG B CA 1
ATOM 2754 C C . ARG B 1 153 ? -11.602 12.828 -11.984 1 84.69 153 ARG B C 1
ATOM 2756 O O . ARG B 1 153 ? -12.578 13.242 -12.609 1 84.69 153 ARG B O 1
ATOM 2763 N N . ARG B 1 154 ? -11.047 11.586 -12.078 1 81.25 154 ARG B N 1
ATOM 2764 C CA . ARG B 1 154 ? -11.703 10.555 -12.883 1 81.25 154 ARG B CA 1
ATOM 2765 C C . ARG B 1 154 ? -11.852 9.258 -12.094 1 81.25 154 ARG B C 1
ATOM 2767 O O . ARG B 1 154 ? -11.219 9.086 -11.047 1 81.25 154 ARG B O 1
ATOM 2774 N N . GLY B 1 155 ? -12.773 8.492 -12.516 1 80.06 155 GLY B N 1
ATOM 2775 C CA . GLY B 1 155 ? -12.922 7.152 -11.977 1 80.06 155 GLY B CA 1
ATOM 2776 C C . GLY B 1 155 ? -13.547 7.133 -10.594 1 80.06 155 GLY B C 1
ATOM 2777 O O . GLY B 1 155 ? -14.438 7.926 -10.297 1 80.06 155 GLY B O 1
ATOM 2778 N N . ASN B 1 156 ? -13.086 6.16 -9.766 1 76.69 156 ASN B N 1
ATOM 2779 C CA . ASN B 1 156 ? -13.68 5.922 -8.461 1 76.69 156 ASN B CA 1
ATOM 2780 C C . ASN B 1 156 ? -13.391 7.07 -7.496 1 76.69 156 ASN B C 1
ATOM 2782 O O . ASN B 1 156 ? -14.039 7.184 -6.453 1 76.69 156 ASN B O 1
ATOM 2786 N N . ARG B 1 157 ? -12.508 7.938 -7.859 1 80.38 157 ARG B N 1
ATOM 2787 C CA . ARG B 1 157 ? -12.086 9.008 -6.957 1 80.38 157 ARG B CA 1
ATOM 2788 C C . ARG B 1 157 ? -12.922 10.266 -7.168 1 80.38 157 ARG B C 1
ATOM 2790 O O . ARG B 1 157 ? -12.906 11.172 -6.336 1 80.38 157 ARG B O 1
ATOM 2797 N N . ARG B 1 158 ? -13.664 10.352 -8.227 1 83.81 158 ARG B N 1
ATOM 2798 C CA . ARG B 1 158 ? -14.547 11.492 -8.445 1 83.81 158 ARG B CA 1
ATOM 2799 C C . ARG B 1 158 ? -15.867 11.305 -7.711 1 83.81 158 ARG B C 1
ATOM 2801 O O . ARG B 1 158 ? -16.531 10.273 -7.852 1 83.81 158 ARG B O 1
ATOM 2808 N N . LEU B 1 159 ? -16.266 12.328 -6.957 1 86.5 159 LEU B N 1
ATOM 2809 C CA . LEU B 1 159 ? -17.516 12.312 -6.211 1 86.5 159 LEU B CA 1
ATOM 2810 C C . LEU B 1 159 ? -18.516 13.305 -6.801 1 86.5 159 LEU B C 1
ATOM 2812 O O . LEU B 1 159 ? -18.141 14.203 -7.559 1 86.5 159 LEU B O 1
ATOM 2816 N N . GLY B 1 160 ? -19.75 13.109 -6.508 1 88.81 160 GLY B N 1
ATOM 2817 C CA . GLY B 1 160 ? -20.734 14.117 -6.855 1 88.81 160 GLY B CA 1
ATOM 2818 C C . GLY B 1 160 ? -20.547 15.422 -6.102 1 88.81 160 GLY B C 1
ATOM 2819 O O . GLY B 1 160 ? -20.094 15.422 -4.953 1 88.81 160 GLY B O 1
ATOM 2820 N N . ASP B 1 161 ? -20.984 16.516 -6.762 1 90.44 161 ASP B N 1
ATOM 2821 C CA . ASP B 1 161 ? -20.766 17.844 -6.172 1 90.44 161 ASP B CA 1
ATOM 2822 C C . ASP B 1 161 ? -21.484 17.953 -4.82 1 90.44 161 ASP B C 1
ATOM 2824 O O . ASP B 1 161 ? -20.938 18.547 -3.885 1 90.44 161 ASP B O 1
ATOM 2828 N N . GLU B 1 162 ? -22.609 17.406 -4.727 1 90.81 162 GLU B N 1
ATOM 2829 C CA . GLU B 1 162 ? -23.344 17.469 -3.469 1 90.81 162 GLU B CA 1
ATOM 2830 C C . GLU B 1 162 ? -22.625 16.688 -2.369 1 90.81 162 GLU B C 1
ATOM 2832 O O . GLU B 1 162 ? -22.578 17.125 -1.219 1 90.81 162 GLU B O 1
ATOM 2837 N N . GLU B 1 163 ? -22.094 15.609 -2.77 1 88.81 163 GLU B N 1
ATOM 2838 C CA . GLU B 1 163 ? -21.344 14.797 -1.812 1 88.81 163 GLU B CA 1
ATOM 2839 C C . GLU B 1 163 ? -20.062 15.508 -1.364 1 88.81 163 GLU B C 1
ATOM 2841 O O . GLU B 1 163 ? -19.719 15.477 -0.183 1 88.81 163 GLU B O 1
ATOM 2846 N N . VAL B 1 164 ? -19.453 16.172 -2.266 1 90.12 164 VAL B N 1
ATOM 2847 C CA . VAL B 1 164 ? -18.25 16.953 -1.945 1 90.12 164 VAL B CA 1
ATOM 2848 C C . VAL B 1 164 ? -18.609 18.062 -0.952 1 90.12 164 VAL B C 1
ATOM 2850 O O . VAL B 1 164 ? -17.906 18.25 0.047 1 90.12 164 VAL B O 1
ATOM 2853 N N . ALA B 1 165 ? -19.656 18.719 -1.235 1 92.31 165 ALA B N 1
ATOM 2854 C CA . ALA B 1 165 ? -20.109 19.797 -0.361 1 92.31 165 ALA B CA 1
ATOM 2855 C C . ALA B 1 165 ? -20.453 19.281 1.03 1 92.31 165 ALA B C 1
ATOM 2857 O O . ALA B 1 165 ? -20.109 19.906 2.037 1 92.31 165 ALA B O 1
ATOM 2858 N N . ARG B 1 166 ? -21.062 18.172 1.043 1 90.88 166 ARG B N 1
ATOM 2859 C CA . ARG B 1 166 ? -21.438 17.562 2.312 1 90.88 166 ARG B CA 1
ATOM 2860 C C . ARG B 1 166 ? -20.203 17.188 3.127 1 90.88 166 ARG B C 1
ATOM 2862 O O . ARG B 1 166 ? -20.125 17.5 4.316 1 90.88 166 ARG B O 1
ATOM 2869 N N . ILE B 1 167 ? -19.344 16.594 2.488 1 89.06 167 ILE B N 1
ATOM 2870 C CA . ILE B 1 167 ? -18.109 16.172 3.146 1 89.06 167 ILE B CA 1
ATOM 2871 C C . ILE B 1 167 ? -17.328 17.391 3.631 1 89.06 167 ILE B C 1
ATOM 2873 O O . ILE B 1 167 ? -16.875 17.422 4.773 1 89.06 167 ILE B O 1
ATOM 2877 N N . HIS B 1 168 ? -17.25 18.375 2.789 1 92.88 168 HIS B N 1
ATOM 2878 C CA . HIS B 1 168 ? -16.562 19.594 3.15 1 92.88 168 HIS B CA 1
ATOM 2879 C C . HIS B 1 168 ? -17.188 20.25 4.375 1 92.88 168 HIS B C 1
ATOM 2881 O O . HIS B 1 168 ? -16.484 20.719 5.27 1 92.88 168 HIS B O 1
ATOM 2887 N N . GLY B 1 169 ? -18.469 20.297 4.375 1 92 169 GLY B N 1
ATOM 2888 C CA . GLY B 1 169 ? -19.188 20.844 5.52 1 92 169 GLY B CA 1
ATOM 2889 C C . GLY B 1 169 ? -18.891 20.109 6.812 1 92 169 GLY B C 1
ATOM 2890 O O . GLY B 1 169 ? -18.734 20.734 7.863 1 92 169 GLY B O 1
ATOM 2891 N N . ARG B 1 170 ? -18.75 18.844 6.707 1 90.19 170 ARG B N 1
ATOM 2892 C CA . ARG B 1 170 ? -18.453 18.031 7.883 1 90.19 170 ARG B CA 1
ATOM 2893 C C . ARG B 1 170 ? -17.047 18.344 8.406 1 90.19 170 ARG B C 1
ATOM 2895 O O . ARG B 1 170 ? -16.812 18.281 9.609 1 90.19 170 ARG B O 1
ATOM 2902 N N . MET B 1 171 ? -16.172 18.734 7.492 1 92.19 171 MET B N 1
ATOM 2903 C CA . MET B 1 171 ? -14.781 19 7.859 1 92.19 171 MET B CA 1
ATOM 2904 C C . MET B 1 171 ? -14.688 20.266 8.719 1 92.19 171 MET B C 1
ATOM 2906 O O . MET B 1 171 ? -13.68 20.484 9.391 1 92.19 171 MET B O 1
ATOM 2910 N N . ALA B 1 172 ? -15.688 21.078 8.672 1 88.06 172 ALA B N 1
ATOM 2911 C CA . ALA B 1 172 ? -15.711 22.312 9.453 1 88.06 172 ALA B CA 1
ATOM 2912 C C . ALA B 1 172 ? -15.617 22.016 10.945 1 88.06 172 ALA B C 1
ATOM 2914 O O . ALA B 1 172 ? -15.203 22.875 11.727 1 88.06 172 ALA B O 1
ATOM 2915 N N . GLY B 1 173 ? -15.961 20.828 11.273 1 88.44 173 GLY B N 1
ATOM 2916 C CA . GLY B 1 173 ? -15.883 20.406 12.672 1 88.44 173 GLY B CA 1
ATOM 2917 C C . GLY B 1 173 ? -14.461 20.359 13.203 1 88.44 173 GLY B C 1
ATOM 2918 O O . GLY B 1 173 ? -14.25 20.328 14.414 1 88.44 173 GLY B O 1
ATOM 2919 N N . TRP B 1 174 ? -13.469 20.484 12.352 1 91.88 174 TRP B N 1
ATOM 2920 C CA . TRP B 1 174 ? -12.078 20.469 12.789 1 91.88 174 TRP B CA 1
ATOM 2921 C C . TRP B 1 174 ? -11.656 21.828 13.336 1 91.88 174 TRP B C 1
ATOM 2923 O O . TRP B 1 174 ? -10.68 21.922 14.086 1 91.88 174 TRP B O 1
ATOM 2933 N N . TYR B 1 175 ? -12.172 23.031 12.945 1 90 175 TYR B N 1
ATOM 2934 C CA . TYR B 1 175 ? -11.781 24.359 13.383 1 90 175 TYR B CA 1
ATOM 2935 C C . TYR B 1 175 ? -11.797 24.453 14.906 1 90 175 TYR B C 1
ATOM 2937 O O . TYR B 1 175 ? -10.93 25.094 15.508 1 90 175 TYR B O 1
ATOM 2945 N N . GLY B 1 176 ? -12.555 23.656 15.656 1 84.81 176 GLY B N 1
ATOM 2946 C CA . GLY B 1 176 ? -12.633 23.688 17.109 1 84.81 176 GLY B CA 1
ATOM 2947 C C . GLY B 1 176 ? -11.859 22.562 17.766 1 84.81 176 GLY B C 1
ATOM 2948 O O . GLY B 1 176 ? -11.883 22.422 19 1 84.81 176 GLY B O 1
ATOM 2949 N N . SER B 1 177 ? -11.008 21.953 17.062 1 85.69 177 SER B N 1
ATOM 2950 C CA . SER B 1 177 ? -10.375 20.75 17.578 1 85.69 177 SER B CA 1
ATOM 2951 C C . SER B 1 177 ? -9.039 21.062 18.234 1 85.69 177 SER B C 1
ATOM 2953 O O . SER B 1 177 ? -8.5 20.25 19 1 85.69 177 SER B O 1
ATOM 2955 N N . GLY B 1 178 ? -8.422 22.25 17.922 1 87.5 178 GLY B N 1
ATOM 2956 C CA . GLY B 1 178 ? -7.082 22.578 18.391 1 87.5 178 GLY B CA 1
ATOM 2957 C C . GLY B 1 178 ? -5.988 22.016 17.5 1 87.5 178 GLY B C 1
ATOM 2958 O O . GLY B 1 178 ? -4.805 22.281 17.719 1 87.5 178 GLY B O 1
ATOM 2959 N N . LEU B 1 179 ? -6.344 21.312 16.484 1 91.12 179 LEU B N 1
ATOM 2960 C CA . LEU B 1 179 ? -5.359 20.766 15.555 1 91.12 179 LEU B CA 1
ATOM 2961 C C . LEU B 1 179 ? -4.867 21.844 14.594 1 91.12 179 LEU B C 1
ATOM 2963 O O . LEU B 1 179 ? -5.578 22.828 14.336 1 91.12 179 LEU B O 1
ATOM 2967 N N . PRO B 1 180 ? -3.621 21.672 14.148 1 94.31 180 PRO B N 1
ATOM 2968 C CA . PRO B 1 180 ? -3.199 22.578 13.078 1 94.31 180 PRO B CA 1
ATOM 2969 C C . PRO B 1 180 ? -4.066 22.453 11.828 1 94.31 180 PRO B C 1
ATOM 2971 O O . PRO B 1 180 ? -4.309 21.344 11.344 1 94.31 180 PRO B O 1
ATOM 2974 N N . ILE B 1 181 ? -4.535 23.594 11.312 1 95.69 181 ILE B N 1
ATOM 2975 C CA . ILE B 1 181 ? -5.344 23.641 10.102 1 95.69 181 ILE B CA 1
ATOM 2976 C C . ILE B 1 181 ? -4.648 24.5 9.055 1 95.69 181 ILE B C 1
ATOM 2978 O O . ILE B 1 181 ? -4.258 25.641 9.328 1 95.69 181 ILE B O 1
ATOM 2982 N N . ILE B 1 182 ? -4.477 23.953 7.898 1 97.5 182 ILE B N 1
ATOM 2983 C CA . ILE B 1 182 ? -3.836 24.656 6.789 1 97.5 182 ILE B CA 1
ATOM 2984 C C . ILE B 1 182 ? -4.855 24.891 5.676 1 97.5 182 ILE B C 1
ATOM 2986 O O . ILE B 1 182 ? -5.445 23.938 5.152 1 97.5 182 ILE B O 1
ATOM 2990 N N . ASP B 1 183 ? -5.129 26.094 5.363 1 97.62 183 ASP B N 1
ATOM 2991 C CA . ASP B 1 183 ? -5.879 26.453 4.164 1 97.62 183 ASP B CA 1
ATOM 2992 C C . ASP B 1 183 ? -4.945 26.641 2.969 1 97.62 183 ASP B C 1
ATOM 2994 O O . ASP B 1 183 ? -4.262 27.656 2.854 1 97.62 183 ASP B O 1
ATOM 2998 N N . ASN B 1 184 ? -4.93 25.656 2.072 1 97.44 184 ASN B N 1
ATOM 2999 C CA . ASN B 1 184 ? -4.012 25.688 0.937 1 97.44 184 ASN B CA 1
ATOM 3000 C C . ASN B 1 184 ? -4.727 26.109 -0.344 1 97.44 184 ASN B C 1
ATOM 3002 O O . ASN B 1 184 ? -4.324 25.719 -1.441 1 97.44 184 ASN B O 1
ATOM 3006 N N . SER B 1 185 ? -5.828 26.875 -0.216 1 96.56 185 SER B N 1
ATOM 3007 C CA . SER B 1 185 ? -6.609 27.328 -1.365 1 96.56 185 SER B CA 1
ATOM 3008 C C . SER B 1 185 ? -5.738 28.078 -2.363 1 96.56 185 SER B C 1
ATOM 3010 O O . SER B 1 185 ? -5.883 27.906 -3.576 1 96.56 185 SER B O 1
ATOM 3012 N N . GLN B 1 186 ? -4.836 28.906 -1.854 1 95.38 186 GLN B N 1
ATOM 3013 C CA . GLN B 1 186 ? -4.043 29.75 -2.734 1 95.38 186 GLN B CA 1
ATOM 3014 C C . GLN B 1 186 ? -2.559 29.422 -2.629 1 95.38 186 GLN B C 1
ATOM 3016 O O . GLN B 1 186 ? -1.709 30.25 -2.973 1 95.38 186 GLN B O 1
ATOM 3021 N N . GLN B 1 187 ? -2.26 28.297 -2.053 1 96.25 187 GLN B N 1
ATOM 3022 C CA . GLN B 1 187 ? -0.866 27.906 -1.867 1 96.25 187 GLN B CA 1
ATOM 3023 C C . GLN B 1 187 ? -0.454 26.844 -2.877 1 96.25 187 GLN B C 1
ATOM 3025 O O . GLN B 1 187 ? -1.245 25.953 -3.213 1 96.25 187 GLN B O 1
ATOM 3030 N N . ASP B 1 188 ? 0.723 26.984 -3.367 1 96.62 188 ASP B N 1
ATOM 3031 C CA . ASP B 1 188 ? 1.257 25.891 -4.18 1 96.62 188 ASP B CA 1
ATOM 3032 C C . ASP B 1 188 ? 1.711 24.734 -3.303 1 96.62 188 ASP B C 1
ATOM 3034 O O . ASP B 1 188 ? 1.669 24.812 -2.074 1 96.62 188 ASP B O 1
ATOM 3038 N N . VAL B 1 189 ? 2.08 23.703 -3.893 1 97.5 189 VAL B N 1
ATOM 3039 C CA . VAL B 1 189 ? 2.387 22.469 -3.191 1 97.5 189 VAL B CA 1
ATOM 3040 C C . VAL B 1 189 ? 3.609 22.672 -2.299 1 97.5 189 VAL B C 1
ATOM 3042 O O . VAL B 1 189 ? 3.66 22.141 -1.181 1 97.5 189 VAL B O 1
ATOM 3045 N N . ALA B 1 190 ? 4.66 23.422 -2.748 1 97.75 190 ALA B N 1
ATOM 3046 C CA . ALA B 1 190 ? 5.871 23.656 -1.967 1 97.75 190 ALA B CA 1
ATOM 3047 C C . ALA B 1 190 ? 5.559 24.453 -0.703 1 97.75 190 ALA B C 1
ATOM 3049 O O . ALA B 1 190 ? 6.062 24.141 0.377 1 97.75 190 ALA B O 1
ATOM 3050 N N . THR B 1 191 ? 4.719 25.438 -0.875 1 98.12 191 THR B N 1
ATOM 3051 C CA . THR B 1 191 ? 4.312 26.234 0.274 1 98.12 191 THR B CA 1
ATOM 3052 C C . THR B 1 191 ? 3.494 25.406 1.253 1 98.12 191 THR B C 1
ATOM 3054 O O . THR B 1 191 ? 3.686 25.5 2.467 1 98.12 191 THR B O 1
ATOM 3057 N N . THR B 1 192 ? 2.57 24.609 0.708 1 98.06 192 THR B N 1
ATOM 3058 C CA . THR B 1 192 ? 1.775 23.719 1.558 1 98.06 192 THR B CA 1
ATOM 3059 C C . THR B 1 192 ? 2.676 22.797 2.365 1 98.06 192 THR B C 1
ATOM 3061 O O . THR B 1 192 ? 2.475 22.609 3.568 1 98.06 192 THR B O 1
ATOM 3064 N N . ALA B 1 193 ? 3.703 22.234 1.756 1 97.69 193 ALA B N 1
ATOM 3065 C CA . ALA B 1 193 ? 4.648 21.344 2.43 1 97.69 193 ALA B CA 1
ATOM 3066 C C . ALA B 1 193 ? 5.395 22.078 3.539 1 97.69 193 ALA B C 1
ATOM 3068 O O . ALA B 1 193 ? 5.625 21.516 4.613 1 97.69 193 ALA B O 1
ATOM 3069 N N . ARG B 1 194 ? 5.789 23.297 3.291 1 97 194 ARG B N 1
ATOM 3070 C CA . ARG B 1 194 ? 6.461 24.094 4.305 1 97 194 ARG B CA 1
ATOM 3071 C C . ARG B 1 194 ? 5.555 24.344 5.508 1 97 194 ARG B C 1
ATOM 3073 O O . ARG B 1 194 ? 6.016 24.328 6.652 1 97 194 ARG B O 1
ATOM 3080 N N . LEU B 1 195 ? 4.289 24.562 5.219 1 97.5 195 LEU B N 1
ATOM 3081 C CA . LEU B 1 195 ? 3.338 24.766 6.305 1 97.5 195 LEU B CA 1
ATOM 3082 C C . LEU B 1 195 ? 3.17 23.5 7.129 1 97.5 195 LEU B C 1
ATOM 3084 O O . LEU B 1 195 ? 2.988 23.562 8.352 1 97.5 195 LEU B O 1
ATOM 3088 N N . ILE B 1 196 ? 3.221 22.359 6.473 1 97.06 196 ILE B N 1
ATOM 3089 C CA . ILE B 1 196 ? 3.197 21.094 7.199 1 97.06 196 ILE B CA 1
ATOM 3090 C C . ILE B 1 196 ? 4.426 21 8.102 1 97.06 196 ILE B C 1
ATOM 3092 O O . ILE B 1 196 ? 4.316 20.625 9.273 1 97.06 196 ILE B O 1
ATOM 3096 N N . ASP B 1 197 ? 5.617 21.359 7.613 1 95.56 197 ASP B N 1
ATOM 3097 C CA . ASP B 1 197 ? 6.84 21.359 8.406 1 95.56 197 ASP B CA 1
ATOM 3098 C C . ASP B 1 197 ? 6.688 22.234 9.648 1 95.56 197 ASP B C 1
ATOM 3100 O O . ASP B 1 197 ? 7.117 21.859 10.742 1 95.56 197 ASP B O 1
ATOM 3104 N N . GLU B 1 198 ? 6.117 23.391 9.414 1 95.19 198 GLU B N 1
ATOM 3105 C CA . GLU B 1 198 ? 5.93 24.312 10.523 1 95.19 198 GLU B CA 1
ATOM 3106 C C . GLU B 1 198 ? 4.996 23.719 11.578 1 95.19 198 GLU B C 1
ATOM 3108 O O . GLU B 1 198 ? 5.238 23.875 12.781 1 95.19 198 GLU B O 1
ATOM 3113 N N . ALA B 1 199 ? 3.934 23.094 11.117 1 94.38 199 ALA B N 1
ATOM 3114 C CA . ALA B 1 199 ? 3.014 22.453 12.047 1 94.38 199 ALA B CA 1
ATOM 3115 C C . ALA B 1 199 ? 3.723 21.359 12.852 1 94.38 199 ALA B C 1
ATOM 3117 O O . ALA B 1 199 ? 3.51 21.234 14.055 1 94.38 199 ALA B O 1
ATOM 3118 N N . VAL B 1 200 ? 4.523 20.562 12.195 1 92.5 200 VAL B N 1
ATOM 3119 C CA . VAL B 1 200 ? 5.277 19.5 12.836 1 92.5 200 VAL B CA 1
ATOM 3120 C C . VAL B 1 200 ? 6.242 20.078 13.859 1 92.5 200 VAL B C 1
ATOM 3122 O O . VAL B 1 200 ? 6.32 19.594 14.992 1 92.5 200 VAL B O 1
ATOM 3125 N N . ALA B 1 201 ? 6.965 21.125 13.477 1 90.69 201 ALA B N 1
ATOM 3126 C CA . ALA B 1 201 ? 7.922 21.766 14.375 1 90.69 201 ALA B CA 1
ATOM 3127 C C . ALA B 1 201 ? 7.23 22.297 15.625 1 90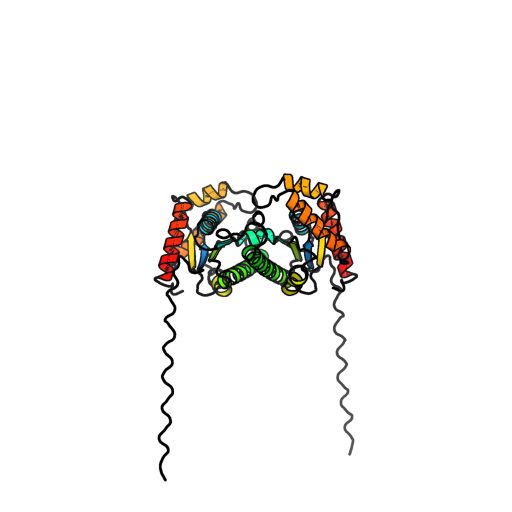.69 201 ALA B C 1
ATOM 3129 O O . ALA B 1 201 ? 7.754 22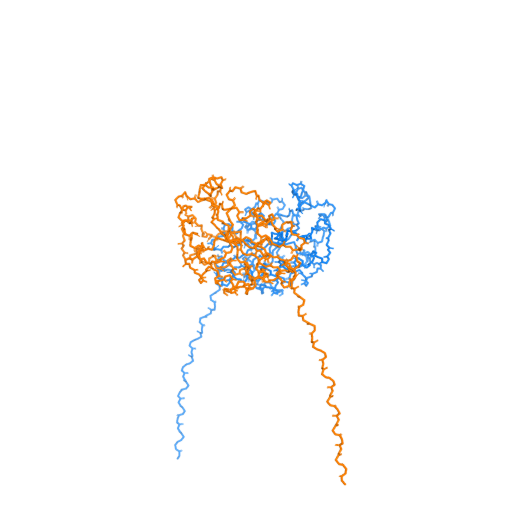.156 16.734 1 90.69 201 ALA B O 1
ATOM 3130 N N . ARG B 1 202 ? 6.07 22.844 15.453 1 88.69 202 ARG B N 1
ATOM 3131 C CA . ARG B 1 202 ? 5.316 23.406 16.578 1 88.69 202 ARG B CA 1
ATOM 3132 C C . ARG B 1 202 ? 4.879 22.297 17.531 1 88.69 202 ARG B C 1
ATOM 3134 O O . ARG B 1 202 ? 4.844 22.516 18.75 1 88.69 202 ARG B O 1
ATOM 3141 N N . SER B 1 203 ? 4.512 21.156 16.984 1 83.12 203 SER B N 1
ATOM 3142 C CA . SER B 1 203 ? 4.051 20.047 17.797 1 83.12 203 SER B CA 1
ATOM 3143 C C . SER B 1 203 ? 5.176 19.5 18.672 1 83.12 203 SER B C 1
ATOM 3145 O O . SER B 1 203 ? 4.922 18.922 19.734 1 83.12 203 SER B O 1
ATOM 3147 N N . PHE B 1 204 ? 6.398 19.547 18.25 1 78.25 204 PHE B N 1
ATOM 3148 C CA . PHE B 1 204 ? 7.547 19.125 19.031 1 78.25 204 PHE B CA 1
ATOM 3149 C C . PHE B 1 204 ? 7.812 20.094 20.188 1 78.25 204 PHE B C 1
ATOM 3151 O O . PHE B 1 204 ? 8.188 19.672 21.281 1 78.25 204 PHE B O 1
ATOM 3158 N N . ALA B 1 205 ? 7.551 21.297 19.844 1 76.19 205 ALA B N 1
ATOM 3159 C CA . ALA B 1 205 ? 7.793 22.312 20.844 1 76.19 205 ALA B CA 1
ATOM 3160 C C . ALA B 1 205 ? 6.699 22.297 21.922 1 76.19 205 ALA B C 1
ATOM 3162 O O . ALA B 1 205 ? 6.973 22.531 23.094 1 76.19 205 ALA B O 1
ATOM 3163 N N . THR B 1 206 ? 5.434 21.984 21.5 1 72.25 206 THR B N 1
ATOM 3164 C CA . THR B 1 206 ? 4.266 21.938 22.375 1 72.25 206 THR B CA 1
ATOM 3165 C C . THR B 1 206 ? 3.41 20.719 22.078 1 72.25 206 THR B C 1
ATOM 3167 O O . THR B 1 206 ? 2.482 20.781 21.266 1 72.25 206 THR B O 1
ATOM 3170 N N . PRO B 1 207 ? 3.836 19.578 22.656 1 64.12 207 PRO B N 1
ATOM 3171 C CA . PRO B 1 207 ? 3.08 18.375 22.297 1 64.12 207 PRO B CA 1
ATOM 3172 C C . PRO B 1 207 ? 1.588 18.5 22.594 1 64.12 207 PRO B C 1
ATOM 3174 O O . PRO B 1 207 ? 1.211 19.031 23.641 1 64.12 207 PRO B O 1
ATOM 3177 N N . PRO B 1 208 ? 0.875 18.188 21.484 1 59.56 208 PRO B N 1
ATOM 3178 C CA . PRO B 1 208 ? -0.567 18.359 21.672 1 59.56 208 PRO B CA 1
ATOM 3179 C C . PRO B 1 208 ? -1.116 17.5 22.812 1 59.56 208 PRO B C 1
ATOM 3181 O O . PRO B 1 208 ? -0.61 16.406 23.062 1 59.56 208 PRO B O 1
ATOM 3184 N N . ALA B 1 209 ? -1.963 18.156 23.672 1 59.84 209 ALA B N 1
ATOM 3185 C CA . ALA B 1 209 ? -2.643 17.453 24.75 1 59.84 209 ALA B CA 1
ATOM 3186 C C . ALA B 1 209 ? -3.809 16.625 24.234 1 59.84 209 ALA B C 1
ATOM 3188 O O . ALA B 1 209 ? -4.938 17.109 24.141 1 59.84 209 ALA B O 1
ATOM 3189 N N . TRP B 1 210 ? -3.541 15.758 23.219 1 52.34 210 TRP B N 1
ATOM 3190 C CA . TRP B 1 210 ? -4.789 15.102 22.844 1 52.34 210 TRP B CA 1
ATOM 3191 C C . TRP B 1 210 ? -4.922 13.75 23.547 1 52.34 210 TRP B C 1
ATOM 3193 O O . TRP B 1 210 ? -3.926 13.164 23.969 1 52.34 210 TRP B O 1
#

Foldseek 3Di:
DDDPDPDPDDPDDPPDPDPDQDDLLQAAAEEEEAAFQLLCQQVLQVVLCVPRPWAEEEAELVVQLPVDDVPRDQCQVPDDPSPLVSSLVSLLVSLQVQQVCNVVRYHYYYYDHFFPVCCCSGVVSSCVSNHLRYAYEYRAADLVSSLVSLVPDDDSSRYDSVVSVVSNVRNVSCVPVPHHYDHCNPPDSVVVSVVVVVSSVVCSVPPDPD/DDDPPPDPDPPDDPPDPDPDQDDLLQAAAEEEEAAFQQLCQQVLQVVLCVPRPWAEEEAELVVQLPVDDVPRDQCQVPDDPSPLVSSLVSLLVSLQVQQVCNVVRYHYYYYDHFFPVCCCSGVVSSCVSNHLRYAYEYRAADLVSSLVSLVPDDDSSRYDSVVSVVSNVRNVSCVPVPHHYDHCSPPDSVVVSVVVVVSSVVCSVPPDPD

Nearest PDB structures (foldseek):
  1ly1-assembly1_A-2  TM=7.387E-01  e=4.502E-06  Tequatrovirus T4
  2ia5-assembly1_A  TM=7.599E-01  e=3.636E-05  Tequatrovirus T4
  3be4-assembly1_A  TM=6.072E-01  e=2.766E-04  Cryptosporidium parvum Iowa II
  2p5t-assembly3_H  TM=4.592E-01  e=2.672E-03  Streptococcus pneumoniae
  1gvn-assembly1_D  TM=4.995E-01  e=7.822E-03  Streptococcus pyogenes

Sequence (420 aa):
MQHPVGQPLPPAHPPLPAPVPLDPTTAPVAVLLIGPAGAGKTTAARYWADTRRVPTAHISLDDVREWVRAGFADPQAGWNERSEAQYRLARRTCGFAARNFLANGISCILDDAVFPDRPAVGLGGWKRHIGPGLLPVVLLPGLDVVLERNAERRGNRRLGDEEVARIHGRMAGWYGSGLPIIDNSQQDVATTARLIDEAVARSFATPPAWMQHPVGQPLPPAHPPLPAPVPLDPTTAPVAVLLIGPAGAGKTTAARYWADTRRVPTAHISLDDVREWVRAGFADPQAGWNERSEAQYRLARRTCGFAARNFLANGISCILDDAVFPDRPAVGLGGWKRHIGPGLLPVVLLPGLDVVLERNAERRGNRRLGDEEVARIHGRMAGWYGSGLPIIDNSQQDVATTARLIDEAVARSFATPPAW

InterPro domains:
  IPR027417 P-loop containing nucleoside triphosphate hydrolase [G3DSA:3.40.50.300] (22-205)
  IPR027417 P-loop containing nucleoside triphosphate hydrolase [SSF52540] (28-201)

Radius of gyration: 26.58 Å; Cα contacts (8 Å, |Δi|>4): 620; chains: 2; bounding box: 58×82×95 Å

pLDDT: mean 86.05, std 14.92, range [31.44, 98.69]

Organism: Streptomyces mobaraensis (NCBI:txid35621)

Solvent-accessible surface area (backbone atoms only — not comparable to full-atom values): 23244 Å² total; per-residue (Å²): 134,84,76,76,77,74,77,79,75,75,77,77,73,74,78,75,78,73,81,71,78,76,48,73,77,69,38,56,45,42,35,39,38,26,30,49,84,44,45,46,51,68,62,32,42,46,51,40,18,49,68,41,92,40,38,13,22,39,46,51,42,69,60,52,44,56,25,35,42,13,77,52,58,53,68,80,77,45,91,46,73,64,34,49,51,46,48,52,52,23,48,51,42,52,20,50,40,50,40,54,33,42,76,69,59,23,17,32,34,34,34,46,50,65,51,58,88,44,45,68,70,22,62,48,40,51,36,70,52,57,32,87,75,57,41,63,34,35,38,56,40,49,69,69,52,24,51,56,46,32,69,71,44,64,72,87,76,33,66,55,71,67,56,49,50,52,51,48,58,50,52,57,56,44,80,81,64,79,55,53,74,41,68,48,65,89,45,54,59,69,56,45,31,51,51,50,51,50,50,53,50,48,38,72,76,50,63,74,91,119,135,80,75,77,78,74,75,77,74,74,77,77,74,75,77,74,79,74,80,70,78,76,47,75,76,70,39,56,47,40,35,38,38,26,29,49,84,42,45,48,50,68,63,30,41,46,52,41,17,50,69,41,90,40,37,13,21,37,46,50,42,67,62,51,45,57,25,35,42,13,76,51,58,54,67,81,78,45,89,45,73,63,34,49,52,46,47,51,52,22,48,52,42,52,20,50,40,47,41,54,33,44,76,68,60,22,17,34,34,33,35,47,49,66,52,58,89,43,45,68,72,22,63,48,40,51,36,70,53,56,31,88,76,56,41,65,36,35,36,56,40,49,67,70,51,23,52,56,46,32,69,72,47,64,71,87,76,35,65,53,70,66,56,50,51,50,49,47,58,48,50,58,56,44,81,80,63,79,56,52,74,42,67,46,65,88,46,54,59,70,56,44,31,50,51,50,50,51,50,53,50,48,36,71,76,50,64,74,91,120

Secondary structure (DSSP, 8-state):
-----------------------TTTS--EEEEE--TTS-HHHHHHHHHHH-SS-EEEEEHHHHHTTEEET---GGG---HHHHHHHHHHHHHHHHHHHHHHHTT-EEEEEE---TT-TTTTHHHHHHHH-TT-EEEEE---HHHHHHHHHH--GGG---HHHHHHHHHHHGGGTTS-S-EE--TT--HHHHHHHHHHHHHHHHHS----/-----------------------TTTS--EEEEE--TTS-HHHHHHHHHHH-SS-EEEEEHHHHHTTEEET---GGG---HHHHHHHHHHHHHHHHHHHHHHHTT-EEEEEE---TT-TTTTHHHHHHHH-TT-EEEEE---HHHHHHHHHH--GGG---HHHHHHHHHHHGGGTTS-S-EE--TT--HHHHHHHHHHHHHHHHHS----